Protein AF-A0A3M1GH89-F1 (afdb_monomer_lite)

Secondary structure (DSSP, 8-state):
--HHHHHHHHHHHHH--SS-GGGGHHHHHHHHHHHHHHHHHHHHHHHHH--HHHHHHHHHHHHHHHHHHHHIIIIIIHHHTS--HHHHTTTHHHHHHHHHHHHHHHHHHHHHTTSS-THHHHHHHHHHHHHHHHHHHHHHHHHHHHHHH-TT--GGGSHHHHHHHHHHHHHHHHHHHHHHHHHHTT----HHHHHHHHHHHHHHHHHHHHHHTTTTTHHHHHHHHHHHHHHHHHHHHHHHHHHHHHHHHHHHHHHHHHHHH-SSEEEEE-TT-BEEEE-THHHHHHT--S--TTSBGGGGTPPP-TTPPPEEEEEEETTEEEEEEEEEEEETTTEEEEEEEE-HHHHHHHHHHHHHHHHHHHHHHHHHHHHHHHHHHHHHHHT--

Foldseek 3Di:
DDPLVVVLVVLCQQLNQPDDLQSNLNLLVLLLVLLVLQLVVLVVVCVVPVDPLSVLSNVLSVLSNVLSVVCCCQRNCCVPPVVCNLVCQLAPPLVSLLSLQLSLQSLLLSLCVVDDDNPVSVVLNCVLNVVSVVLSVVCSVCSNVVCVVVVPDHVLVPCSLLVSLVSQLVSLVVSLVSLVVCVVVVDPRDPLLNLLSVLSNLLSVLSNVCSVVVNPPSSRNSSSSSVSNSVSSVSSSVVVVVVVVVVVVVVVVVVVCCQAVPCKKKFFAAQQQATCDIHPNVCVLQVPPDDSHRPHVCVQVDDADAPDDWDWGWHAHPRDIWIWIWDWHADPPGHIIIIIDTCRVVVVVVVVVVVVVVVVVVVVVVVVVVVVVVVVVVVVVVVPD

Structure (mmCIF, N/CA/C/O backbone):
data_AF-A0A3M1GH89-F1
#
_entry.id   AF-A0A3M1GH89-F1
#
loop_
_atom_site.group_PDB
_atom_site.id
_atom_site.type_symbol
_atom_site.label_atom_id
_atom_site.label_alt_id
_atom_site.label_comp_id
_atom_site.label_asym_id
_atom_site.label_entity_id
_atom_site.label_seq_id
_atom_site.pdbx_PDB_ins_code
_atom_site.Cartn_x
_atom_site.Cartn_y
_atom_site.Cartn_z
_atom_site.occupancy
_atom_site.B_iso_or_equiv
_atom_site.auth_seq_id
_atom_site.auth_comp_id
_atom_site.auth_asym_id
_atom_site.auth_atom_id
_atom_site.pdbx_PDB_model_num
ATOM 1 N N . MET A 1 1 ? -4.778 11.725 -41.132 1.00 66.06 1 MET A N 1
ATOM 2 C CA . MET A 1 1 ? -4.707 11.420 -39.698 1.00 66.06 1 MET A CA 1
ATOM 3 C C . MET A 1 1 ? -5.816 10.443 -39.358 1.00 66.06 1 MET A C 1
ATOM 5 O O . MET A 1 1 ? -6.985 10.812 -39.398 1.00 66.06 1 MET A O 1
ATOM 9 N N . THR A 1 2 ? -5.473 9.175 -39.159 1.00 86.44 2 THR A N 1
ATOM 10 C CA . THR A 1 2 ? -6.431 8.140 -38.745 1.00 86.44 2 THR A CA 1
ATOM 11 C C . THR A 1 2 ? -6.807 8.324 -37.270 1.00 86.44 2 THR A C 1
ATOM 13 O O . THR A 1 2 ? -6.088 8.972 -36.510 1.00 86.44 2 THR A O 1
ATOM 16 N N . THR A 1 3 ? -7.927 7.746 -36.827 1.00 83.81 3 THR A N 1
ATOM 17 C CA . THR A 1 3 ? -8.312 7.755 -35.400 1.00 83.81 3 THR A CA 1
ATOM 18 C C . THR A 1 3 ? -7.229 7.138 -34.510 1.00 83.81 3 THR A C 1
ATOM 20 O O . THR A 1 3 ? -6.988 7.628 -33.410 1.00 83.81 3 THR A O 1
ATOM 23 N N . ALA A 1 4 ? -6.528 6.111 -35.000 1.00 82.50 4 ALA A N 1
ATOM 24 C CA . ALA A 1 4 ? -5.402 5.490 -34.306 1.00 82.50 4 ALA A CA 1
ATOM 25 C C . ALA A 1 4 ? -4.192 6.433 -34.180 1.00 82.50 4 ALA A C 1
ATOM 27 O O . ALA A 1 4 ? -3.587 6.507 -33.113 1.00 82.50 4 ALA A O 1
ATOM 28 N N . GLU A 1 5 ? -3.864 7.190 -35.230 1.00 83.19 5 GLU A N 1
ATOM 29 C CA . GLU A 1 5 ? -2.800 8.205 -35.185 1.00 83.19 5 GLU A CA 1
ATOM 30 C C . GLU A 1 5 ? -3.123 9.321 -34.188 1.00 83.19 5 GLU A C 1
ATOM 32 O O . GLU A 1 5 ? -2.253 9.702 -33.413 1.00 83.19 5 GLU A O 1
ATOM 37 N N . PHE A 1 6 ? -4.381 9.774 -34.135 1.00 85.56 6 PHE A N 1
ATOM 38 C CA . PHE A 1 6 ? -4.823 10.776 -33.161 1.00 85.56 6 PHE A CA 1
ATOM 39 C C . PHE A 1 6 ? -4.697 10.306 -31.714 1.00 85.56 6 PHE A C 1
ATOM 41 O O . PHE A 1 6 ? -4.195 11.041 -30.866 1.00 85.56 6 PHE A O 1
ATOM 48 N N . VAL A 1 7 ? -5.099 9.066 -31.425 1.00 84.56 7 VAL A N 1
ATOM 49 C CA . VAL A 1 7 ? -4.929 8.488 -30.085 1.00 84.56 7 VAL A CA 1
ATOM 50 C C . VAL A 1 7 ? -3.447 8.364 -29.726 1.00 84.56 7 VAL A C 1
ATOM 52 O O . VAL A 1 7 ? -3.069 8.676 -28.599 1.00 84.56 7 VAL A O 1
ATOM 55 N N . LEU A 1 8 ? -2.597 7.949 -30.669 1.00 83.69 8 LEU A N 1
ATOM 56 C CA . LEU A 1 8 ? -1.155 7.852 -30.440 1.00 83.69 8 LEU A CA 1
ATOM 57 C C . LEU A 1 8 ? -0.509 9.213 -30.173 1.00 83.69 8 LEU A C 1
ATOM 59 O O . LEU A 1 8 ? 0.346 9.294 -29.296 1.00 83.69 8 LEU A O 1
ATOM 63 N N . ASP A 1 9 ? -0.936 10.272 -30.860 1.00 83.75 9 ASP A N 1
ATOM 64 C CA . ASP A 1 9 ? -0.433 11.626 -30.609 1.00 83.75 9 ASP A CA 1
ATOM 65 C C . ASP A 1 9 ? -0.837 12.136 -29.223 1.00 83.75 9 ASP A C 1
ATOM 67 O O . ASP A 1 9 ? -0.003 12.688 -28.508 1.00 83.75 9 ASP A O 1
ATOM 71 N N . ILE A 1 10 ? -2.075 11.877 -28.786 1.00 83.88 10 ILE A N 1
ATOM 72 C CA . ILE A 1 10 ? -2.497 12.183 -27.410 1.00 83.88 10 ILE A CA 1
ATOM 73 C C . ILE A 1 10 ? -1.637 11.414 -26.404 1.00 83.88 10 ILE A C 1
ATOM 75 O O . ILE A 1 10 ? -1.135 11.994 -25.443 1.00 83.88 10 ILE A O 1
ATOM 79 N N . LEU A 1 11 ? -1.439 10.110 -26.614 1.00 84.50 11 LEU A N 1
ATOM 80 C CA . LEU A 1 11 ? -0.600 9.306 -25.725 1.00 84.50 11 LEU A CA 1
ATOM 81 C C . LEU A 1 11 ? 0.842 9.819 -25.701 1.00 84.50 11 LEU A C 1
ATOM 83 O O . LEU A 1 11 ? 1.449 9.827 -24.632 1.00 84.50 11 LEU A O 1
ATOM 87 N N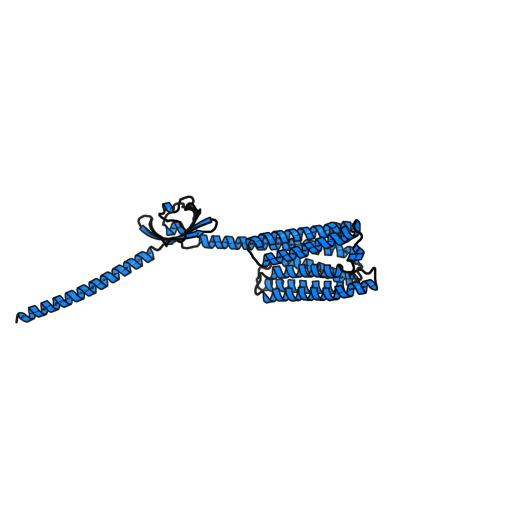 . ALA A 1 12 ? 1.373 10.279 -26.834 1.00 83.69 12 ALA A N 1
ATOM 88 C CA . ALA A 1 12 ? 2.717 10.833 -26.936 1.00 83.69 12 ALA A CA 1
ATOM 89 C C . ALA A 1 12 ? 2.865 12.184 -26.215 1.00 83.69 12 ALA A C 1
ATOM 91 O O . ALA A 1 12 ? 3.946 12.464 -25.711 1.00 83.69 12 ALA A O 1
ATOM 92 N N . GLN A 1 13 ? 1.802 12.985 -26.070 1.00 84.50 13 GLN A N 1
ATOM 93 C CA . GLN A 1 13 ? 1.857 14.228 -25.280 1.00 84.50 13 GLN A CA 1
ATOM 94 C C . GLN A 1 13 ? 2.122 13.973 -23.789 1.00 84.50 13 GLN A C 1
ATOM 96 O O . GLN A 1 13 ? 2.805 14.759 -23.137 1.00 84.50 13 GLN A O 1
ATOM 101 N N . PHE A 1 14 ? 1.596 12.874 -23.242 1.00 81.56 14 PHE A N 1
ATOM 102 C CA . PHE A 1 14 ? 1.792 12.513 -21.832 1.00 81.56 14 PHE A CA 1
ATOM 103 C C . PHE A 1 14 ? 2.960 11.552 -21.629 1.00 81.56 14 PHE A C 1
ATOM 105 O O . PHE A 1 14 ? 3.744 11.704 -20.698 1.00 81.56 14 PHE A O 1
ATOM 112 N N . GLY A 1 15 ? 3.057 10.537 -22.483 1.00 77.50 15 GLY A N 1
ATOM 113 C CA . GLY A 1 15 ? 4.049 9.476 -22.393 1.00 77.50 15 GLY A CA 1
ATOM 114 C C . GLY A 1 15 ? 5.369 9.816 -23.077 1.00 77.50 15 GLY A C 1
ATOM 115 O O . GLY A 1 15 ? 6.338 9.095 -22.877 1.00 77.50 15 GLY A O 1
ATOM 116 N N . GLY A 1 16 ? 5.446 10.878 -23.876 1.00 80.38 16 GLY A N 1
ATOM 117 C CA . GLY A 1 16 ? 6.583 11.127 -24.761 1.00 80.38 16 GLY A CA 1
ATOM 118 C C . GLY A 1 16 ? 6.694 10.083 -25.880 1.00 80.38 16 GLY A C 1
ATOM 119 O O . GLY A 1 16 ? 5.825 9.226 -26.051 1.00 80.38 16 GLY A O 1
ATOM 120 N N . GLY A 1 17 ? 7.800 10.117 -26.627 1.00 63.72 17 GLY A N 1
ATOM 121 C CA . GLY A 1 17 ? 8.122 9.092 -27.631 1.00 63.72 17 GLY A CA 1
ATOM 122 C C . GLY A 1 17 ? 7.846 9.442 -29.097 1.00 63.72 17 GLY A C 1
ATOM 123 O O . GLY A 1 17 ? 8.015 8.551 -29.917 1.00 63.72 17 GLY A O 1
ATOM 124 N N . ARG A 1 18 ? 7.473 10.694 -29.417 1.00 61.16 18 ARG A N 1
ATOM 125 C CA . ARG A 1 18 ? 7.497 11.284 -30.774 1.00 61.16 18 ARG A CA 1
ATOM 126 C C . ARG A 1 18 ? 8.159 12.679 -30.722 1.00 61.16 18 ARG A C 1
ATOM 128 O O . ARG A 1 18 ? 7.494 13.648 -30.383 1.00 61.16 18 ARG A O 1
ATOM 135 N N . ALA A 1 19 ? 9.462 12.754 -31.031 1.00 55.03 19 ALA A N 1
ATOM 136 C CA . ALA A 1 19 ? 10.323 13.960 -31.145 1.00 55.03 19 ALA A CA 1
ATOM 137 C C . ALA A 1 19 ? 10.512 14.900 -29.913 1.00 55.03 19 ALA A C 1
ATOM 139 O O . ALA A 1 19 ? 9.662 14.972 -29.038 1.00 55.03 19 ALA A O 1
ATOM 140 N N . GLU A 1 20 ? 11.662 15.609 -29.908 1.00 56.06 20 GLU A N 1
ATOM 141 C CA . GLU A 1 20 ? 12.270 16.551 -28.927 1.00 56.06 20 GLU A CA 1
ATOM 142 C C . GLU A 1 20 ? 12.239 16.191 -27.424 1.00 56.06 20 GLU A C 1
ATOM 144 O O . GLU A 1 20 ? 11.213 15.868 -26.836 1.00 56.06 20 GLU A O 1
ATOM 149 N N . ALA A 1 21 ? 13.392 16.325 -26.753 1.00 57.03 21 ALA A N 1
ATOM 150 C CA . ALA A 1 21 ? 13.567 15.999 -25.331 1.00 57.03 21 ALA A CA 1
ATOM 151 C C . ALA A 1 21 ? 12.574 16.716 -24.387 1.00 57.03 21 ALA A C 1
ATOM 153 O O . ALA A 1 21 ? 12.197 16.151 -23.359 1.00 57.03 21 ALA A O 1
ATOM 154 N N . LEU A 1 22 ? 12.085 17.908 -24.761 1.00 59.38 22 LEU A N 1
ATOM 155 C CA . LEU A 1 22 ? 11.084 18.666 -24.000 1.00 59.38 22 LEU A CA 1
ATOM 156 C C . LEU A 1 22 ? 9.735 17.924 -23.893 1.00 59.38 22 LEU A C 1
ATOM 158 O O . LEU A 1 22 ? 9.073 17.997 -22.858 1.00 59.38 22 LEU A O 1
ATOM 162 N N . ASN A 1 23 ? 9.357 17.137 -24.908 1.00 68.12 23 ASN A N 1
ATOM 163 C CA . ASN A 1 23 ? 8.110 16.359 -24.916 1.00 68.12 23 ASN A CA 1
ATOM 164 C C . ASN A 1 23 ? 8.136 15.162 -23.952 1.00 68.12 23 ASN A C 1
ATOM 166 O O . ASN A 1 23 ? 7.102 14.551 -23.695 1.00 68.12 23 ASN A O 1
ATOM 170 N N . ASN A 1 24 ? 9.297 14.829 -23.377 1.00 75.31 24 ASN A N 1
ATOM 171 C CA . ASN A 1 24 ? 9.408 13.789 -22.355 1.00 75.31 24 ASN A CA 1
ATOM 172 C C . ASN A 1 24 ? 9.212 14.332 -20.929 1.00 75.31 24 ASN A C 1
ATOM 174 O O . ASN A 1 24 ? 9.077 13.544 -19.996 1.00 75.31 24 ASN A O 1
ATOM 178 N N . ALA A 1 25 ? 9.162 15.655 -20.728 1.00 82.19 25 ALA A N 1
ATOM 179 C CA . ALA A 1 25 ? 8.965 16.241 -19.402 1.00 82.19 25 ALA A CA 1
ATOM 180 C C . ALA A 1 25 ? 7.646 15.811 -18.724 1.00 82.19 25 ALA A C 1
ATOM 182 O O . ALA A 1 25 ? 7.702 15.403 -17.558 1.00 82.19 25 ALA A O 1
ATOM 183 N N . PRO A 1 26 ? 6.476 15.824 -19.405 1.00 86.94 26 PRO A N 1
ATOM 184 C CA . PRO A 1 26 ? 5.211 15.413 -18.791 1.00 86.94 26 PRO A CA 1
ATOM 185 C C . PRO A 1 26 ? 5.244 13.981 -18.258 1.00 86.94 26 PRO A C 1
ATOM 187 O O . PRO A 1 26 ? 4.717 13.722 -17.178 1.00 86.94 26 PRO A O 1
ATOM 190 N N . ARG A 1 27 ? 5.925 13.073 -18.966 1.00 87.94 27 ARG A N 1
ATOM 191 C CA . ARG A 1 27 ? 6.061 11.662 -18.589 1.00 87.94 27 ARG A CA 1
ATOM 192 C C . ARG A 1 27 ? 6.641 11.512 -17.185 1.00 87.94 27 ARG A C 1
ATOM 194 O O . ARG A 1 27 ? 6.040 10.853 -16.338 1.00 87.94 27 ARG A O 1
ATOM 201 N N . PHE A 1 28 ? 7.793 12.136 -16.950 1.00 89.69 28 PHE A N 1
ATOM 202 C CA . PHE A 1 28 ? 8.519 12.014 -15.687 1.00 89.69 28 PHE A CA 1
ATOM 203 C C . PHE A 1 28 ? 7.855 12.818 -14.568 1.00 89.69 28 PHE A C 1
ATOM 205 O O . PHE A 1 28 ? 7.726 12.335 -13.445 1.00 89.69 28 PHE A O 1
ATOM 212 N N . LEU A 1 29 ? 7.368 14.028 -14.864 1.00 91.19 29 LEU A N 1
ATOM 213 C CA . LEU A 1 29 ? 6.710 14.869 -13.862 1.00 91.19 29 LEU A CA 1
ATOM 214 C C . LEU A 1 29 ? 5.394 14.259 -13.369 1.00 91.19 29 LEU A C 1
ATOM 216 O O . LEU A 1 29 ? 5.114 14.303 -12.172 1.00 91.19 29 LEU A O 1
ATOM 220 N N . LEU A 1 30 ? 4.600 13.663 -14.263 1.00 93.12 30 LEU A N 1
ATOM 221 C CA . LEU A 1 30 ? 3.322 13.056 -13.902 1.00 93.12 30 LEU A CA 1
ATOM 222 C C . LEU A 1 30 ? 3.517 11.766 -13.092 1.00 93.12 30 LEU A C 1
ATOM 224 O O . LEU A 1 30 ? 2.890 11.601 -12.044 1.00 93.12 30 LEU A O 1
ATOM 228 N N . ALA A 1 31 ? 4.427 10.884 -13.519 1.00 92.50 31 ALA A N 1
ATOM 229 C CA . ALA A 1 31 ? 4.799 9.705 -12.737 1.00 92.50 31 ALA A CA 1
ATOM 230 C C . ALA A 1 31 ? 5.382 10.100 -11.367 1.00 92.50 31 ALA A C 1
ATOM 232 O O . ALA A 1 31 ? 4.969 9.563 -10.336 1.00 92.50 31 ALA A O 1
ATOM 233 N N . GLY A 1 32 ? 6.276 11.094 -11.338 1.00 94.50 32 GLY A N 1
ATOM 234 C CA . GLY A 1 32 ? 6.875 11.624 -10.116 1.00 94.50 32 GLY A CA 1
ATOM 235 C C . GLY A 1 32 ? 5.830 12.202 -9.163 1.00 94.50 32 GLY A C 1
ATOM 236 O O . GLY A 1 32 ? 5.847 11.900 -7.972 1.00 94.50 32 GLY A O 1
ATOM 237 N N . PHE A 1 33 ? 4.856 12.955 -9.679 1.00 95.94 33 PHE A N 1
ATOM 238 C CA . PHE A 1 33 ? 3.730 13.452 -8.890 1.00 95.94 33 PHE A CA 1
ATOM 239 C C . PHE A 1 33 ? 2.952 12.307 -8.229 1.00 95.94 33 PHE A C 1
ATOM 241 O O . PHE A 1 33 ? 2.707 12.348 -7.023 1.00 95.94 33 PHE A O 1
ATOM 248 N N . PHE A 1 34 ? 2.609 11.252 -8.972 1.00 95.94 34 PHE A N 1
ATOM 249 C CA . PHE A 1 34 ? 1.880 10.117 -8.401 1.00 95.94 34 PHE A CA 1
ATOM 250 C C . PHE A 1 34 ? 2.693 9.350 -7.354 1.00 95.94 34 PHE A C 1
ATOM 252 O O . PHE A 1 34 ? 2.138 8.965 -6.321 1.00 95.94 34 PHE A O 1
ATOM 259 N N . TRP A 1 35 ? 4.002 9.188 -7.560 1.00 95.81 35 TRP A N 1
ATOM 260 C CA . TRP A 1 35 ? 4.893 8.633 -6.542 1.00 95.81 35 TRP A CA 1
ATOM 261 C C . TRP A 1 35 ? 4.961 9.515 -5.290 1.00 95.81 35 TRP A C 1
ATOM 263 O O . TRP A 1 35 ? 4.860 9.005 -4.174 1.00 95.81 35 TRP A O 1
ATOM 273 N N . ALA A 1 36 ? 5.054 10.837 -5.446 1.00 97.00 36 ALA A N 1
ATOM 274 C CA . ALA A 1 36 ? 5.053 11.778 -4.328 1.00 97.00 36 ALA A CA 1
ATOM 275 C C . ALA A 1 36 ? 3.736 11.732 -3.538 1.00 97.00 36 ALA A C 1
ATOM 277 O O . ALA A 1 36 ? 3.755 11.753 -2.305 1.00 97.00 36 ALA A O 1
ATOM 278 N N . VAL A 1 37 ? 2.595 11.602 -4.223 1.00 96.62 37 VAL A N 1
ATOM 279 C CA . VAL A 1 37 ? 1.283 11.412 -3.589 1.00 96.62 37 VAL A CA 1
ATOM 280 C C . VAL A 1 37 ? 1.242 10.091 -2.820 1.00 96.62 37 VAL A C 1
ATOM 282 O O . VAL A 1 37 ? 0.882 10.090 -1.641 1.00 96.62 37 VAL A O 1
ATOM 285 N N . LEU A 1 38 ? 1.653 8.976 -3.438 1.00 95.12 38 LEU A N 1
ATOM 286 C CA . LEU A 1 38 ? 1.684 7.667 -2.778 1.00 95.12 38 LEU A CA 1
ATOM 287 C C . LEU A 1 38 ? 2.562 7.691 -1.521 1.00 95.12 38 LEU A C 1
ATOM 289 O O . LEU A 1 38 ? 2.122 7.261 -0.453 1.00 95.12 38 LEU A O 1
ATOM 293 N N . GLY A 1 39 ? 3.771 8.246 -1.636 1.00 96.06 39 GLY A N 1
ATOM 294 C CA . GLY A 1 39 ? 4.721 8.377 -0.537 1.00 96.06 39 GLY A CA 1
ATOM 295 C C . GLY A 1 39 ? 4.173 9.247 0.591 1.00 96.06 39 GLY A C 1
ATOM 296 O O . GLY A 1 39 ? 4.240 8.859 1.754 1.00 96.06 39 GLY A O 1
ATOM 297 N N . SER A 1 40 ? 3.560 10.383 0.258 1.00 96.06 40 SER A N 1
ATOM 298 C CA . SER A 1 40 ? 2.989 11.313 1.240 1.00 96.06 40 SER A CA 1
ATOM 299 C C . SER A 1 40 ? 1.834 10.681 2.025 1.00 96.06 40 SER A C 1
ATOM 301 O O . SER A 1 40 ? 1.790 10.782 3.253 1.00 96.06 40 SER A O 1
ATOM 303 N N . ILE A 1 41 ? 0.930 9.968 1.340 1.00 94.12 41 ILE A N 1
ATOM 304 C CA . ILE A 1 41 ? -0.171 9.224 1.972 1.00 94.12 41 ILE A CA 1
ATOM 305 C C . ILE A 1 41 ? 0.390 8.100 2.856 1.00 94.12 41 ILE A C 1
ATOM 307 O O . ILE A 1 41 ? -0.044 7.936 3.998 1.00 94.12 41 ILE A O 1
ATOM 311 N N . ALA A 1 42 ? 1.373 7.344 2.362 1.00 94.12 42 ALA A N 1
ATOM 312 C CA . ALA A 1 42 ? 1.990 6.252 3.110 1.00 94.12 42 ALA A CA 1
ATOM 313 C C . ALA A 1 42 ? 2.714 6.740 4.372 1.00 94.12 42 ALA A C 1
ATOM 315 O O . ALA A 1 42 ? 2.537 6.165 5.445 1.00 94.12 42 ALA A O 1
ATOM 316 N N . TY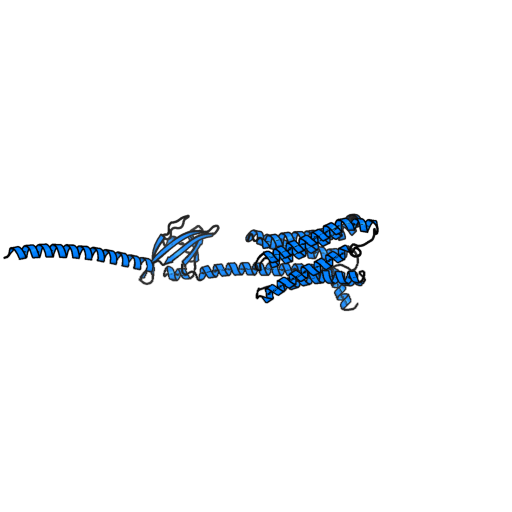R A 1 43 ? 3.458 7.842 4.280 1.00 95.31 43 TYR A N 1
ATOM 317 C CA . TYR A 1 43 ? 4.114 8.471 5.423 1.00 95.31 43 TYR A CA 1
ATOM 318 C C . TYR A 1 43 ? 3.106 8.967 6.465 1.00 95.31 43 TYR A C 1
ATOM 320 O O . TYR A 1 43 ? 3.271 8.716 7.661 1.00 95.31 43 TYR A O 1
ATOM 328 N N . TYR A 1 44 ? 2.034 9.630 6.017 1.00 93.56 44 TYR A N 1
ATOM 329 C CA . TYR A 1 44 ? 0.967 10.108 6.894 1.00 93.56 44 TYR A CA 1
ATOM 330 C C . TYR A 1 44 ? 0.345 8.970 7.713 1.00 93.56 44 TYR A C 1
ATOM 332 O O . TYR A 1 44 ? 0.183 9.099 8.929 1.00 93.56 44 TYR A O 1
ATOM 340 N N . TYR A 1 45 ? 0.029 7.843 7.069 1.00 90.25 45 TYR A N 1
ATOM 341 C CA . TYR A 1 45 ? -0.535 6.687 7.764 1.00 90.25 45 TYR A CA 1
ATOM 342 C C . TYR A 1 45 ? 0.483 5.957 8.630 1.00 90.25 45 TYR A C 1
ATOM 344 O O . TYR A 1 45 ? 0.153 5.594 9.759 1.00 90.25 45 TYR A O 1
ATOM 352 N N . TRP A 1 46 ? 1.728 5.823 8.170 1.00 92.62 46 TRP A N 1
ATOM 353 C CA . TRP A 1 46 ? 2.801 5.254 8.978 1.00 92.62 46 TRP A CA 1
ATOM 354 C C . TRP A 1 46 ? 2.994 6.028 10.288 1.00 92.62 46 TRP A C 1
ATOM 356 O O . TRP A 1 46 ? 3.068 5.409 11.346 1.00 92.62 46 TRP A O 1
ATOM 366 N N . LYS A 1 47 ? 2.980 7.368 10.251 1.00 91.94 47 LYS A N 1
ATOM 367 C CA . LYS A 1 47 ? 3.103 8.206 11.455 1.00 91.94 47 LYS A CA 1
ATOM 368 C C . LYS A 1 47 ? 1.957 7.994 12.456 1.00 91.94 47 LYS A C 1
ATOM 370 O O . LYS A 1 47 ? 2.155 8.202 13.647 1.00 91.94 47 LYS A O 1
ATOM 375 N N . ARG A 1 48 ? 0.769 7.591 11.988 1.00 85.69 48 ARG A N 1
ATOM 376 C CA . ARG A 1 48 ? -0.414 7.358 12.835 1.00 85.69 48 ARG A CA 1
ATOM 377 C C . ARG A 1 48 ? -0.535 5.928 13.350 1.00 85.69 48 ARG A C 1
ATOM 379 O O . ARG A 1 48 ? -0.957 5.739 14.480 1.00 85.69 48 ARG A O 1
ATOM 386 N N . GLN A 1 49 ? -0.218 4.935 12.521 1.00 84.94 49 GLN A N 1
ATOM 387 C CA . GLN A 1 49 ? -0.467 3.521 12.828 1.00 84.94 49 GLN A CA 1
ATOM 388 C C . GLN A 1 49 ? 0.812 2.730 13.135 1.00 84.94 49 GLN A C 1
ATOM 390 O O . GLN A 1 49 ? 0.740 1.621 13.655 1.00 84.94 49 GLN A O 1
ATOM 395 N N . GLY A 1 50 ? 1.991 3.243 12.768 1.00 82.62 50 GLY A N 1
ATOM 396 C CA . GLY A 1 50 ? 3.275 2.566 12.969 1.00 82.62 50 GLY A CA 1
ATOM 397 C C . GLY A 1 50 ? 3.449 1.269 12.165 1.00 82.62 50 GLY A C 1
ATOM 398 O O . GLY A 1 50 ? 4.373 0.496 12.425 1.00 82.62 50 GLY A O 1
ATOM 399 N N . LEU A 1 51 ? 2.584 0.993 11.182 1.00 83.31 51 LEU A N 1
ATOM 400 C CA . LEU A 1 51 ? 2.602 -0.273 10.451 1.00 83.31 51 LEU A CA 1
ATOM 401 C C . LEU A 1 51 ? 3.804 -0.365 9.503 1.00 83.31 51 LEU A C 1
ATOM 403 O O . LEU A 1 51 ? 4.034 0.490 8.648 1.00 83.31 51 LEU A O 1
ATOM 407 N N . LYS A 1 52 ? 4.529 -1.489 9.572 1.00 84.88 52 LYS A N 1
ATOM 408 C CA . LYS A 1 52 ? 5.700 -1.750 8.711 1.00 84.88 52 LYS A CA 1
ATOM 409 C C . LYS A 1 52 ? 5.372 -1.771 7.211 1.00 84.88 52 LYS A C 1
ATOM 411 O O . LYS A 1 52 ? 6.274 -1.589 6.402 1.00 84.88 52 LYS A O 1
ATOM 416 N N . ARG A 1 53 ? 4.123 -2.056 6.823 1.00 85.50 53 ARG A N 1
ATOM 417 C CA . ARG A 1 53 ? 3.678 -2.015 5.418 1.00 85.50 53 ARG A CA 1
ATOM 418 C C . ARG A 1 53 ? 3.779 -0.596 4.861 1.00 85.50 53 ARG A C 1
ATOM 420 O O . ARG A 1 53 ? 4.331 -0.413 3.785 1.00 85.50 53 ARG A O 1
ATOM 427 N N . ASP A 1 54 ? 3.281 0.382 5.608 1.00 90.75 54 ASP A N 1
ATOM 428 C CA . ASP A 1 54 ? 3.192 1.774 5.164 1.00 90.75 54 ASP A CA 1
ATOM 429 C C . ASP A 1 54 ? 4.586 2.387 5.018 1.00 90.75 54 ASP A C 1
ATOM 431 O O . ASP A 1 54 ? 4.868 3.062 4.033 1.00 90.75 54 ASP A O 1
ATOM 435 N N . LEU A 1 55 ? 5.506 2.023 5.918 1.00 91.25 55 LEU A N 1
ATOM 436 C CA . LEU A 1 55 ? 6.916 2.389 5.799 1.00 91.25 55 LEU A CA 1
ATOM 437 C C . LEU A 1 55 ? 7.569 1.826 4.526 1.00 91.25 55 LEU A C 1
ATOM 439 O O . LEU A 1 55 ? 8.355 2.517 3.887 1.00 91.25 55 LEU A O 1
ATOM 443 N N . ILE A 1 56 ? 7.249 0.586 4.135 1.00 90.12 56 ILE A N 1
ATOM 444 C CA . ILE A 1 56 ? 7.756 0.015 2.877 1.00 90.12 56 ILE A CA 1
ATOM 445 C C . ILE A 1 56 ? 7.190 0.786 1.689 1.00 90.12 56 ILE A C 1
ATOM 447 O O . ILE A 1 56 ? 7.962 1.196 0.832 1.00 90.12 56 ILE A O 1
ATOM 451 N N . VAL A 1 57 ? 5.872 1.015 1.643 1.00 92.50 57 VAL A N 1
ATOM 452 C CA . VAL A 1 57 ? 5.241 1.771 0.546 1.00 92.50 57 VAL A CA 1
ATOM 453 C C . VAL A 1 57 ? 5.844 3.173 0.436 1.00 92.50 57 VAL A C 1
ATOM 455 O O . VAL A 1 57 ? 6.101 3.633 -0.674 1.00 92.50 57 VAL A O 1
ATOM 458 N N . PHE A 1 58 ? 6.150 3.823 1.562 1.00 94.88 58 PHE A N 1
ATOM 459 C CA . PHE A 1 58 ? 6.853 5.104 1.587 1.00 94.88 58 PHE A CA 1
ATOM 460 C C . PHE A 1 58 ? 8.238 5.027 0.927 1.00 94.88 58 PHE A C 1
ATOM 462 O O . PHE A 1 58 ? 8.499 5.779 -0.009 1.00 94.88 58 PHE A O 1
ATOM 469 N N . TRP A 1 59 ? 9.101 4.097 1.351 1.00 92.56 59 TRP A N 1
ATOM 470 C CA . TRP A 1 59 ? 10.442 3.948 0.766 1.00 92.56 59 TRP A CA 1
ATOM 471 C C . TRP A 1 59 ? 10.402 3.572 -0.715 1.00 92.56 59 TRP A C 1
ATOM 473 O O . TRP A 1 59 ? 11.157 4.124 -1.509 1.00 92.56 59 TRP A O 1
ATOM 483 N N . VAL A 1 60 ? 9.490 2.680 -1.103 1.00 92.19 60 VAL A N 1
ATOM 484 C CA . VAL A 1 60 ? 9.246 2.323 -2.507 1.00 92.19 60 VAL A CA 1
ATOM 485 C C . VAL A 1 60 ? 8.866 3.551 -3.321 1.00 92.19 60 VAL A C 1
ATOM 487 O O . VAL A 1 60 ? 9.403 3.759 -4.405 1.00 92.19 60 VAL A O 1
ATOM 490 N N . SER A 1 61 ? 7.982 4.385 -2.776 1.00 94.81 61 SER A N 1
ATOM 491 C CA . SER A 1 61 ? 7.547 5.607 -3.446 1.00 94.81 61 SER A CA 1
ATOM 492 C C . SER A 1 61 ? 8.665 6.628 -3.573 1.00 94.81 61 SER A C 1
ATOM 494 O O . SER A 1 61 ? 8.746 7.317 -4.583 1.00 94.81 61 SER A O 1
ATOM 496 N N . LEU A 1 62 ? 9.557 6.697 -2.583 1.00 93.56 62 LEU A N 1
ATOM 497 C CA . LEU A 1 62 ? 10.736 7.548 -2.649 1.00 93.56 62 LEU A CA 1
ATOM 498 C C . LEU A 1 62 ? 11.728 7.067 -3.718 1.00 93.56 62 LEU A C 1
ATOM 500 O O . LEU A 1 62 ? 12.279 7.898 -4.432 1.00 93.56 62 LEU A O 1
ATOM 504 N N . PHE A 1 63 ? 11.925 5.751 -3.865 1.00 90.88 63 PHE A N 1
ATOM 505 C CA . PHE A 1 63 ? 12.748 5.188 -4.943 1.00 90.88 63 PHE A CA 1
ATOM 506 C C . PHE A 1 63 ? 12.133 5.408 -6.329 1.00 90.88 63 PHE A C 1
ATOM 508 O O . PHE A 1 63 ? 12.847 5.754 -7.266 1.00 90.88 63 PHE A O 1
ATOM 515 N N . GLY A 1 64 ? 10.814 5.250 -6.461 1.00 91.06 64 GLY A N 1
ATOM 516 C CA . GLY A 1 64 ? 10.104 5.581 -7.696 1.00 91.06 64 GLY A CA 1
ATOM 517 C C . GLY A 1 64 ? 10.251 7.064 -8.043 1.00 91.06 64 GLY A C 1
ATOM 518 O O . GLY A 1 64 ? 10.688 7.407 -9.137 1.00 91.06 64 GLY A O 1
ATOM 519 N N . LEU A 1 65 ? 9.998 7.953 -7.077 1.00 94.75 65 LEU A N 1
ATOM 520 C CA . LEU A 1 65 ? 10.161 9.397 -7.246 1.00 94.75 65 LEU A CA 1
ATOM 521 C C . LEU A 1 65 ? 11.598 9.781 -7.615 1.00 94.75 65 LEU A C 1
ATOM 523 O O . LEU A 1 65 ? 11.793 10.614 -8.497 1.00 94.75 65 LEU A O 1
ATOM 527 N N . SER A 1 66 ? 12.606 9.197 -6.960 1.00 90.44 66 SER A N 1
ATOM 528 C CA . SER A 1 66 ? 14.001 9.516 -7.264 1.00 90.44 66 SER A CA 1
ATOM 529 C C . SER A 1 66 ? 14.366 9.113 -8.690 1.00 90.44 66 SER A C 1
ATOM 531 O O . SER A 1 66 ? 15.029 9.892 -9.369 1.00 90.44 66 SER A O 1
ATOM 533 N N . ARG A 1 67 ? 13.874 7.968 -9.185 1.00 89.62 67 ARG A N 1
ATOM 534 C CA . ARG A 1 67 ? 14.031 7.580 -10.593 1.00 89.62 67 ARG A CA 1
ATOM 535 C C . ARG A 1 67 ? 13.422 8.619 -11.523 1.00 89.62 67 ARG A C 1
ATOM 537 O O . ARG A 1 67 ? 14.120 9.071 -12.423 1.00 89.62 67 ARG A O 1
ATOM 544 N N . GLU A 1 68 ? 12.174 9.028 -11.296 1.00 92.38 68 GLU A N 1
ATOM 545 C CA . GLU A 1 68 ? 11.504 10.015 -12.158 1.00 92.38 68 GLU A CA 1
ATOM 546 C C . GLU A 1 68 ? 12.224 11.368 -12.160 1.00 92.38 68 GLU A C 1
ATOM 548 O O . GLU A 1 68 ? 12.420 11.970 -13.214 1.00 92.38 68 GLU A O 1
ATOM 553 N N . LEU A 1 69 ? 12.694 11.825 -10.995 1.00 90.75 69 LEU A N 1
ATOM 554 C CA . LEU A 1 69 ? 13.478 13.054 -10.895 1.00 90.75 69 LEU A CA 1
ATOM 555 C C . LEU A 1 69 ? 14.803 12.927 -11.644 1.00 90.75 69 LEU A C 1
ATOM 557 O O . LEU A 1 69 ? 15.139 13.810 -12.427 1.00 90.75 69 LEU A O 1
ATOM 561 N N . ILE A 1 70 ? 15.541 11.831 -11.456 1.00 86.00 70 ILE A N 1
ATOM 562 C CA . ILE A 1 70 ? 16.808 11.620 -12.163 1.00 86.00 70 ILE A CA 1
ATOM 563 C C . ILE A 1 70 ? 16.572 11.562 -13.678 1.00 86.00 70 ILE A C 1
ATOM 565 O O . ILE A 1 70 ? 17.348 12.167 -14.409 1.00 86.00 70 ILE A O 1
ATOM 569 N N . MET A 1 71 ? 15.507 10.902 -14.152 1.00 84.88 71 MET A N 1
ATOM 570 C CA . MET A 1 71 ? 15.143 10.854 -15.578 1.00 84.88 71 MET A CA 1
ATOM 571 C C . MET A 1 71 ? 14.836 12.245 -16.132 1.00 84.88 71 MET A C 1
ATOM 573 O O . MET A 1 71 ? 15.312 12.613 -17.203 1.00 84.88 71 MET A O 1
ATOM 577 N N . PHE A 1 72 ? 14.067 13.037 -15.385 1.00 86.94 72 PHE A N 1
ATOM 578 C CA . PHE A 1 72 ? 13.749 14.410 -15.749 1.00 86.94 72 PHE A CA 1
ATOM 579 C C . PHE A 1 72 ? 15.014 15.275 -15.828 1.00 86.94 72 PHE A C 1
ATOM 581 O O . PHE A 1 72 ? 15.244 15.964 -16.823 1.00 86.94 72 PHE A O 1
ATOM 588 N N . PHE A 1 73 ? 15.879 15.198 -14.814 1.00 82.75 73 PHE A N 1
ATOM 589 C CA . PHE A 1 73 ? 17.132 15.947 -14.795 1.00 82.75 73 PHE A CA 1
ATOM 590 C C . PHE A 1 73 ? 18.107 15.489 -15.880 1.00 82.75 73 PHE A C 1
ATOM 592 O O . PHE A 1 73 ? 18.756 16.338 -16.477 1.00 82.75 73 PHE A O 1
ATOM 599 N N . SER A 1 74 ? 18.224 14.191 -16.164 1.00 76.50 74 SER A N 1
ATOM 600 C CA . SER A 1 74 ? 19.190 13.686 -17.145 1.00 76.50 74 SER A CA 1
ATOM 601 C C . SER A 1 74 ? 18.727 13.898 -18.586 1.00 76.50 74 SER A C 1
ATOM 603 O O . SER A 1 74 ? 19.510 14.377 -19.401 1.00 76.50 74 SER A O 1
ATOM 605 N N . GLN A 1 75 ? 17.463 13.601 -18.901 1.00 76.25 75 GLN A N 1
ATOM 606 C CA . GLN A 1 75 ? 16.970 13.618 -20.281 1.00 76.25 75 GLN A CA 1
ATOM 607 C C . GLN A 1 75 ? 16.416 14.972 -20.716 1.00 76.25 75 GLN A C 1
ATOM 609 O O . GLN A 1 75 ? 16.552 15.332 -21.881 1.00 76.25 75 GLN A O 1
ATOM 614 N N . VAL A 1 76 ? 15.801 15.738 -19.811 1.00 76.00 76 VAL A N 1
ATOM 615 C CA . VAL A 1 76 ? 15.235 17.050 -20.162 1.00 76.00 76 VAL A CA 1
ATOM 616 C C . VAL A 1 76 ? 16.281 18.135 -19.924 1.00 76.00 76 VAL A C 1
ATOM 618 O O . VAL A 1 76 ? 16.729 18.792 -20.861 1.00 76.00 76 VAL A O 1
ATOM 621 N N . ILE A 1 77 ? 16.741 18.282 -18.679 1.00 72.19 77 ILE A N 1
ATOM 622 C CA . ILE A 1 77 ? 17.701 19.335 -18.312 1.00 72.19 77 ILE A CA 1
ATOM 623 C C . ILE A 1 77 ? 19.109 18.997 -18.829 1.00 72.19 77 ILE A C 1
ATOM 625 O O . ILE A 1 77 ? 19.791 19.846 -19.399 1.00 72.19 77 ILE A O 1
ATOM 629 N N . GLY A 1 78 ? 19.543 17.748 -18.674 1.00 66.25 78 GLY A N 1
ATOM 630 C CA . GLY A 1 78 ? 20.861 17.273 -19.083 1.00 66.25 78 GLY A CA 1
ATOM 631 C C . GLY A 1 78 ? 21.061 17.268 -20.597 1.00 66.25 78 GLY A C 1
ATOM 632 O O . GLY A 1 78 ? 22.157 17.589 -21.050 1.00 66.25 78 GLY A O 1
ATOM 633 N N . GLY A 1 79 ? 20.012 16.971 -21.367 1.00 67.19 79 GLY A N 1
ATOM 634 C CA . GLY A 1 79 ? 20.039 17.005 -22.831 1.00 67.19 79 GLY A CA 1
ATOM 635 C C . GLY A 1 79 ? 19.972 18.424 -23.409 1.00 67.19 79 GLY A C 1
ATOM 636 O O . GLY A 1 79 ? 20.741 18.756 -24.310 1.00 67.19 79 GLY A O 1
ATOM 637 N N . GLN A 1 80 ? 19.092 19.284 -22.877 1.00 66.69 80 GLN A N 1
ATOM 638 C CA . GLN A 1 80 ? 18.807 20.595 -23.484 1.00 66.69 80 GLN A CA 1
ATOM 639 C C . GLN A 1 80 ? 19.543 21.784 -22.860 1.00 66.69 80 GLN A C 1
ATOM 641 O O . GLN A 1 80 ? 19.763 22.774 -23.549 1.00 66.69 80 GLN A O 1
ATOM 646 N N . VAL A 1 81 ? 19.895 21.718 -21.573 1.00 65.00 81 VAL A N 1
ATOM 647 C CA . VAL A 1 81 ? 20.465 22.860 -20.832 1.00 65.00 81 VAL A CA 1
ATOM 648 C C . VAL A 1 81 ? 21.941 22.641 -20.520 1.00 65.00 81 VAL A C 1
ATOM 650 O O . VAL A 1 81 ? 22.745 23.556 -20.668 1.00 65.00 81 VAL A O 1
ATOM 653 N N . LEU A 1 82 ? 22.303 21.438 -20.066 1.00 69.38 82 LEU A N 1
ATOM 654 C CA . LEU A 1 82 ? 23.651 21.151 -19.562 1.00 69.38 82 LEU A CA 1
ATOM 655 C C . LEU A 1 82 ? 24.538 20.387 -20.558 1.00 69.38 82 LEU A C 1
ATOM 657 O O . LEU A 1 82 ? 25.748 20.342 -20.362 1.00 69.38 82 LEU A O 1
ATOM 661 N N . HIS A 1 83 ? 23.959 19.775 -21.597 1.00 71.56 83 HIS A N 1
ATOM 662 C CA . HIS A 1 83 ? 24.645 18.923 -22.583 1.00 71.56 83 HIS A CA 1
ATOM 663 C C . HIS A 1 83 ? 25.547 17.826 -21.969 1.00 71.56 83 HIS A C 1
ATOM 665 O O . HIS A 1 83 ? 26.569 17.445 -22.539 1.00 71.56 83 HIS A O 1
ATOM 671 N N . ILE A 1 84 ? 25.161 17.290 -20.805 1.00 75.19 84 ILE A N 1
ATOM 672 C CA . ILE A 1 84 ? 25.897 16.239 -20.069 1.00 75.19 84 ILE A CA 1
ATOM 673 C C . ILE A 1 84 ? 25.379 14.822 -20.351 1.00 75.19 84 ILE A C 1
ATOM 675 O O . ILE A 1 84 ? 25.886 13.857 -19.781 1.00 75.19 84 ILE A O 1
ATOM 679 N N . GLU A 1 85 ? 24.374 14.669 -21.216 1.00 72.19 85 GLU A N 1
ATOM 680 C CA . GLU A 1 85 ? 23.740 13.376 -21.514 1.00 72.19 85 GLU A CA 1
ATOM 681 C C . GLU A 1 85 ? 24.765 12.308 -21.931 1.00 72.19 85 GLU A C 1
ATOM 683 O O . GLU A 1 85 ? 24.770 11.205 -21.383 1.00 72.19 85 GLU A O 1
ATOM 688 N N . ALA A 1 86 ? 25.713 12.668 -22.802 1.00 74.06 86 ALA A N 1
ATOM 689 C CA . ALA A 1 86 ? 26.780 11.775 -23.257 1.00 74.06 86 ALA A CA 1
ATOM 690 C C . ALA A 1 86 ? 27.708 11.297 -22.120 1.00 74.06 86 ALA A C 1
ATOM 692 O O . ALA A 1 86 ? 28.222 10.184 -22.172 1.00 74.06 86 ALA A O 1
ATOM 693 N N . GLN A 1 87 ? 27.902 12.106 -21.073 1.00 80.50 87 GLN A N 1
ATOM 694 C CA . GLN A 1 87 ? 28.738 11.748 -19.918 1.00 80.50 87 GLN A CA 1
ATOM 695 C C . GLN A 1 87 ? 28.011 10.807 -18.950 1.00 80.50 87 GLN A C 1
ATOM 697 O O . GLN A 1 87 ? 28.642 9.994 -18.277 1.00 80.50 87 GLN A O 1
ATOM 702 N N . LEU A 1 88 ? 26.681 10.908 -18.876 1.00 81.00 88 LEU A N 1
ATOM 703 C CA . LEU A 1 88 ? 25.846 10.086 -17.997 1.00 81.00 88 LEU A CA 1
ATOM 704 C C . LEU A 1 88 ? 25.469 8.743 -18.634 1.00 81.00 88 LEU A C 1
ATOM 706 O O . LEU A 1 88 ? 25.282 7.751 -17.925 1.00 81.00 88 LEU A O 1
ATOM 710 N N . HIS A 1 89 ? 25.384 8.696 -19.963 1.00 82.94 89 HIS A N 1
ATOM 711 C CA . HIS A 1 89 ? 24.964 7.527 -20.732 1.00 82.94 89 HIS A CA 1
ATOM 712 C C . HIS A 1 89 ? 25.743 6.221 -20.438 1.00 82.94 89 HIS A C 1
ATOM 714 O O . HIS A 1 89 ? 25.115 5.161 -20.415 1.00 82.94 89 HIS A O 1
ATOM 720 N N . PRO A 1 90 ? 27.055 6.225 -20.126 1.00 86.00 90 PRO A N 1
ATOM 721 C CA . PRO A 1 90 ? 27.777 5.000 -19.770 1.00 86.00 90 PRO A CA 1
ATOM 722 C C . PRO A 1 90 ? 27.391 4.377 -18.425 1.00 86.00 90 PRO A C 1
ATOM 724 O O . PRO A 1 90 ? 27.661 3.203 -18.198 1.00 86.00 90 PRO A O 1
ATOM 727 N N . PHE A 1 91 ? 26.765 5.129 -17.522 1.00 85.06 91 PHE A N 1
ATOM 728 C CA . PHE A 1 91 ? 26.468 4.656 -16.163 1.00 85.06 91 PHE A CA 1
ATOM 729 C C . PHE A 1 91 ? 24.973 4.522 -15.911 1.00 85.06 91 PHE A C 1
ATOM 731 O O . PHE A 1 91 ? 24.517 3.636 -15.188 1.00 85.06 91 PHE A O 1
ATOM 738 N N . TYR A 1 92 ? 24.204 5.423 -16.506 1.00 84.88 92 TYR A N 1
ATOM 739 C CA . TYR A 1 92 ? 22.822 5.637 -16.139 1.00 84.88 92 TYR A CA 1
ATOM 740 C C . TYR A 1 92 ? 21.845 4.531 -16.584 1.00 84.88 92 TYR A C 1
ATOM 742 O O . TYR A 1 92 ? 21.044 4.119 -15.745 1.00 84.88 92 TYR A O 1
ATOM 750 N N . PRO A 1 93 ? 21.884 3.991 -17.822 1.00 90.62 93 PRO A N 1
ATOM 751 C CA . PRO A 1 93 ? 20.861 3.053 -18.283 1.00 90.62 93 PRO A CA 1
ATOM 752 C C . PRO A 1 93 ? 20.759 1.768 -17.442 1.00 90.62 93 PRO A C 1
ATOM 754 O O . PRO A 1 93 ? 19.653 1.458 -16.999 1.00 90.62 93 PRO A O 1
ATOM 757 N N . PRO A 1 94 ? 21.852 1.047 -17.105 1.00 93.38 94 PRO A N 1
ATOM 758 C CA . PRO A 1 94 ? 21.758 -0.108 -16.205 1.00 93.38 94 PRO A CA 1
ATOM 759 C C . PRO A 1 94 ? 21.162 0.241 -14.834 1.00 93.38 94 PRO A C 1
ATOM 761 O O . PRO A 1 94 ? 20.360 -0.514 -14.281 1.00 93.38 94 PRO A O 1
ATOM 764 N N . PHE A 1 95 ? 21.550 1.393 -14.282 1.00 91.75 95 PHE A N 1
ATOM 765 C CA . PHE A 1 95 ? 21.091 1.863 -12.977 1.00 91.75 95 PHE A CA 1
ATOM 766 C C . PHE A 1 95 ? 19.601 2.224 -12.982 1.00 91.75 95 PHE A C 1
ATOM 768 O O . PHE A 1 95 ? 18.875 1.886 -12.047 1.00 91.75 95 PHE A O 1
ATOM 775 N N . GLU A 1 96 ? 19.127 2.850 -14.057 1.00 90.19 96 GLU A N 1
ATOM 776 C CA . GLU A 1 96 ? 17.716 3.161 -14.264 1.00 90.19 96 GLU A CA 1
ATOM 777 C C . GLU A 1 96 ? 16.856 1.891 -14.232 1.00 90.19 96 GLU A C 1
ATOM 779 O O . GLU A 1 96 ? 15.894 1.822 -13.467 1.00 90.19 96 GLU A O 1
ATOM 784 N N . HIS A 1 97 ? 17.247 0.858 -14.987 1.00 94.00 97 HIS A N 1
ATOM 785 C CA . HIS A 1 97 ? 16.523 -0.417 -15.040 1.00 94.00 97 HIS A CA 1
ATOM 786 C C . HIS A 1 97 ? 16.511 -1.121 -13.680 1.00 94.00 97 HIS A C 1
ATOM 788 O O . HIS A 1 97 ? 15.506 -1.719 -13.292 1.00 94.00 97 HIS A O 1
ATOM 794 N N . MET A 1 98 ? 17.614 -1.023 -12.930 1.00 95.12 98 MET A N 1
ATOM 795 C CA . MET A 1 98 ? 17.695 -1.557 -11.575 1.00 95.12 98 MET A CA 1
ATOM 796 C C . MET A 1 98 ? 16.668 -0.901 -10.648 1.00 95.12 98 MET A C 1
ATOM 798 O O . MET A 1 98 ? 15.955 -1.615 -9.938 1.00 95.12 98 MET A O 1
ATOM 802 N N . ILE A 1 99 ? 16.594 0.436 -10.628 1.00 92.62 99 ILE A N 1
ATOM 803 C CA . ILE A 1 99 ? 15.657 1.153 -9.753 1.00 92.62 99 ILE A CA 1
ATOM 804 C C . ILE A 1 99 ? 14.215 0.905 -10.193 1.00 92.62 99 ILE A C 1
ATOM 806 O O . ILE A 1 99 ? 13.377 0.605 -9.342 1.00 92.62 99 ILE A O 1
ATOM 810 N N . ASP A 1 100 ? 13.935 0.981 -11.495 1.00 91.56 100 ASP A N 1
ATOM 811 C CA . ASP A 1 100 ? 12.601 0.775 -12.065 1.00 91.56 100 ASP A CA 1
ATOM 812 C C . ASP A 1 100 ? 12.029 -0.590 -11.648 1.00 91.56 100 ASP A C 1
ATOM 814 O O . ASP A 1 100 ? 11.019 -0.662 -10.941 1.00 91.56 100 ASP A O 1
ATOM 818 N N . LEU A 1 101 ? 12.754 -1.676 -11.930 1.00 95.06 101 LEU A N 1
ATOM 819 C CA . LEU A 1 101 ? 12.338 -3.028 -11.552 1.00 95.06 101 LEU A CA 1
ATOM 820 C C . LEU A 1 101 ? 12.282 -3.230 -10.038 1.00 95.06 101 LEU A C 1
ATOM 822 O O . LEU A 1 101 ? 11.346 -3.849 -9.533 1.00 95.06 101 LEU A O 1
ATOM 826 N N . SER A 1 102 ? 13.258 -2.709 -9.290 1.00 94.38 102 SER A N 1
ATOM 827 C CA . SER A 1 102 ? 13.260 -2.848 -7.830 1.00 94.38 102 SER A CA 1
ATOM 828 C C . SER A 1 102 ? 12.051 -2.152 -7.207 1.00 94.38 102 SER A C 1
ATOM 830 O O . SER A 1 102 ? 11.402 -2.729 -6.335 1.00 94.38 102 SER A O 1
ATOM 832 N N . SER A 1 103 ? 11.697 -0.954 -7.680 1.00 92.00 103 SER A N 1
ATOM 833 C CA . SER A 1 103 ? 10.514 -0.225 -7.219 1.00 92.00 103 SER A CA 1
ATOM 834 C C . SER A 1 103 ? 9.220 -0.979 -7.560 1.00 92.00 103 SER A C 1
ATOM 836 O O . SER A 1 103 ? 8.395 -1.207 -6.671 1.00 92.00 103 SER A O 1
ATOM 838 N N . GLY A 1 104 ? 9.095 -1.482 -8.795 1.00 92.94 104 GLY A N 1
ATOM 839 C CA . GLY A 1 104 ? 7.967 -2.290 -9.266 1.00 92.94 104 GLY A CA 1
ATOM 840 C C . GLY A 1 104 ? 7.795 -3.618 -8.511 1.00 92.94 104 GLY A C 1
ATOM 841 O O . GLY A 1 104 ? 6.683 -4.041 -8.180 1.00 92.94 104 GLY A O 1
ATOM 842 N N . PHE A 1 105 ? 8.891 -4.284 -8.158 1.00 95.88 105 PHE A N 1
ATOM 843 C CA . PHE A 1 105 ? 8.827 -5.516 -7.376 1.00 95.88 105 PHE A CA 1
ATOM 844 C C . PHE A 1 105 ? 8.546 -5.260 -5.900 1.00 95.88 105 PHE A C 1
ATOM 846 O O . PHE A 1 105 ? 7.752 -5.980 -5.291 1.00 95.88 105 PHE A O 1
ATOM 853 N N . LEU A 1 106 ? 9.142 -4.222 -5.315 1.00 93.81 106 LEU A N 1
ATOM 854 C CA . LEU A 1 106 ? 8.895 -3.881 -3.921 1.00 93.81 106 LEU A CA 1
ATOM 855 C C . LEU A 1 106 ? 7.471 -3.352 -3.700 1.00 93.81 106 LEU A C 1
ATOM 857 O O . LEU A 1 106 ? 6.898 -3.643 -2.648 1.00 93.81 106 LEU A O 1
ATOM 861 N N . ILE A 1 107 ? 6.860 -2.661 -4.675 1.00 92.19 107 ILE A N 1
ATOM 862 C CA . ILE A 1 107 ? 5.435 -2.302 -4.593 1.00 92.19 107 ILE A CA 1
ATOM 863 C C . ILE A 1 107 ? 4.560 -3.559 -4.603 1.00 92.19 107 ILE A C 1
ATOM 865 O O . ILE A 1 107 ? 3.701 -3.708 -3.733 1.00 92.19 107 ILE A O 1
ATOM 869 N N . ALA A 1 108 ? 4.833 -4.524 -5.491 1.00 93.00 108 ALA A N 1
ATOM 870 C CA . ALA A 1 108 ? 4.122 -5.802 -5.508 1.00 93.00 108 ALA A CA 1
ATOM 871 C C . ALA A 1 108 ? 4.250 -6.528 -4.156 1.00 93.00 108 ALA A C 1
ATOM 873 O O . ALA A 1 108 ? 3.246 -6.927 -3.565 1.00 93.00 108 ALA A O 1
ATOM 874 N N . TYR A 1 109 ? 5.468 -6.614 -3.613 1.00 93.06 109 TYR A N 1
ATOM 875 C CA . TYR A 1 109 ? 5.742 -7.179 -2.291 1.00 93.06 109 TYR A CA 1
ATOM 876 C C . TYR A 1 109 ? 4.972 -6.470 -1.165 1.00 93.06 109 TYR A C 1
ATOM 878 O O . TYR A 1 109 ? 4.362 -7.137 -0.322 1.00 93.06 109 TYR A O 1
ATOM 886 N N . ALA A 1 110 ? 4.945 -5.133 -1.158 1.00 89.50 110 ALA A N 1
ATOM 887 C CA . ALA A 1 110 ? 4.229 -4.354 -0.152 1.00 89.50 110 ALA A CA 1
ATOM 888 C C . ALA A 1 110 ? 2.735 -4.711 -0.109 1.00 89.50 110 ALA A C 1
ATOM 890 O O . ALA A 1 110 ? 2.150 -4.805 0.975 1.00 89.50 110 ALA A O 1
ATOM 891 N N . PHE A 1 111 ? 2.141 -4.988 -1.274 1.00 88.44 111 PHE A N 1
ATOM 892 C CA . PHE A 1 111 ? 0.747 -5.409 -1.399 1.00 88.44 111 PHE A CA 1
ATOM 893 C C . PHE A 1 111 ? 0.510 -6.904 -1.179 1.00 88.44 111 PHE A C 1
ATOM 895 O O . PHE A 1 111 ? -0.616 -7.286 -0.873 1.00 88.44 111 PHE A O 1
ATOM 902 N N . MET A 1 112 ? 1.529 -7.759 -1.281 1.00 90.00 112 MET A N 1
ATOM 903 C CA . MET A 1 112 ? 1.414 -9.177 -0.914 1.00 90.00 112 MET A CA 1
ATOM 904 C C . MET A 1 112 ? 1.408 -9.379 0.601 1.00 90.00 112 MET A C 1
ATOM 906 O O . MET A 1 112 ? 0.770 -10.302 1.103 1.00 90.00 112 MET A O 1
ATOM 910 N N . ARG A 1 113 ? 2.121 -8.516 1.331 1.00 86.81 113 ARG A N 1
ATOM 911 C CA . ARG A 1 113 ? 2.376 -8.647 2.770 1.00 86.81 113 ARG A CA 1
ATOM 912 C C . ARG A 1 113 ? 1.131 -8.796 3.662 1.00 86.81 113 ARG A C 1
ATOM 914 O O . ARG A 1 113 ? 1.227 -9.541 4.633 1.00 86.81 113 ARG A O 1
ATOM 921 N N . PRO A 1 114 ? -0.007 -8.121 3.397 1.00 83.12 114 PRO A N 1
ATOM 922 C CA . PRO A 1 114 ? -1.212 -8.285 4.210 1.00 83.12 114 PRO A CA 1
ATOM 923 C C . PRO A 1 114 ? -1.810 -9.698 4.171 1.00 83.12 114 PRO A C 1
ATOM 925 O O . PRO A 1 114 ? -2.596 -10.034 5.051 1.00 83.12 114 PRO A O 1
ATOM 928 N N . TYR A 1 115 ? -1.459 -10.515 3.173 1.00 81.06 115 TYR A N 1
ATOM 929 C CA . TYR A 1 115 ? -2.056 -11.828 2.954 1.00 81.06 115 TYR A CA 1
ATOM 930 C C . TYR A 1 115 ? -1.131 -12.949 3.457 1.00 81.06 115 TYR A C 1
ATOM 932 O O . TYR A 1 115 ? -0.113 -13.269 2.838 1.00 81.06 115 TYR A O 1
ATOM 940 N N . GLY A 1 116 ? -1.519 -13.589 4.564 1.00 69.31 116 GLY A N 1
ATOM 941 C CA . GLY A 1 116 ? -0.936 -14.846 5.043 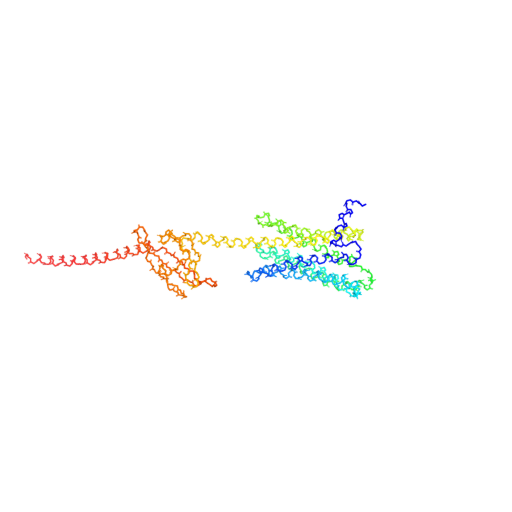1.00 69.31 116 GLY A CA 1
ATOM 942 C C . GLY A 1 116 ? 0.496 -14.769 5.599 1.00 69.31 116 GLY A C 1
ATOM 943 O O . GLY A 1 116 ? 0.933 -13.766 6.157 1.00 69.31 116 GLY A O 1
ATOM 944 N N . ASN A 1 117 ? 1.222 -15.890 5.505 1.00 80.56 117 ASN A N 1
ATOM 945 C CA . ASN A 1 117 ? 2.577 -16.032 6.046 1.00 80.56 117 ASN A CA 1
ATOM 946 C C . ASN A 1 117 ? 3.610 -15.283 5.182 1.00 80.56 117 ASN A C 1
ATOM 948 O O . ASN A 1 117 ? 3.692 -15.490 3.969 1.00 80.56 117 ASN A O 1
ATOM 952 N N . LEU A 1 118 ? 4.468 -14.495 5.835 1.00 83.62 118 LEU A N 1
ATOM 953 C CA . LEU A 1 118 ? 5.510 -13.665 5.222 1.00 83.62 118 LEU A CA 1
ATOM 954 C C . LEU A 1 118 ? 6.565 -14.447 4.421 1.00 83.62 118 LEU A C 1
ATOM 956 O O . LEU A 1 118 ? 7.310 -13.838 3.659 1.00 83.62 118 LEU A O 1
ATOM 960 N N . ARG A 1 119 ? 6.630 -15.781 4.529 1.00 89.00 119 ARG A N 1
ATOM 961 C CA . ARG A 1 119 ? 7.626 -16.596 3.811 1.00 89.00 119 ARG A CA 1
ATOM 962 C C . ARG A 1 119 ? 7.583 -16.412 2.288 1.00 89.00 119 ARG A C 1
ATOM 964 O O . ARG A 1 119 ? 8.633 -16.204 1.690 1.00 89.00 119 ARG A O 1
ATOM 971 N N . LYS A 1 120 ? 6.404 -16.493 1.655 1.00 90.00 120 LYS A N 1
ATOM 972 C CA . LYS A 1 120 ? 6.288 -16.365 0.186 1.00 90.00 120 LYS A CA 1
ATOM 973 C C . LYS A 1 120 ? 6.530 -14.925 -0.298 1.00 90.00 120 LYS A C 1
ATOM 975 O O . LYS A 1 120 ? 7.343 -14.772 -1.205 1.00 90.00 120 LYS A O 1
ATOM 980 N N . PRO A 1 121 ? 5.927 -13.881 0.310 1.00 91.38 121 PRO A N 1
ATOM 981 C CA . PRO A 1 121 ? 6.221 -12.494 -0.054 1.00 91.38 121 PRO A CA 1
ATOM 982 C C . PRO A 1 121 ? 7.694 -12.112 0.143 1.00 91.38 121 PRO A C 1
ATOM 984 O O . PRO A 1 121 ? 8.274 -11.464 -0.723 1.00 91.38 121 PRO A O 1
ATOM 987 N N . ASN A 1 122 ? 8.326 -12.541 1.242 1.00 92.81 122 ASN A N 1
ATOM 988 C CA . ASN A 1 122 ? 9.741 -12.248 1.483 1.00 92.81 122 ASN A CA 1
ATOM 989 C C . ASN A 1 122 ? 10.639 -12.953 0.463 1.00 92.81 122 ASN A C 1
ATOM 991 O O . ASN A 1 122 ? 11.570 -12.339 -0.045 1.00 92.81 122 ASN A O 1
ATOM 995 N N . LEU A 1 123 ? 10.354 -14.223 0.146 1.00 94.00 123 LEU A N 1
ATOM 996 C CA . LEU A 1 123 ? 11.096 -14.955 -0.880 1.00 94.00 123 LEU A CA 1
ATOM 997 C C . LEU A 1 123 ? 10.961 -14.276 -2.245 1.00 94.00 123 LEU A C 1
ATOM 999 O O . LEU A 1 123 ? 11.965 -14.113 -2.927 1.00 94.00 123 LEU A O 1
ATOM 1003 N N . TYR A 1 124 ? 9.747 -13.847 -2.609 1.00 95.69 124 TYR A N 1
ATOM 1004 C CA . TYR A 1 124 ? 9.514 -13.062 -3.817 1.00 95.69 124 TYR A CA 1
ATOM 1005 C C . TYR A 1 124 ? 10.414 -11.823 -3.827 1.00 95.69 124 TYR A C 1
ATOM 1007 O O . TYR A 1 124 ? 11.242 -11.711 -4.717 1.00 95.69 124 TYR A O 1
ATOM 1015 N N . ALA A 1 125 ? 10.349 -10.968 -2.801 1.00 94.94 125 ALA A N 1
ATOM 1016 C CA . ALA A 1 125 ? 11.135 -9.734 -2.753 1.00 94.94 125 ALA A CA 1
ATOM 1017 C C . ALA A 1 125 ? 12.653 -9.975 -2.815 1.00 94.94 125 ALA A C 1
ATOM 1019 O O . ALA A 1 125 ? 13.351 -9.289 -3.558 1.00 94.94 125 ALA A O 1
ATOM 1020 N N . VAL A 1 126 ? 13.165 -10.953 -2.059 1.00 95.88 126 VAL A N 1
ATOM 1021 C CA . VAL A 1 126 ? 14.599 -11.286 -2.037 1.00 95.88 126 VAL A CA 1
ATOM 1022 C C . VAL A 1 126 ? 15.060 -11.804 -3.396 1.00 95.88 126 VAL A C 1
ATOM 1024 O O . VAL A 1 126 ? 16.094 -11.359 -3.886 1.00 95.88 126 VAL A O 1
ATOM 1027 N N . LEU A 1 127 ? 14.299 -12.706 -4.024 1.00 97.00 127 LEU A N 1
ATOM 1028 C CA . LEU A 1 127 ? 14.634 -13.225 -5.350 1.00 97.00 127 LEU A CA 1
ATOM 1029 C C . LEU A 1 127 ? 14.546 -12.129 -6.410 1.00 97.00 127 LEU A C 1
ATOM 1031 O O . LEU A 1 127 ? 15.492 -11.943 -7.169 1.00 97.00 127 LEU A O 1
ATOM 1035 N N . THR A 1 128 ? 13.439 -11.383 -6.451 1.00 97.44 128 THR A N 1
ATOM 1036 C CA . THR A 1 128 ? 13.210 -10.367 -7.479 1.00 97.44 128 THR A CA 1
ATOM 1037 C C . THR A 1 128 ? 14.228 -9.241 -7.407 1.00 97.44 128 THR A C 1
ATOM 1039 O O . THR A 1 128 ? 14.857 -8.933 -8.414 1.00 97.44 128 THR A O 1
ATOM 1042 N N . VAL A 1 129 ? 14.453 -8.672 -6.219 1.00 96.31 129 VAL A N 1
ATOM 1043 C CA . VAL A 1 129 ? 15.429 -7.588 -6.030 1.00 96.31 129 VAL A CA 1
ATOM 1044 C C . VAL A 1 129 ? 16.861 -8.111 -6.136 1.00 96.31 129 VAL A C 1
ATOM 1046 O O . VAL A 1 129 ? 17.684 -7.478 -6.788 1.00 96.31 129 VAL A O 1
ATOM 1049 N N . GLY A 1 130 ? 17.168 -9.277 -5.559 1.00 97.38 130 GLY A N 1
ATOM 1050 C CA . GLY A 1 130 ? 18.513 -9.858 -5.599 1.00 97.38 130 GLY A CA 1
ATOM 1051 C C . GLY A 1 130 ? 18.991 -10.151 -7.022 1.00 97.38 130 GLY A C 1
ATOM 1052 O O . GLY A 1 130 ? 20.108 -9.787 -7.382 1.00 97.38 130 GLY A O 1
ATOM 1053 N N . VAL A 1 131 ? 18.133 -10.737 -7.861 1.00 98.00 131 VAL A N 1
ATOM 1054 C CA . VAL A 1 131 ? 18.454 -10.967 -9.277 1.00 98.00 131 VAL A CA 1
ATOM 1055 C C . VAL A 1 131 ? 18.514 -9.650 -10.051 1.00 98.00 131 VAL A C 1
ATOM 1057 O O . VAL A 1 131 ? 19.417 -9.492 -10.862 1.00 98.00 131 VAL A O 1
ATOM 1060 N N . THR A 1 132 ? 17.643 -8.669 -9.777 1.00 97.88 132 THR A N 1
ATOM 1061 C CA . THR A 1 132 ? 17.744 -7.335 -10.403 1.00 97.88 132 THR A CA 1
ATOM 1062 C C . THR A 1 132 ? 19.087 -6.670 -10.102 1.00 97.88 132 THR A C 1
ATOM 1064 O O . THR A 1 132 ? 19.729 -6.148 -11.011 1.00 97.88 132 THR A O 1
ATOM 1067 N N . VAL A 1 133 ? 19.546 -6.727 -8.848 1.00 97.44 133 VAL A N 1
ATOM 1068 C CA . VAL A 1 133 ? 20.861 -6.209 -8.444 1.00 97.44 133 VAL A CA 1
ATOM 1069 C C . VAL A 1 133 ? 21.983 -6.990 -9.125 1.00 97.44 133 VAL A C 1
ATOM 1071 O O . VAL A 1 133 ? 22.943 -6.384 -9.587 1.00 97.44 133 VAL A O 1
ATOM 1074 N N . LEU A 1 134 ? 21.867 -8.313 -9.254 1.00 97.81 134 LEU A N 1
ATOM 1075 C CA . LEU A 1 134 ? 22.858 -9.120 -9.967 1.00 97.81 134 LEU A CA 1
ATOM 1076 C C . LEU A 1 134 ? 22.947 -8.741 -11.455 1.00 97.81 134 LEU A C 1
ATOM 1078 O O . LEU A 1 134 ? 24.048 -8.531 -11.961 1.00 97.81 134 LEU A O 1
ATOM 1082 N N . ILE A 1 135 ? 21.805 -8.609 -12.141 1.00 97.88 135 ILE A N 1
ATOM 1083 C CA . ILE A 1 135 ? 21.749 -8.160 -13.541 1.00 97.88 135 ILE A CA 1
ATOM 1084 C C . ILE A 1 135 ? 22.377 -6.769 -13.658 1.00 97.88 135 ILE A C 1
ATOM 1086 O O . ILE A 1 135 ? 23.190 -6.540 -14.552 1.00 97.88 135 ILE A O 1
ATOM 1090 N N . TYR A 1 136 ? 22.066 -5.860 -12.733 1.00 97.31 136 TYR A N 1
ATOM 1091 C CA . TYR A 1 136 ? 22.682 -4.539 -12.673 1.00 97.31 136 TYR A CA 1
ATOM 1092 C C . TYR A 1 136 ? 24.200 -4.599 -12.524 1.00 97.31 136 TYR A C 1
ATOM 1094 O O . TYR A 1 136 ? 24.895 -3.973 -13.310 1.00 97.31 136 TYR A O 1
ATOM 1102 N N . LEU A 1 137 ? 24.737 -5.369 -11.577 1.00 97.19 137 LEU A N 1
ATOM 1103 C CA . LEU A 1 137 ? 26.185 -5.452 -11.367 1.00 97.19 137 LEU A CA 1
ATOM 1104 C C . LEU A 1 137 ? 26.913 -5.962 -12.616 1.00 97.19 137 LEU A C 1
ATOM 1106 O O . LEU A 1 137 ? 27.963 -5.437 -12.978 1.00 97.19 137 LEU A O 1
ATOM 1110 N N . VAL A 1 138 ? 26.340 -6.951 -13.305 1.00 97.12 138 VAL A N 1
ATOM 1111 C CA . VAL A 1 138 ? 26.900 -7.475 -14.557 1.00 97.12 138 VAL A CA 1
ATOM 1112 C C . VAL A 1 138 ? 26.818 -6.427 -15.670 1.00 97.12 138 VAL A C 1
ATOM 1114 O O . VAL A 1 138 ? 27.813 -6.139 -16.333 1.00 97.12 138 VAL A O 1
ATOM 1117 N N . THR A 1 139 ? 25.647 -5.825 -15.870 1.00 96.62 139 THR A N 1
ATOM 1118 C CA . THR A 1 139 ? 25.423 -4.861 -16.957 1.00 96.62 139 THR A CA 1
ATOM 1119 C C . THR A 1 139 ? 26.159 -3.541 -16.735 1.00 96.62 139 THR A C 1
ATOM 1121 O O . THR A 1 139 ? 26.702 -3.006 -17.691 1.00 96.62 139 THR A O 1
ATOM 1124 N N . ALA A 1 140 ? 26.289 -3.054 -15.500 1.00 95.06 140 ALA A N 1
ATOM 1125 C CA . ALA A 1 140 ? 27.042 -1.846 -15.157 1.00 95.06 140 ALA A CA 1
ATOM 1126 C C . ALA A 1 140 ? 28.545 -1.972 -15.454 1.00 95.06 140 ALA A C 1
ATOM 1128 O O . ALA A 1 140 ? 29.193 -0.984 -15.786 1.00 95.06 140 ALA A O 1
ATOM 1129 N N . LEU A 1 141 ? 29.105 -3.184 -15.370 1.00 95.00 141 LEU A N 1
ATOM 1130 C CA . LEU A 1 141 ? 30.505 -3.446 -15.715 1.00 95.00 141 LEU A CA 1
ATOM 1131 C C . LEU A 1 141 ? 30.721 -3.622 -17.223 1.00 95.00 141 LEU A C 1
ATOM 1133 O O . LEU A 1 141 ? 31.773 -3.249 -17.745 1.00 95.00 141 LEU A O 1
ATOM 1137 N N . LEU A 1 142 ? 29.754 -4.224 -17.919 1.00 96.06 142 LEU A N 1
ATOM 1138 C CA . LEU A 1 142 ? 29.882 -4.581 -19.334 1.00 96.06 142 LEU A CA 1
ATOM 1139 C C . LEU A 1 142 ? 29.416 -3.475 -20.283 1.00 96.06 142 LEU A C 1
ATOM 1141 O O . LEU A 1 142 ? 29.955 -3.357 -21.380 1.00 96.06 142 LEU A O 1
ATOM 1145 N N . TRP A 1 143 ? 28.465 -2.642 -19.866 1.00 95.44 143 TRP A N 1
ATOM 1146 C CA . TRP A 1 143 ? 27.910 -1.576 -20.694 1.00 95.44 143 TRP A CA 1
ATOM 1147 C C . TRP A 1 143 ? 28.945 -0.511 -21.105 1.00 95.44 143 TRP A C 1
ATOM 1149 O O . TRP A 1 143 ? 29.062 -0.256 -22.303 1.00 95.44 143 TRP A O 1
ATOM 1159 N N . PRO A 1 144 ? 29.785 0.037 -20.200 1.00 93.81 144 PRO A N 1
ATOM 1160 C CA . PRO A 1 144 ? 30.849 0.960 -20.602 1.00 93.81 144 PRO A CA 1
ATOM 1161 C C . PRO A 1 144 ? 31.856 0.339 -21.577 1.00 93.81 144 PRO A C 1
ATOM 1163 O O . PRO A 1 144 ? 32.382 1.028 -22.444 1.00 93.81 144 PRO A O 1
ATOM 1166 N N . ARG A 1 145 ? 32.123 -0.970 -21.450 1.00 93.75 145 ARG A N 1
ATOM 1167 C CA . ARG A 1 145 ? 33.030 -1.695 -22.356 1.00 93.75 145 ARG A CA 1
ATOM 1168 C C . ARG A 1 145 ? 32.422 -1.837 -23.746 1.00 93.75 145 ARG A C 1
ATOM 1170 O O . ARG A 1 145 ? 33.106 -1.600 -24.728 1.00 93.75 145 ARG A O 1
ATOM 1177 N N . PHE A 1 146 ? 31.133 -2.159 -23.813 1.00 94.19 146 PHE A N 1
ATOM 1178 C CA . PHE A 1 146 ? 30.395 -2.223 -25.070 1.00 94.19 146 PHE A CA 1
ATOM 1179 C C . PHE A 1 146 ? 30.337 -0.855 -25.768 1.00 94.19 146 PHE A C 1
ATOM 1181 O O . PHE A 1 146 ? 30.551 -0.769 -26.972 1.00 94.19 146 PHE A O 1
ATOM 1188 N N . LEU A 1 147 ? 30.128 0.227 -25.011 1.00 92.81 147 LEU A N 1
ATOM 1189 C CA . LEU A 1 147 ? 30.168 1.592 -25.547 1.00 92.81 147 LEU A CA 1
ATOM 1190 C C . LEU A 1 147 ? 31.548 2.000 -26.077 1.00 92.81 147 LEU A C 1
ATOM 1192 O O . LEU A 1 147 ? 31.621 2.801 -27.001 1.00 92.81 147 LEU A O 1
ATOM 1196 N N . ALA A 1 148 ? 32.641 1.464 -25.528 1.00 92.31 148 ALA A N 1
ATOM 1197 C CA . ALA A 1 148 ? 33.978 1.748 -26.049 1.00 92.31 148 ALA A CA 1
ATOM 1198 C C . ALA A 1 148 ? 34.173 1.209 -27.480 1.00 92.31 148 ALA A C 1
ATOM 1200 O O . ALA A 1 148 ? 34.905 1.807 -28.265 1.00 92.31 148 ALA A O 1
ATOM 1201 N N . GLU A 1 149 ? 33.502 0.105 -27.823 1.00 93.56 149 GLU A N 1
ATOM 1202 C CA . GLU A 1 149 ? 33.499 -0.487 -29.169 1.00 93.56 149 GLU A CA 1
ATOM 1203 C C . GLU A 1 149 ? 32.401 0.116 -30.064 1.00 93.56 149 GLU A C 1
ATOM 1205 O O . GLU A 1 149 ? 32.556 0.191 -31.285 1.00 93.56 149 GLU A O 1
ATOM 1210 N N . HIS A 1 150 ? 31.309 0.595 -29.460 1.00 92.12 150 HIS A N 1
ATOM 1211 C CA . HIS A 1 150 ? 30.162 1.188 -30.146 1.00 92.12 150 HIS A CA 1
ATOM 1212 C C . HIS A 1 150 ? 29.719 2.511 -29.484 1.00 92.12 150 HIS A C 1
ATOM 1214 O O . HIS A 1 150 ? 28.731 2.520 -28.745 1.00 92.12 150 HIS A O 1
ATOM 1220 N N . PRO A 1 151 ? 30.403 3.642 -29.756 1.00 86.94 151 PRO A N 1
ATOM 1221 C CA . PRO A 1 151 ? 30.193 4.908 -29.038 1.00 86.94 151 PRO A CA 1
ATOM 1222 C C . PRO A 1 151 ? 28.766 5.465 -29.106 1.00 86.94 151 PRO A C 1
ATOM 1224 O O . PRO A 1 151 ? 28.278 6.033 -28.131 1.00 86.94 151 PRO A O 1
ATOM 1227 N N . ASP A 1 152 ? 28.085 5.252 -30.233 1.00 86.56 152 ASP A N 1
ATOM 1228 C CA . ASP A 1 152 ? 26.729 5.754 -30.484 1.00 86.56 152 ASP A CA 1
ATOM 1229 C C . ASP A 1 152 ? 25.633 4.715 -30.188 1.00 86.56 152 ASP A C 1
ATOM 1231 O O . ASP A 1 152 ? 24.451 4.943 -30.476 1.00 86.56 152 ASP A O 1
ATOM 1235 N N . ALA A 1 153 ? 25.999 3.546 -29.647 1.00 88.06 153 ALA A N 1
ATOM 1236 C CA . ALA A 1 153 ? 25.026 2.500 -29.374 1.00 88.06 153 ALA A CA 1
ATOM 1237 C C . ALA A 1 153 ? 24.063 2.920 -28.266 1.00 88.06 153 ALA A C 1
ATOM 1239 O O . ALA A 1 153 ? 24.470 3.438 -27.232 1.00 88.06 153 ALA A O 1
ATOM 1240 N N . LYS A 1 154 ? 22.773 2.633 -28.442 1.00 87.75 154 LYS A N 1
ATOM 1241 C CA . LYS A 1 154 ? 21.759 2.825 -27.391 1.00 87.75 154 LYS A CA 1
ATOM 1242 C C . LYS A 1 154 ? 21.692 1.588 -26.509 1.00 87.75 154 LYS A C 1
ATOM 1244 O O . LYS A 1 154 ? 21.928 0.480 -26.980 1.00 87.75 154 LYS A O 1
ATOM 1249 N N . PHE A 1 155 ? 21.281 1.750 -25.252 1.00 89.38 155 PHE A N 1
ATOM 1250 C CA . PHE A 1 155 ? 21.181 0.613 -24.329 1.00 89.38 155 PHE A CA 1
ATOM 1251 C C . PHE A 1 155 ? 20.275 -0.521 -24.846 1.00 89.38 155 PHE A C 1
ATOM 1253 O O . PHE A 1 155 ? 20.585 -1.683 -24.622 1.00 89.38 155 PHE A O 1
ATOM 1260 N N . GLY A 1 156 ? 19.229 -0.210 -25.624 1.00 87.38 156 GLY A N 1
ATOM 1261 C CA . GLY A 1 156 ? 18.371 -1.222 -26.258 1.00 87.38 156 GLY A CA 1
ATOM 1262 C C . GLY A 1 156 ? 19.072 -2.120 -27.285 1.00 87.38 156 GLY A C 1
ATOM 1263 O O . GLY A 1 156 ? 18.612 -3.223 -27.560 1.00 87.38 156 GLY A O 1
ATOM 1264 N N . GLN A 1 157 ? 20.224 -1.704 -27.813 1.00 89.75 157 GLN A N 1
ATOM 1265 C CA . GLN A 1 157 ? 21.053 -2.530 -28.698 1.00 89.75 157 GLN A CA 1
ATOM 1266 C C . GLN A 1 157 ? 21.983 -3.467 -27.913 1.00 89.75 157 GLN A C 1
ATOM 1268 O O . GLN A 1 157 ? 22.547 -4.402 -28.478 1.00 89.75 157 GLN A O 1
ATOM 1273 N N . PHE A 1 158 ? 22.138 -3.239 -26.608 1.00 94.12 158 PHE A N 1
ATOM 1274 C CA . PHE A 1 158 ? 22.889 -4.103 -25.715 1.00 94.12 158 PHE A CA 1
ATOM 1275 C C . PHE A 1 158 ? 21.970 -5.180 -25.134 1.00 94.12 158 PHE A C 1
ATOM 1277 O O . PHE A 1 158 ? 20.880 -4.902 -24.634 1.00 94.12 158 PHE A O 1
ATOM 1284 N N . TRP A 1 159 ? 22.431 -6.433 -25.139 1.00 94.06 159 TRP A N 1
ATOM 1285 C CA . TRP A 1 159 ? 21.657 -7.587 -24.656 1.00 94.06 159 TRP A CA 1
ATOM 1286 C C . TRP A 1 159 ? 21.154 -7.429 -23.208 1.00 94.06 159 TRP A C 1
ATOM 1288 O O . TRP A 1 159 ? 20.174 -8.067 -22.818 1.00 94.06 159 TRP A O 1
ATOM 1298 N N . GLY A 1 160 ? 21.808 -6.575 -22.411 1.00 94.62 160 GLY A N 1
ATOM 1299 C CA . GLY A 1 160 ? 21.404 -6.255 -21.046 1.00 94.62 160 GLY A CA 1
ATOM 1300 C C . GLY A 1 160 ? 19.992 -5.674 -20.939 1.00 94.62 160 GLY A C 1
ATOM 1301 O O . GLY A 1 160 ? 19.290 -6.037 -19.996 1.00 94.62 160 GLY A O 1
ATOM 1302 N N . ASP A 1 161 ? 19.538 -4.852 -21.897 1.00 94.62 161 ASP A N 1
ATOM 1303 C CA . ASP A 1 161 ? 18.159 -4.330 -21.887 1.00 94.62 161 ASP A CA 1
ATOM 1304 C C . ASP A 1 161 ? 17.164 -5.490 -22.004 1.00 94.62 161 ASP A C 1
ATOM 1306 O O . ASP A 1 161 ? 16.314 -5.674 -21.134 1.00 94.62 161 ASP A O 1
ATOM 1310 N N . MET A 1 162 ? 17.355 -6.379 -22.987 1.00 96.25 162 MET A N 1
ATOM 1311 C CA . MET A 1 162 ? 16.525 -7.579 -23.152 1.00 96.25 162 MET A CA 1
ATOM 1312 C C . MET A 1 162 ? 16.452 -8.413 -21.864 1.00 96.25 162 MET A C 1
ATOM 1314 O O . MET A 1 162 ? 15.365 -8.839 -21.464 1.00 96.25 162 MET A O 1
ATOM 1318 N N . LEU A 1 163 ? 17.584 -8.614 -21.178 1.00 97.19 163 LEU A N 1
ATOM 1319 C CA . LEU A 1 163 ? 17.615 -9.380 -19.933 1.00 97.19 163 LEU A CA 1
ATOM 1320 C C . LEU A 1 163 ? 16.781 -8.720 -18.823 1.00 97.19 163 LEU A C 1
ATOM 1322 O O . LEU A 1 163 ? 15.999 -9.409 -18.163 1.00 97.19 163 LEU A O 1
ATOM 1326 N N . PHE A 1 164 ? 16.889 -7.401 -18.639 1.00 97.62 164 PHE A N 1
ATOM 1327 C CA . PHE A 1 164 ? 16.046 -6.671 -17.689 1.00 97.62 164 PHE A CA 1
ATOM 1328 C C . PHE A 1 164 ? 14.557 -6.779 -18.045 1.00 97.62 164 PHE A C 1
ATOM 1330 O O . PHE A 1 164 ? 13.730 -6.999 -17.157 1.00 97.62 164 PHE A O 1
ATOM 1337 N N . ARG A 1 165 ? 14.194 -6.682 -19.331 1.00 96.50 165 ARG A N 1
ATOM 1338 C CA . ARG A 1 165 ? 12.788 -6.757 -19.765 1.00 96.50 165 ARG A CA 1
ATOM 1339 C C . ARG A 1 165 ? 12.174 -8.135 -19.556 1.00 96.50 165 ARG A C 1
ATOM 1341 O O . ARG A 1 165 ? 11.058 -8.232 -19.041 1.00 96.50 165 ARG A O 1
ATOM 1348 N N . ILE A 1 166 ? 12.912 -9.195 -19.882 1.00 97.88 166 ILE A N 1
ATOM 1349 C CA . ILE A 1 166 ? 12.496 -10.577 -19.610 1.00 97.88 166 ILE A CA 1
ATOM 1350 C C . ILE A 1 166 ? 12.357 -10.793 -18.101 1.00 97.88 166 ILE A C 1
ATOM 1352 O O . ILE A 1 166 ? 11.359 -11.360 -17.652 1.00 97.88 166 ILE A O 1
ATOM 1356 N N . TRP A 1 167 ? 13.309 -10.297 -17.305 1.00 98.19 167 TRP A N 1
ATOM 1357 C CA . TRP A 1 167 ? 13.239 -10.410 -15.851 1.00 98.19 167 TRP A CA 1
ATOM 1358 C C . TRP A 1 167 ? 12.017 -9.699 -15.262 1.00 98.19 167 TRP A C 1
ATOM 1360 O O . TRP A 1 167 ? 11.306 -10.280 -14.440 1.00 98.19 167 TRP A O 1
ATOM 1370 N N . GLY A 1 168 ? 11.714 -8.491 -15.744 1.00 97.69 168 GLY A N 1
ATOM 1371 C CA . GLY A 1 168 ? 10.482 -7.773 -15.421 1.00 97.69 168 GLY A CA 1
ATOM 1372 C C . GLY A 1 168 ? 9.234 -8.598 -15.719 1.00 97.69 168 GLY A C 1
ATOM 1373 O O . GLY A 1 168 ? 8.400 -8.795 -14.834 1.00 97.69 168 GLY A O 1
ATOM 1374 N N . CYS A 1 169 ? 9.140 -9.167 -16.925 1.00 98.00 169 CYS A N 1
ATOM 1375 C CA . CYS A 1 169 ? 8.017 -10.024 -17.308 1.00 98.00 169 CYS A CA 1
ATOM 1376 C C . CYS A 1 169 ? 7.854 -11.218 -16.356 1.00 98.00 169 CYS A C 1
ATOM 1378 O O . CYS A 1 169 ? 6.748 -11.476 -15.873 1.00 98.00 169 CYS A O 1
ATOM 1380 N N . CYS A 1 170 ? 8.945 -11.920 -16.039 1.00 98.06 170 CYS A N 1
ATOM 1381 C CA . CYS A 1 170 ? 8.937 -13.052 -15.113 1.00 98.06 170 CYS A CA 1
ATOM 1382 C C . CYS A 1 170 ? 8.483 -12.639 -13.706 1.00 98.06 170 CYS A C 1
ATOM 1384 O O . CYS A 1 170 ? 7.584 -13.263 -13.139 1.00 98.06 170 CYS A O 1
ATOM 1386 N N . GLY A 1 171 ? 9.062 -11.571 -13.151 1.00 97.81 171 GLY A N 1
ATOM 1387 C CA . GLY A 1 171 ? 8.739 -11.086 -11.810 1.00 97.81 171 GLY A CA 1
ATOM 1388 C C . GLY A 1 171 ? 7.279 -10.645 -11.678 1.00 97.81 171 GLY A C 1
ATOM 1389 O O . GLY A 1 171 ? 6.573 -11.109 -10.781 1.00 97.81 171 GLY A O 1
ATOM 1390 N N . PHE A 1 172 ? 6.774 -9.829 -12.608 1.00 98.06 172 PHE A N 1
ATOM 1391 C CA . PHE A 1 172 ? 5.373 -9.395 -12.571 1.00 98.06 172 PHE A CA 1
ATOM 1392 C C . PHE A 1 172 ? 4.396 -10.548 -12.817 1.00 98.06 172 PHE A C 1
ATOM 1394 O O . PHE A 1 172 ? 3.358 -10.611 -12.159 1.00 98.06 172 PHE A O 1
ATOM 1401 N N . THR A 1 173 ? 4.740 -11.510 -13.676 1.00 98.12 173 THR A N 1
ATOM 1402 C CA . THR A 1 173 ? 3.923 -12.718 -13.877 1.00 98.12 173 THR A CA 1
ATOM 1403 C C . THR A 1 173 ? 3.830 -13.545 -12.596 1.00 98.12 173 THR A C 1
ATOM 1405 O O . THR A 1 173 ? 2.734 -13.952 -12.209 1.00 98.12 173 THR A O 1
ATOM 1408 N N . LEU A 1 174 ? 4.946 -13.744 -11.885 1.00 96.69 174 LEU A N 1
ATOM 1409 C CA . LEU A 1 174 ? 4.957 -14.423 -10.585 1.00 96.69 174 LEU A CA 1
ATOM 1410 C C . LEU A 1 174 ? 4.089 -13.689 -9.555 1.00 96.69 174 LEU A C 1
ATOM 1412 O O . LEU A 1 174 ? 3.337 -14.329 -8.816 1.00 96.69 174 LEU A O 1
ATOM 1416 N N . ALA A 1 175 ? 4.146 -12.354 -9.530 1.00 96.06 175 ALA A N 1
ATOM 1417 C CA . ALA A 1 175 ? 3.309 -11.555 -8.644 1.00 96.06 175 ALA A CA 1
ATOM 1418 C C . ALA A 1 175 ? 1.816 -11.701 -8.959 1.00 96.06 175 ALA A C 1
ATOM 1420 O O . ALA A 1 175 ? 1.012 -11.950 -8.058 1.00 96.06 175 ALA A O 1
ATOM 1421 N N . ILE A 1 176 ? 1.444 -11.597 -10.235 1.00 96.81 176 ILE A N 1
ATOM 1422 C CA . ILE A 1 176 ? 0.064 -11.765 -10.701 1.00 96.81 176 ILE A CA 1
ATOM 1423 C C . ILE A 1 176 ? -0.441 -13.172 -10.367 1.00 96.81 176 ILE A C 1
ATOM 1425 O O . ILE A 1 176 ? -1.518 -13.310 -9.788 1.00 96.81 176 ILE A O 1
ATOM 1429 N N . ALA A 1 177 ? 0.351 -14.210 -10.648 1.00 95.62 177 ALA A N 1
ATOM 1430 C CA . ALA A 1 177 ? 0.007 -15.594 -10.333 1.00 95.62 177 ALA A CA 1
ATOM 1431 C C . ALA A 1 177 ? -0.231 -15.798 -8.828 1.00 95.62 177 ALA A C 1
ATOM 1433 O O . ALA A 1 177 ? -1.188 -16.470 -8.438 1.00 95.62 177 ALA A O 1
ATOM 1434 N N . TYR A 1 178 ? 0.582 -15.171 -7.971 1.00 94.12 178 TYR A N 1
ATOM 1435 C CA . TYR A 1 178 ? 0.382 -15.198 -6.523 1.00 94.12 178 TYR A CA 1
ATOM 1436 C C . TYR A 1 178 ? -0.953 -14.562 -6.107 1.00 94.12 178 TYR A C 1
ATOM 1438 O O . TYR A 1 178 ? -1.704 -15.157 -5.333 1.00 94.12 178 TYR A O 1
ATOM 1446 N N . PHE A 1 179 ? -1.288 -13.386 -6.640 1.00 93.75 179 PHE A N 1
ATOM 1447 C CA . PHE A 1 179 ? -2.552 -12.713 -6.330 1.00 93.75 179 PHE A CA 1
ATOM 1448 C C . PHE A 1 179 ? -3.779 -13.458 -6.872 1.00 93.75 179 PHE A C 1
ATOM 1450 O O . PHE A 1 179 ? -4.796 -13.532 -6.182 1.00 93.75 179 PHE A O 1
ATOM 1457 N N . ILE A 1 180 ? -3.687 -14.065 -8.059 1.00 94.31 180 ILE A N 1
ATOM 1458 C CA . ILE A 1 180 ? -4.738 -14.943 -8.600 1.00 94.31 180 ILE A CA 1
ATOM 1459 C C . ILE A 1 180 ? -4.924 -16.163 -7.693 1.00 94.31 180 ILE A C 1
ATOM 1461 O O . ILE A 1 180 ? -6.051 -16.507 -7.342 1.00 94.31 180 ILE A O 1
ATOM 1465 N N . HIS A 1 181 ? -3.829 -16.785 -7.248 1.00 93.31 181 HIS A N 1
ATOM 1466 C CA . HIS A 1 181 ? -3.872 -17.911 -6.315 1.00 93.31 181 HIS A CA 1
ATOM 1467 C C . HIS A 1 181 ? -4.544 -17.547 -4.984 1.00 93.31 181 HIS A C 1
ATOM 1469 O O . HIS A 1 181 ? -5.339 -18.330 -4.466 1.00 93.31 181 HIS A O 1
ATOM 1475 N N . LEU A 1 182 ? -4.265 -16.361 -4.434 1.00 91.62 182 LEU A N 1
ATOM 1476 C CA . LEU A 1 182 ? -4.941 -15.858 -3.233 1.00 91.62 182 LEU A CA 1
ATOM 1477 C C . LEU A 1 182 ? -6.444 -15.661 -3.464 1.00 91.62 182 LEU A C 1
ATOM 1479 O O . LEU A 1 182 ? -7.254 -16.118 -2.659 1.00 91.62 182 LEU A O 1
ATOM 1483 N N . ARG A 1 183 ? -6.827 -15.054 -4.591 1.00 91.94 183 ARG A N 1
ATOM 1484 C CA . ARG A 1 183 ? -8.236 -14.850 -4.948 1.00 91.94 183 ARG A CA 1
ATOM 1485 C C . ARG A 1 183 ? -8.988 -16.175 -5.098 1.00 91.94 183 ARG A C 1
ATOM 1487 O O . ARG A 1 183 ? -10.101 -16.303 -4.600 1.00 91.94 183 ARG A O 1
ATOM 1494 N N . ASN A 1 184 ? -8.358 -17.185 -5.699 1.00 92.50 184 ASN A N 1
ATOM 1495 C CA . ASN A 1 184 ? -8.928 -18.531 -5.827 1.00 92.50 184 ASN A CA 1
ATOM 1496 C C . ASN A 1 184 ? -9.120 -19.236 -4.471 1.00 92.50 184 ASN A C 1
ATOM 1498 O O . ASN A 1 184 ? -9.911 -20.169 -4.376 1.00 92.50 184 ASN A O 1
ATOM 1502 N N . ARG A 1 185 ? -8.422 -18.794 -3.416 1.00 90.75 185 ARG A N 1
ATOM 1503 C CA . ARG A 1 185 ? -8.609 -19.264 -2.033 1.00 90.75 185 ARG A CA 1
ATOM 1504 C C . ARG A 1 185 ? -9.660 -18.477 -1.243 1.00 90.75 185 ARG A C 1
ATOM 1506 O O . ARG A 1 185 ? -9.865 -18.780 -0.073 1.00 90.75 185 ARG A O 1
ATOM 1513 N N . GLY A 1 186 ? -10.318 -17.497 -1.861 1.00 88.44 186 GLY A N 1
ATOM 1514 C CA . GLY A 1 186 ? -11.350 -16.679 -1.221 1.00 88.44 186 GLY A CA 1
ATOM 1515 C C . GLY A 1 186 ? -10.827 -15.441 -0.488 1.00 88.44 186 GLY A C 1
ATOM 1516 O O . GLY A 1 186 ? -11.601 -14.789 0.207 1.00 88.44 186 GLY A O 1
ATOM 1517 N N . GLU A 1 187 ? -9.546 -15.090 -0.641 1.00 87.62 187 GLU A N 1
ATOM 1518 C CA . GLU A 1 187 ? -9.015 -13.829 -0.111 1.00 87.62 187 GLU A CA 1
ATOM 1519 C C . GLU A 1 187 ? -9.566 -12.636 -0.912 1.00 87.62 187 GLU A C 1
ATOM 1521 O O . GLU A 1 187 ? -9.635 -12.688 -2.145 1.00 87.62 187 GLU A O 1
ATOM 1526 N N . ASP A 1 188 ? -9.912 -11.535 -0.230 1.00 84.25 188 ASP A N 1
ATOM 1527 C CA . ASP A 1 188 ? -10.398 -10.293 -0.863 1.00 84.25 188 ASP A CA 1
ATOM 1528 C C . ASP A 1 188 ? -9.242 -9.514 -1.514 1.00 84.25 188 ASP A C 1
ATOM 1530 O O . ASP A 1 188 ? -8.810 -8.457 -1.047 1.00 84.25 188 ASP A O 1
ATOM 1534 N N . VAL A 1 189 ? -8.698 -10.071 -2.598 1.00 85.50 189 VAL A N 1
ATOM 1535 C CA . VAL A 1 189 ? -7.691 -9.414 -3.431 1.00 85.50 189 VAL A CA 1
ATOM 1536 C C . VAL A 1 189 ? -8.379 -8.458 -4.398 1.00 85.50 189 VAL A C 1
ATOM 1538 O O . VAL A 1 189 ? -9.150 -8.858 -5.271 1.00 85.50 189 VAL A O 1
ATOM 1541 N N . SER A 1 190 ? -8.044 -7.176 -4.293 1.00 84.62 190 SER A N 1
ATOM 1542 C CA . SER A 1 190 ? -8.578 -6.153 -5.188 1.00 84.62 190 SER A CA 1
ATOM 1543 C C . SER A 1 190 ? -8.109 -6.331 -6.629 1.00 84.62 190 SER A C 1
ATOM 1545 O O . SER A 1 190 ? -6.911 -6.415 -6.906 1.00 84.62 190 SER A O 1
ATOM 1547 N N . LEU A 1 191 ? -9.062 -6.253 -7.560 1.00 88.75 191 LEU A N 1
ATOM 1548 C CA . LEU A 1 191 ? -8.797 -6.233 -8.999 1.00 88.75 191 LEU A CA 1
ATOM 1549 C C . LEU A 1 191 ? -7.846 -5.092 -9.400 1.00 88.75 191 LEU A C 1
ATOM 1551 O O . LEU A 1 191 ? -7.065 -5.259 -10.327 1.00 88.75 191 LEU A O 1
ATOM 1555 N N . ALA A 1 192 ? -7.854 -3.967 -8.677 1.00 88.75 192 ALA A N 1
ATOM 1556 C CA . ALA A 1 192 ? -6.975 -2.834 -8.966 1.00 88.75 192 ALA A CA 1
ATOM 1557 C C . ALA A 1 192 ? -5.483 -3.206 -8.866 1.00 88.75 192 ALA A C 1
ATOM 1559 O O . ALA A 1 192 ? -4.703 -2.801 -9.718 1.00 88.75 192 ALA A O 1
ATOM 1560 N N . VAL A 1 193 ? -5.084 -4.032 -7.889 1.00 90.62 193 VAL A N 1
ATOM 1561 C CA . VAL A 1 193 ? -3.685 -4.491 -7.771 1.00 90.62 193 VAL A CA 1
ATOM 1562 C C . VAL A 1 193 ? -3.288 -5.306 -8.994 1.00 90.62 193 VAL A C 1
ATOM 1564 O O . VAL A 1 193 ? -2.219 -5.095 -9.555 1.00 90.62 193 VAL A O 1
ATOM 1567 N N . LEU A 1 194 ? -4.170 -6.208 -9.434 1.00 93.38 194 LEU A N 1
ATOM 1568 C CA . LEU A 1 194 ? -3.946 -7.005 -10.636 1.00 93.38 194 LEU A CA 1
ATOM 1569 C C . LEU A 1 194 ? -3.829 -6.113 -11.875 1.00 93.38 194 LEU A C 1
ATOM 1571 O O . LEU A 1 194 ? -2.913 -6.314 -12.660 1.00 93.38 194 LEU A O 1
ATOM 1575 N N . VAL A 1 195 ? -4.691 -5.103 -12.020 1.00 95.38 195 VAL A N 1
ATOM 1576 C CA . VAL A 1 195 ? -4.626 -4.140 -13.133 1.00 95.38 195 VAL A CA 1
ATOM 1577 C C . VAL A 1 195 ? -3.296 -3.382 -13.135 1.00 95.38 195 VAL A C 1
ATOM 1579 O O . VAL A 1 195 ? -2.637 -3.337 -14.168 1.00 95.38 195 VAL A O 1
ATOM 1582 N N . GLY A 1 196 ? -2.858 -2.854 -11.987 1.00 94.81 196 GLY A N 1
ATOM 1583 C CA . GLY A 1 196 ? -1.575 -2.149 -11.880 1.00 94.81 196 GLY A CA 1
ATOM 1584 C C . GLY A 1 196 ? -0.375 -3.041 -12.221 1.00 94.81 196 GLY A C 1
ATOM 1585 O O . GLY A 1 196 ? 0.520 -2.627 -12.952 1.00 94.81 196 GLY A O 1
ATOM 1586 N N . LEU A 1 197 ? -0.377 -4.298 -11.761 1.00 95.81 197 LEU A N 1
ATOM 1587 C CA . LEU A 1 197 ? 0.671 -5.267 -12.108 1.00 95.81 197 LEU A CA 1
ATOM 1588 C C . LEU A 1 197 ? 0.635 -5.668 -13.585 1.00 95.81 197 LEU A C 1
ATOM 1590 O O . LEU A 1 197 ? 1.689 -5.846 -14.190 1.00 95.81 197 LEU A O 1
ATOM 1594 N N . VAL A 1 198 ? -0.555 -5.795 -14.176 1.00 97.38 198 VAL A N 1
ATOM 1595 C CA . VAL A 1 198 ? -0.714 -6.055 -15.612 1.00 97.38 198 VAL A CA 1
ATOM 1596 C C . VAL A 1 198 ? -0.181 -4.883 -16.430 1.00 97.38 198 VAL A C 1
ATOM 1598 O O . VAL A 1 198 ? 0.454 -5.117 -17.449 1.00 97.38 198 VAL A O 1
ATOM 1601 N N . PHE A 1 199 ? -0.363 -3.638 -15.988 1.00 97.12 199 PHE A N 1
ATOM 1602 C CA . PHE A 1 199 ? 0.210 -2.480 -16.678 1.00 97.12 199 PHE A CA 1
ATOM 1603 C C . PHE A 1 199 ? 1.741 -2.521 -16.684 1.00 97.12 199 PHE A C 1
ATOM 1605 O O . PHE A 1 199 ? 2.341 -2.367 -17.746 1.00 97.12 199 PHE A O 1
ATOM 1612 N N . PHE A 1 200 ? 2.376 -2.821 -15.545 1.00 96.00 200 PHE A N 1
ATOM 1613 C CA . PHE A 1 200 ? 3.830 -3.014 -15.504 1.00 96.00 200 PHE A CA 1
ATOM 1614 C C . PHE A 1 200 ? 4.300 -4.208 -16.343 1.00 96.00 200 PHE A C 1
ATOM 1616 O O . PHE A 1 200 ? 5.312 -4.108 -17.036 1.00 96.00 200 PHE A O 1
ATOM 1623 N N . LEU A 1 201 ? 3.557 -5.319 -16.335 1.00 97.75 201 LEU A N 1
ATOM 1624 C CA . LEU A 1 201 ? 3.847 -6.470 -17.189 1.00 97.75 201 LEU A CA 1
ATOM 1625 C C . LEU A 1 201 ? 3.778 -6.099 -18.676 1.00 97.75 201 LEU A C 1
ATOM 1627 O O . LEU A 1 201 ? 4.689 -6.436 -19.428 1.00 97.75 201 LEU A O 1
ATOM 1631 N N . LEU A 1 202 ? 2.719 -5.405 -19.101 1.00 97.38 202 LEU A N 1
ATOM 1632 C CA . LEU A 1 202 ? 2.525 -4.998 -20.492 1.00 97.38 202 LEU A CA 1
ATOM 1633 C C . LEU A 1 202 ? 3.590 -3.998 -20.950 1.00 97.38 202 LEU A C 1
ATOM 1635 O O . LEU A 1 202 ? 4.058 -4.113 -22.079 1.00 97.38 202 LEU A O 1
ATOM 1639 N N . ASP A 1 203 ? 4.025 -3.076 -20.086 1.00 94.81 203 ASP A N 1
ATOM 1640 C CA . ASP A 1 203 ? 5.156 -2.189 -20.386 1.00 94.81 203 ASP A CA 1
ATOM 1641 C C . ASP A 1 203 ? 6.417 -2.993 -20.755 1.00 94.81 203 ASP A C 1
ATOM 1643 O O . ASP A 1 203 ? 7.030 -2.762 -21.801 1.00 94.81 203 ASP A O 1
ATOM 1647 N N . HIS A 1 204 ? 6.761 -4.004 -19.955 1.00 95.62 204 HIS A N 1
ATOM 1648 C CA . HIS A 1 204 ? 7.939 -4.838 -20.201 1.00 95.62 204 HIS A CA 1
ATOM 1649 C C . HIS A 1 204 ? 7.760 -5.744 -21.422 1.00 95.62 204 HIS A C 1
ATOM 1651 O O . HIS A 1 204 ? 8.660 -5.838 -22.256 1.00 95.62 204 HIS A O 1
ATOM 1657 N N . TYR A 1 205 ? 6.589 -6.367 -21.562 1.00 96.19 205 TYR A N 1
ATOM 1658 C CA . TYR A 1 205 ? 6.269 -7.266 -22.668 1.00 96.19 205 TYR A CA 1
ATOM 1659 C C . TYR A 1 205 ? 6.347 -6.558 -24.025 1.00 96.19 205 TYR A C 1
ATOM 1661 O O . TYR A 1 205 ? 6.972 -7.064 -24.958 1.00 96.19 205 TYR A O 1
ATOM 1669 N N . LEU A 1 206 ? 5.773 -5.355 -24.126 1.00 94.88 206 LEU A N 1
ATOM 1670 C CA . LEU A 1 206 ? 5.841 -4.553 -25.346 1.00 94.88 206 LEU A CA 1
ATOM 1671 C C . LEU A 1 206 ? 7.282 -4.147 -25.679 1.00 94.88 206 LEU A C 1
ATOM 1673 O O . LEU A 1 206 ? 7.628 -4.076 -26.856 1.00 94.88 206 LEU A O 1
ATOM 1677 N N . MET A 1 207 ? 8.143 -3.919 -24.677 1.00 92.81 207 MET A N 1
ATOM 1678 C CA . MET A 1 207 ? 9.559 -3.645 -24.939 1.00 92.81 207 MET A CA 1
ATOM 1679 C C . MET A 1 207 ? 10.298 -4.870 -25.463 1.00 92.81 207 MET A C 1
ATOM 1681 O O . MET A 1 207 ? 11.042 -4.743 -26.427 1.00 92.81 207 MET A O 1
ATOM 1685 N N . VAL A 1 208 ? 10.075 -6.052 -24.875 1.00 94.69 208 VAL A N 1
ATOM 1686 C CA . VAL A 1 208 ? 10.652 -7.308 -25.388 1.00 94.69 208 VAL A CA 1
ATOM 1687 C C . VAL A 1 208 ? 10.284 -7.482 -26.859 1.00 94.69 208 VAL A C 1
ATOM 1689 O O . VAL A 1 208 ? 11.155 -7.724 -27.691 1.00 94.69 208 VAL A O 1
ATOM 1692 N N . PHE A 1 209 ? 9.006 -7.296 -27.192 1.00 93.31 209 PHE A N 1
ATOM 1693 C CA . PHE A 1 209 ? 8.529 -7.407 -28.565 1.00 93.31 209 PHE A CA 1
ATOM 1694 C C . PHE A 1 209 ? 9.183 -6.375 -29.499 1.00 93.31 209 PHE A C 1
ATOM 1696 O O . PHE A 1 209 ? 9.627 -6.729 -30.588 1.00 93.31 209 PHE A O 1
ATOM 1703 N N . ASN A 1 210 ? 9.312 -5.121 -29.055 1.00 92.38 210 ASN A N 1
ATOM 1704 C CA . ASN A 1 210 ? 9.983 -4.068 -29.818 1.00 92.38 210 ASN A CA 1
ATOM 1705 C C . ASN A 1 210 ? 11.477 -4.368 -30.049 1.00 92.38 210 ASN A C 1
ATOM 1707 O O . ASN A 1 210 ? 11.983 -4.166 -31.150 1.00 92.38 210 ASN A O 1
ATOM 1711 N N . LEU A 1 211 ? 12.180 -4.883 -29.036 1.00 91.88 211 LEU A N 1
ATOM 1712 C CA . LEU A 1 211 ? 13.597 -5.248 -29.129 1.00 91.88 211 LEU A CA 1
ATOM 1713 C C . LEU A 1 211 ? 13.829 -6.418 -30.096 1.00 91.88 211 LEU A C 1
ATOM 1715 O O . LEU A 1 211 ? 14.774 -6.382 -30.880 1.00 91.88 211 LEU A O 1
ATOM 1719 N N . LEU A 1 212 ? 12.943 -7.422 -30.106 1.00 92.69 212 LEU A N 1
ATOM 1720 C CA . LEU A 1 212 ? 13.009 -8.545 -31.056 1.00 92.69 212 LEU A CA 1
ATOM 1721 C C . LEU A 1 212 ? 12.874 -8.103 -32.521 1.00 92.69 212 LEU A C 1
ATOM 1723 O O . LEU A 1 212 ? 13.338 -8.799 -33.419 1.00 92.69 212 LEU A O 1
ATOM 1727 N N . GLN A 1 213 ? 12.255 -6.948 -32.759 1.00 90.56 213 GLN A N 1
ATOM 1728 C CA . GLN A 1 213 ? 12.082 -6.353 -34.084 1.00 90.56 213 GLN A CA 1
ATOM 1729 C C . GLN A 1 213 ? 13.140 -5.288 -34.407 1.00 90.56 213 GLN A C 1
ATOM 1731 O O . GLN A 1 213 ? 12.972 -4.533 -35.362 1.00 90.56 213 GLN A O 1
ATOM 1736 N N . GLY A 1 214 ? 14.209 -5.179 -33.610 1.00 86.12 214 GLY A N 1
ATOM 1737 C CA . GLY A 1 214 ? 15.249 -4.168 -33.815 1.00 86.12 214 GLY A CA 1
ATOM 1738 C C . GLY A 1 214 ? 14.748 -2.731 -33.629 1.00 86.12 214 GLY A C 1
ATOM 1739 O O . GLY A 1 214 ? 15.206 -1.829 -34.320 1.00 86.12 214 GLY A O 1
ATOM 1740 N N . GLU A 1 215 ? 13.783 -2.519 -32.728 1.00 85.06 215 GLU A N 1
ATOM 1741 C CA . GLU A 1 215 ? 13.126 -1.230 -32.458 1.00 85.06 215 GLU A CA 1
ATOM 1742 C C . GLU A 1 215 ? 12.340 -0.619 -33.641 1.00 85.06 215 GLU A C 1
ATOM 1744 O O . GLU A 1 215 ? 12.051 0.581 -33.635 1.00 85.06 215 GLU A O 1
ATOM 1749 N N . ALA A 1 216 ? 11.923 -1.424 -34.628 1.00 84.12 216 ALA A N 1
ATOM 1750 C CA . ALA A 1 216 ? 11.225 -0.953 -35.835 1.00 84.12 216 ALA A CA 1
ATOM 1751 C C . ALA A 1 216 ? 9.948 -0.125 -35.571 1.00 84.12 216 ALA A C 1
ATOM 1753 O O . ALA A 1 216 ? 9.546 0.690 -36.402 1.00 84.12 216 ALA A O 1
ATOM 1754 N N . HIS A 1 217 ? 9.299 -0.317 -34.420 1.00 85.19 217 HIS A N 1
ATOM 1755 C CA . HIS A 1 217 ? 8.038 0.340 -34.063 1.00 85.19 217 HIS A CA 1
ATOM 1756 C C . HIS A 1 217 ? 8.135 1.162 -32.773 1.00 85.19 217 HIS A C 1
ATOM 1758 O O . HIS A 1 217 ? 7.140 1.356 -32.067 1.00 85.19 217 HIS A O 1
ATOM 1764 N N . LYS A 1 218 ? 9.326 1.687 -32.466 1.00 82.69 218 LYS A N 1
ATOM 1765 C CA . LYS A 1 218 ? 9.576 2.504 -31.271 1.00 82.69 218 LYS A CA 1
ATOM 1766 C C . LYS A 1 218 ? 8.584 3.660 -31.098 1.00 82.69 218 LYS A C 1
ATOM 1768 O O . LYS A 1 218 ? 8.043 3.824 -30.010 1.00 82.69 218 LYS A O 1
ATOM 1773 N N . GLU A 1 219 ? 8.292 4.390 -32.172 1.00 83.81 219 GLU A N 1
ATOM 1774 C CA . GLU A 1 219 ? 7.379 5.552 -32.192 1.00 83.81 219 GLU A CA 1
ATOM 1775 C C . GLU A 1 219 ? 5.907 5.193 -31.901 1.00 83.81 219 GLU A C 1
ATOM 1777 O O . GLU A 1 219 ? 5.070 6.071 -31.681 1.00 83.81 219 GLU A O 1
ATOM 1782 N N . VAL A 1 220 ? 5.566 3.900 -31.933 1.00 87.00 220 VAL A N 1
ATOM 1783 C CA . VAL A 1 220 ? 4.236 3.378 -31.588 1.00 87.00 220 VAL A CA 1
ATOM 1784 C C . VAL A 1 220 ? 4.252 2.787 -30.182 1.00 87.00 220 VAL A C 1
ATOM 1786 O O . VAL A 1 220 ? 3.383 3.095 -29.368 1.00 87.00 220 VAL A O 1
ATOM 1789 N N . PHE A 1 221 ? 5.247 1.955 -29.866 1.00 88.81 221 PHE A N 1
ATOM 1790 C CA . PHE A 1 221 ? 5.292 1.259 -28.583 1.00 88.81 221 PHE A CA 1
ATOM 1791 C C . PHE A 1 221 ? 5.698 2.157 -27.417 1.00 88.81 221 PHE A C 1
ATOM 1793 O O . PHE A 1 221 ? 5.170 1.971 -26.323 1.00 88.81 221 PHE A O 1
ATOM 1800 N N . ALA A 1 222 ? 6.595 3.127 -27.615 1.00 87.38 222 ALA A N 1
ATOM 1801 C CA . ALA A 1 222 ? 7.078 3.974 -26.526 1.00 87.38 222 ALA A CA 1
ATOM 1802 C C . ALA A 1 222 ? 5.948 4.790 -25.859 1.00 87.38 222 ALA A C 1
ATOM 1804 O O . ALA A 1 222 ? 5.787 4.647 -24.644 1.00 87.38 222 ALA A O 1
ATOM 1805 N N . PRO A 1 223 ? 5.090 5.536 -26.590 1.00 89.62 223 PRO A N 1
ATOM 1806 C CA . PRO A 1 223 ? 3.975 6.259 -25.971 1.00 89.62 223 PRO A CA 1
ATOM 1807 C C . PRO A 1 223 ? 3.029 5.353 -25.172 1.00 89.62 223 PRO A C 1
ATOM 1809 O O . PRO A 1 223 ? 2.633 5.691 -24.055 1.00 89.62 223 PRO A O 1
ATOM 1812 N N . ILE A 1 224 ? 2.688 4.177 -25.712 1.00 92.50 224 ILE A N 1
ATOM 1813 C CA . ILE A 1 224 ? 1.782 3.215 -25.064 1.00 92.50 224 ILE A CA 1
ATOM 1814 C C . ILE A 1 224 ? 2.395 2.708 -23.758 1.00 92.50 224 ILE A C 1
ATOM 1816 O O . ILE A 1 224 ? 1.766 2.764 -22.702 1.00 92.50 224 ILE A O 1
ATOM 1820 N N . ARG A 1 225 ? 3.642 2.245 -23.826 1.00 92.50 225 ARG A N 1
ATOM 1821 C CA . ARG A 1 225 ? 4.395 1.718 -22.687 1.00 92.50 225 ARG A CA 1
ATOM 1822 C C . ARG A 1 225 ? 4.545 2.728 -21.561 1.00 92.50 225 ARG A C 1
ATOM 1824 O O . ARG A 1 225 ? 4.262 2.420 -20.406 1.00 92.50 225 ARG A O 1
ATOM 1831 N N . HIS A 1 226 ? 4.938 3.952 -21.898 1.00 91.25 226 HIS A N 1
ATOM 1832 C CA . HIS A 1 226 ? 5.115 5.002 -20.905 1.00 91.25 226 HIS A CA 1
ATOM 1833 C C . HIS A 1 226 ? 3.791 5.352 -20.220 1.00 91.25 226 HIS A C 1
ATOM 1835 O O . HIS A 1 226 ? 3.768 5.526 -19.005 1.00 91.25 226 HIS A O 1
ATOM 1841 N N . ASN A 1 227 ? 2.673 5.367 -20.954 1.00 93.56 227 ASN A N 1
ATOM 1842 C CA . ASN A 1 227 ? 1.355 5.542 -20.348 1.00 93.56 227 ASN A CA 1
ATOM 1843 C C . ASN A 1 227 ? 0.982 4.373 -19.428 1.00 93.56 227 ASN A C 1
ATOM 1845 O O . ASN A 1 227 ? 0.516 4.617 -18.319 1.00 93.56 227 ASN A O 1
ATOM 1849 N N . LEU A 1 228 ? 1.219 3.119 -19.830 1.00 95.12 228 LEU A N 1
ATOM 1850 C CA . LEU A 1 228 ? 0.988 1.962 -18.953 1.00 95.12 228 LEU A CA 1
ATOM 1851 C C . LEU A 1 228 ? 1.734 2.121 -17.620 1.00 95.12 228 LEU A C 1
ATOM 1853 O O . LEU A 1 228 ? 1.136 1.942 -16.559 1.00 95.12 228 LEU A O 1
ATOM 1857 N N . HIS A 1 229 ? 3.000 2.538 -17.667 1.00 92.25 229 HIS A N 1
ATOM 1858 C CA . HIS A 1 229 ? 3.793 2.809 -16.471 1.00 92.25 229 HIS A CA 1
ATOM 1859 C C . HIS A 1 229 ? 3.213 3.957 -15.624 1.00 92.25 229 HIS A C 1
ATOM 1861 O O . HIS A 1 229 ? 2.971 3.774 -14.430 1.00 92.25 229 HIS A O 1
ATOM 1867 N N . ILE A 1 230 ? 2.936 5.119 -16.231 1.00 92.94 230 ILE A N 1
ATOM 1868 C CA . ILE A 1 230 ? 2.381 6.294 -15.535 1.00 92.94 230 ILE A CA 1
ATOM 1869 C C . ILE A 1 230 ? 1.068 5.935 -14.835 1.00 92.94 230 ILE A C 1
ATOM 1871 O O . ILE A 1 230 ? 0.892 6.244 -13.659 1.00 92.94 230 ILE A O 1
ATOM 1875 N N . TRP A 1 231 ? 0.150 5.267 -15.539 1.00 94.56 231 TRP A N 1
ATOM 1876 C CA . TRP A 1 231 ? -1.187 4.954 -15.033 1.00 94.56 231 TRP A CA 1
ATOM 1877 C C . TRP A 1 231 ? -1.208 3.801 -14.026 1.00 94.56 231 TRP A C 1
ATOM 1879 O O . TRP A 1 231 ? -2.159 3.702 -13.247 1.00 94.56 231 TRP A O 1
ATOM 1889 N N . ALA A 1 232 ? -0.164 2.971 -13.963 1.00 94.12 232 ALA A N 1
ATOM 1890 C CA . ALA A 1 232 ? -0.047 1.948 -12.928 1.00 94.12 232 ALA A CA 1
ATOM 1891 C C . ALA A 1 232 ? 0.030 2.573 -11.522 1.00 94.12 232 ALA A C 1
ATOM 1893 O O . ALA A 1 232 ? -0.595 2.072 -10.585 1.00 94.12 232 ALA A O 1
ATOM 1894 N N . ILE A 1 233 ? 0.734 3.700 -11.364 1.00 93.31 233 ILE A N 1
ATOM 1895 C CA . ILE A 1 233 ? 0.977 4.326 -10.054 1.00 93.31 233 ILE A CA 1
ATOM 1896 C C . ILE A 1 233 ? -0.328 4.857 -9.416 1.00 93.31 233 ILE A C 1
ATOM 1898 O O . ILE A 1 233 ? -0.611 4.478 -8.277 1.00 93.31 233 ILE A O 1
ATOM 1902 N N . PRO A 1 234 ? -1.193 5.638 -10.104 1.00 93.94 234 PRO A N 1
ATOM 1903 C CA . PRO A 1 234 ? -2.515 6.026 -9.602 1.00 93.94 234 PRO A CA 1
ATOM 1904 C C . PRO A 1 234 ? -3.398 4.852 -9.193 1.00 93.94 234 PRO A C 1
ATOM 1906 O O . PRO A 1 234 ? -4.141 4.953 -8.217 1.00 93.94 234 PRO A O 1
ATOM 1909 N N . VAL A 1 235 ? -3.326 3.730 -9.916 1.00 93.94 235 VAL A N 1
ATOM 1910 C CA . VAL A 1 235 ? -4.077 2.519 -9.565 1.00 93.94 235 VAL A CA 1
ATOM 1911 C C . VAL A 1 235 ? -3.622 1.995 -8.199 1.00 93.94 235 VAL A C 1
ATOM 1913 O O . VAL A 1 235 ? -4.462 1.668 -7.353 1.00 93.94 235 VAL A O 1
ATOM 1916 N N . PHE A 1 236 ? -2.311 1.997 -7.933 1.00 91.56 236 PHE A N 1
ATOM 1917 C CA . PHE A 1 236 ? -1.770 1.670 -6.613 1.00 91.56 236 PHE A CA 1
ATOM 1918 C C . PHE A 1 236 ? -2.110 2.719 -5.549 1.00 91.56 236 PHE A C 1
ATOM 1920 O O . PHE A 1 236 ? -2.441 2.329 -4.431 1.00 91.56 236 PHE A O 1
ATOM 1927 N N . VAL A 1 237 ? -2.111 4.017 -5.876 1.00 92.56 237 VAL A N 1
ATOM 1928 C CA . VAL A 1 237 ? -2.556 5.097 -4.970 1.00 92.56 237 VAL A CA 1
ATOM 1929 C C . VAL A 1 237 ? -4.003 4.888 -4.543 1.00 92.56 237 VAL A C 1
ATOM 1931 O O . VAL A 1 237 ? -4.292 4.822 -3.347 1.00 92.56 237 VAL A O 1
ATOM 1934 N N . TYR A 1 238 ? -4.912 4.737 -5.507 1.00 90.12 238 TYR A N 1
ATOM 1935 C CA . TYR A 1 238 ? -6.331 4.513 -5.250 1.00 90.12 238 TYR A CA 1
ATOM 1936 C C . TYR A 1 238 ? -6.542 3.269 -4.387 1.00 90.12 238 TYR A C 1
ATOM 1938 O O . TYR A 1 238 ? -7.297 3.301 -3.411 1.00 90.12 238 TYR A O 1
ATOM 1946 N N . PHE A 1 239 ? -5.860 2.171 -4.721 1.00 86.94 239 PHE A N 1
ATOM 1947 C CA . PHE A 1 239 ? -5.999 0.941 -3.961 1.00 86.94 239 PHE A CA 1
ATOM 1948 C C . PHE A 1 239 ? -5.443 1.069 -2.542 1.00 86.94 239 PHE A C 1
ATOM 1950 O O . PHE A 1 239 ? -6.133 0.691 -1.594 1.00 86.94 239 PHE A O 1
ATOM 1957 N N . TYR A 1 240 ? -4.243 1.627 -2.383 1.00 89.00 240 TYR A N 1
ATOM 1958 C CA . TYR A 1 240 ? -3.628 1.852 -1.079 1.00 89.00 240 TYR A CA 1
ATOM 1959 C C . TYR A 1 240 ? -4.526 2.713 -0.188 1.00 89.00 240 TYR A C 1
ATOM 1961 O O . TYR A 1 240 ? -4.821 2.339 0.949 1.00 89.00 240 TYR A O 1
ATOM 1969 N N . TRP A 1 241 ? -5.046 3.813 -0.738 1.00 86.81 241 TRP A N 1
ATOM 1970 C CA . TRP A 1 241 ? -6.003 4.678 -0.059 1.00 86.81 241 TRP A CA 1
ATOM 1971 C C . TRP A 1 241 ? -7.258 3.910 0.365 1.00 86.81 241 TRP A C 1
ATOM 1973 O O . TRP A 1 241 ? -7.614 3.896 1.543 1.00 86.81 241 TRP A O 1
ATOM 1983 N N . ARG A 1 242 ? -7.907 3.202 -0.568 1.00 85.06 242 ARG A N 1
ATOM 1984 C CA . ARG A 1 242 ? -9.131 2.435 -0.296 1.00 85.06 242 ARG A CA 1
ATOM 1985 C C . ARG A 1 242 ? -8.908 1.342 0.749 1.00 85.06 242 ARG A C 1
ATOM 1987 O O . ARG A 1 242 ? -9.769 1.134 1.603 1.00 85.06 242 ARG A O 1
ATOM 1994 N N . GLN A 1 243 ? -7.777 0.642 0.692 1.00 83.62 243 GLN A N 1
ATOM 1995 C CA . GLN A 1 243 ? -7.437 -0.407 1.650 1.00 83.62 243 GLN A CA 1
ATOM 1996 C C . GLN A 1 243 ? -7.250 0.179 3.051 1.00 83.62 243 GLN A C 1
ATOM 1998 O O . GLN A 1 243 ? -7.803 -0.352 4.012 1.00 83.62 243 GLN A O 1
ATOM 2003 N N . THR A 1 244 ? -6.527 1.290 3.176 1.00 84.38 244 THR A N 1
ATOM 2004 C CA . THR A 1 244 ? -6.303 1.938 4.472 1.00 84.38 244 THR A CA 1
ATOM 2005 C C . THR A 1 244 ? -7.590 2.528 5.049 1.00 84.38 244 THR A C 1
ATOM 2007 O O . THR A 1 244 ? -7.855 2.358 6.237 1.00 84.38 244 THR A O 1
ATOM 2010 N N . GLN A 1 245 ? -8.456 3.112 4.216 1.00 85.06 245 GLN A N 1
ATOM 2011 C CA . GLN A 1 245 ? -9.786 3.560 4.643 1.00 85.06 245 GLN A CA 1
ATOM 2012 C C . GLN A 1 245 ? -10.650 2.398 5.147 1.00 85.06 245 GLN A C 1
ATOM 2014 O O . GLN A 1 245 ? -11.272 2.503 6.200 1.00 85.06 245 GLN A O 1
ATOM 2019 N N . ARG A 1 246 ? -10.650 1.252 4.452 1.00 83.25 246 ARG A N 1
ATOM 2020 C CA . ARG A 1 246 ? -11.359 0.046 4.917 1.00 83.25 246 ARG A CA 1
ATOM 2021 C C . ARG A 1 246 ? -10.844 -0.445 6.268 1.00 83.25 246 ARG A C 1
ATOM 2023 O O . ARG A 1 246 ? -11.655 -0.807 7.114 1.00 83.25 246 ARG A O 1
ATOM 2030 N N . LEU A 1 247 ? -9.526 -0.456 6.473 1.00 81.31 247 LEU A N 1
ATOM 2031 C CA . LEU A 1 247 ? -8.926 -0.862 7.747 1.00 81.31 247 LEU A CA 1
ATOM 2032 C C . LEU A 1 247 ? -9.350 0.075 8.882 1.00 81.31 247 LEU A C 1
ATOM 2034 O O . LEU A 1 247 ? -9.821 -0.402 9.909 1.00 81.31 247 LEU A O 1
ATOM 2038 N N . LEU A 1 248 ? -9.291 1.389 8.654 1.00 82.88 248 LEU A N 1
ATOM 2039 C CA . LEU A 1 248 ? -9.746 2.395 9.616 1.00 82.88 248 LEU A CA 1
ATOM 2040 C C . LEU A 1 248 ? -11.238 2.273 9.935 1.00 82.88 248 LEU A C 1
ATOM 2042 O O . LEU A 1 248 ? -11.636 2.364 11.094 1.00 82.88 248 LEU A O 1
ATOM 2046 N N . HIS A 1 249 ? -12.077 2.047 8.923 1.00 85.44 249 HIS A N 1
ATOM 2047 C CA . HIS A 1 249 ? -13.504 1.815 9.134 1.00 85.44 249 HIS A CA 1
ATOM 2048 C C . HIS A 1 249 ? -13.764 0.535 9.923 1.00 85.44 249 HIS A C 1
ATOM 2050 O O . HIS A 1 249 ? -14.620 0.539 10.801 1.00 85.44 249 HIS A O 1
ATOM 2056 N N . LYS A 1 250 ? -13.023 -0.544 9.649 1.00 84.38 250 LYS A N 1
ATOM 2057 C CA . LYS A 1 250 ? -13.153 -1.811 10.375 1.00 84.38 250 LYS A CA 1
ATOM 2058 C C . LYS A 1 250 ? -12.734 -1.668 11.838 1.00 84.38 250 LYS A C 1
ATOM 2060 O O . LYS A 1 250 ? -13.421 -2.193 12.704 1.00 84.38 250 LYS A O 1
ATOM 2065 N N . GLU A 1 251 ? -11.650 -0.949 12.112 1.00 81.62 251 GLU A N 1
ATOM 2066 C CA . GLU A 1 251 ? -11.183 -0.668 13.473 1.00 81.62 251 GLU A CA 1
ATOM 2067 C C . GLU A 1 251 ? -12.197 0.180 14.254 1.00 81.62 251 GLU A C 1
ATOM 2069 O O . GLU A 1 251 ? -12.594 -0.192 15.358 1.00 81.62 251 GLU A O 1
ATOM 2074 N N . LYS A 1 252 ? -12.706 1.262 13.645 1.00 85.25 252 LYS A N 1
ATOM 2075 C CA . LYS A 1 252 ? -13.767 2.088 14.242 1.00 85.25 252 LYS A CA 1
ATOM 2076 C C . LYS A 1 252 ? -15.049 1.298 14.486 1.00 85.25 252 LYS A C 1
ATOM 2078 O O . LYS A 1 252 ? -15.607 1.382 15.573 1.00 85.25 252 LYS A O 1
ATOM 2083 N N . ALA A 1 253 ? -15.493 0.513 13.507 1.00 87.12 253 ALA A N 1
ATOM 2084 C CA . ALA A 1 253 ? -16.689 -0.311 13.638 1.00 87.12 253 ALA A CA 1
ATOM 2085 C C . ALA A 1 253 ? -16.523 -1.373 14.730 1.00 87.12 253 ALA A C 1
ATOM 2087 O O . ALA A 1 253 ? -17.448 -1.597 15.499 1.00 87.12 253 ALA A O 1
ATOM 2088 N N . LEU A 1 254 ? -15.347 -2.001 14.839 1.00 85.31 254 LEU A N 1
ATOM 2089 C CA . LEU A 1 254 ? -15.060 -2.951 15.911 1.00 85.31 254 LEU A CA 1
ATOM 2090 C C . LEU A 1 254 ? -15.131 -2.274 17.283 1.00 85.31 254 LEU A C 1
ATOM 2092 O O . LEU A 1 254 ? -15.784 -2.800 18.180 1.00 85.31 254 LEU A O 1
ATOM 2096 N N . SER A 1 255 ? -14.502 -1.106 17.434 1.00 84.75 255 SER A N 1
ATOM 2097 C CA . SER A 1 255 ? -14.567 -0.315 18.667 1.00 84.75 255 SER A CA 1
ATOM 2098 C C . SER A 1 255 ? -16.010 0.062 19.021 1.00 84.75 255 SER A C 1
ATOM 2100 O O . SER A 1 255 ? -16.436 -0.135 20.156 1.00 84.75 255 SER A O 1
ATOM 2102 N N . GLU A 1 256 ? -16.797 0.511 18.041 1.00 86.88 256 GLU A N 1
ATOM 2103 C CA . GLU A 1 256 ? -18.203 0.870 18.230 1.00 86.88 256 GLU A CA 1
ATOM 2104 C C . GLU A 1 256 ? -19.074 -0.341 18.592 1.00 86.88 256 GLU A C 1
ATOM 2106 O O . GLU A 1 256 ? -19.931 -0.239 19.469 1.00 86.88 256 GLU A O 1
ATOM 2111 N N . VAL A 1 257 ? -18.844 -1.497 17.962 1.00 87.94 257 VAL A N 1
ATOM 2112 C CA . VAL A 1 257 ? -19.531 -2.750 18.297 1.00 87.94 257 VAL A CA 1
ATOM 2113 C C . VAL A 1 257 ? -19.202 -3.154 19.727 1.00 87.94 257 VAL A C 1
ATOM 2115 O O . VAL A 1 257 ? -20.128 -3.326 20.509 1.00 87.94 257 VAL A O 1
ATOM 2118 N N . VAL A 1 258 ? -17.920 -3.221 20.105 1.00 86.38 258 VAL A N 1
ATOM 2119 C CA . VAL A 1 258 ? -17.501 -3.543 21.481 1.00 86.38 258 VAL A CA 1
ATOM 2120 C C . VAL A 1 258 ? -18.142 -2.580 22.482 1.00 86.38 258 VAL A C 1
ATOM 2122 O O . VAL A 1 258 ? -18.697 -3.022 23.486 1.00 86.38 258 VAL A O 1
ATOM 2125 N N . PHE A 1 259 ? -18.142 -1.280 22.182 1.00 87.56 259 PHE A N 1
ATOM 2126 C CA . PHE A 1 259 ? -18.761 -0.265 23.029 1.00 87.56 259 PHE A CA 1
ATOM 2127 C C . PHE A 1 259 ? -20.278 -0.459 23.168 1.00 87.56 259 PHE A C 1
ATOM 2129 O O . PHE A 1 259 ? -20.811 -0.357 24.270 1.00 87.56 259 PHE A O 1
ATOM 2136 N N 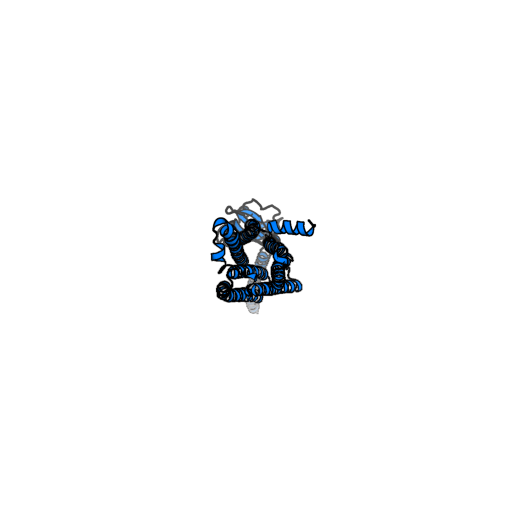. LYS A 1 260 ? -20.990 -0.771 22.077 1.00 86.19 260 LYS A N 1
ATOM 2137 C CA . LYS A 1 260 ? -22.456 -0.912 22.073 1.00 86.19 260 LYS A CA 1
ATOM 2138 C C . LYS A 1 260 ? -22.960 -2.248 22.618 1.00 86.19 260 LYS A C 1
ATOM 2140 O O . LYS A 1 260 ? -24.033 -2.277 23.216 1.00 86.19 260 LYS A O 1
ATOM 2145 N N . THR A 1 261 ? -22.233 -3.341 22.391 1.00 86.62 261 THR A N 1
ATOM 2146 C CA . THR A 1 261 ? -22.657 -4.701 22.770 1.00 86.62 261 THR A CA 1
ATOM 2147 C C . THR A 1 261 ? -22.111 -5.156 24.119 1.00 86.62 261 THR A C 1
ATOM 2149 O O . THR A 1 261 ? -22.487 -6.231 24.582 1.00 86.62 261 THR A O 1
ATOM 2152 N N . SER A 1 262 ? -21.224 -4.379 24.750 1.00 87.38 262 SER A N 1
ATOM 2153 C CA . SER A 1 262 ? -20.691 -4.688 26.078 1.00 87.38 262 SER A CA 1
ATOM 2154 C C . SER A 1 262 ? -21.822 -4.849 27.108 1.00 87.38 262 SER A C 1
ATOM 2156 O O . SER A 1 262 ? -22.660 -3.953 27.231 1.00 87.38 262 SER A O 1
ATOM 2158 N N . PRO A 1 263 ? -21.863 -5.951 27.883 1.00 84.62 263 PRO A N 1
ATOM 2159 C CA . PRO A 1 263 ? -22.865 -6.138 28.931 1.00 84.62 263 PRO A CA 1
ATOM 2160 C C . PRO A 1 263 ? -22.628 -5.217 30.137 1.00 84.62 263 PRO A C 1
ATOM 2162 O O . PRO A 1 263 ? -23.582 -4.860 30.823 1.00 84.62 263 PRO A O 1
ATOM 2165 N N . VAL A 1 264 ? -21.378 -4.802 30.370 1.00 91.38 264 VAL A N 1
ATOM 2166 C CA . VAL A 1 264 ? -21.031 -3.774 31.361 1.00 91.38 264 VAL A CA 1
ATOM 2167 C C . VAL A 1 264 ? -21.257 -2.383 30.780 1.00 91.38 264 VAL A C 1
ATOM 2169 O O . VAL A 1 264 ? -21.143 -2.185 29.565 1.00 91.38 264 VAL A O 1
ATOM 2172 N N . GLY A 1 265 ? -21.580 -1.424 31.642 1.00 91.06 265 GLY A N 1
ATOM 2173 C CA . GLY A 1 265 ? -21.743 -0.025 31.276 1.00 91.06 265 GLY A CA 1
ATOM 2174 C C . GLY A 1 265 ? -20.379 0.629 31.092 1.00 91.06 26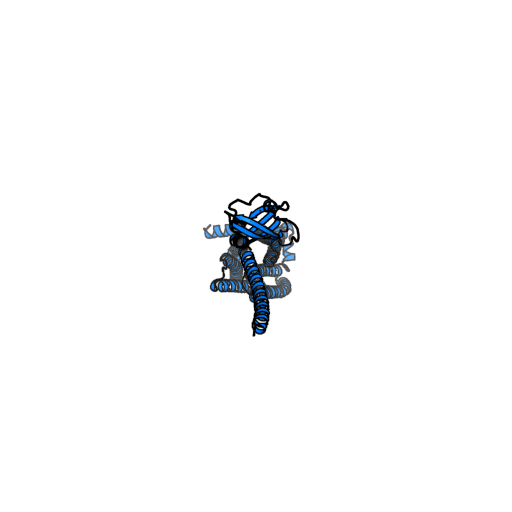5 GLY A C 1
ATOM 2175 O O . GLY A 1 265 ? -19.594 0.669 32.028 1.00 91.06 265 GLY A O 1
ATOM 2176 N N . LEU A 1 266 ? -20.080 1.133 29.902 1.00 92.31 266 LEU A N 1
ATOM 2177 C CA . LEU A 1 266 ? -18.852 1.864 29.610 1.00 92.31 266 LEU A CA 1
ATOM 2178 C C . LEU A 1 266 ? -19.186 3.347 29.528 1.00 92.31 266 LEU A C 1
ATOM 2180 O O . LEU A 1 266 ? -20.080 3.736 28.781 1.00 92.31 266 LEU A O 1
ATOM 2184 N N . VAL A 1 267 ? -18.469 4.177 30.273 1.00 91.81 267 VAL A N 1
ATOM 2185 C CA . VAL A 1 267 ? -18.670 5.625 30.295 1.00 91.81 267 VAL A CA 1
ATOM 2186 C C . VAL A 1 267 ? -17.331 6.309 30.076 1.00 91.81 267 VAL A C 1
ATOM 2188 O O . VAL A 1 267 ? -16.360 6.015 30.766 1.00 91.81 267 VAL A O 1
ATOM 2191 N N . LEU A 1 268 ? -17.281 7.217 29.105 1.00 91.31 268 LEU A N 1
ATOM 2192 C CA . LEU A 1 268 ? -16.119 8.057 28.840 1.00 91.31 268 LEU A CA 1
ATOM 2193 C C . LEU A 1 268 ? -16.422 9.471 29.327 1.00 91.31 268 LEU A C 1
ATOM 2195 O O . LEU A 1 268 ? -17.457 10.039 28.964 1.00 91.31 268 LEU A O 1
ATOM 2199 N N . THR A 1 269 ? -15.518 10.047 30.111 1.00 91.62 269 THR A N 1
ATOM 2200 C CA . THR A 1 269 ? -15.624 11.425 30.596 1.00 91.62 269 THR A CA 1
ATOM 2201 C C . THR A 1 269 ? -14.431 12.258 30.158 1.00 91.62 269 THR A C 1
ATOM 2203 O O . THR A 1 269 ? -13.367 11.708 29.874 1.00 91.62 269 THR A O 1
ATOM 2206 N N . ASP A 1 270 ? -14.590 13.580 30.161 1.00 92.62 270 ASP A N 1
ATOM 2207 C CA . ASP A 1 270 ? -13.447 14.493 30.145 1.00 92.62 270 ASP A CA 1
ATOM 2208 C C . ASP A 1 270 ? -12.693 14.479 31.492 1.00 92.62 270 ASP A C 1
ATOM 2210 O O . ASP A 1 270 ? -13.064 13.764 32.433 1.00 92.62 270 ASP A O 1
ATOM 2214 N N . TYR A 1 271 ? -11.618 15.268 31.584 1.00 88.81 271 TYR A N 1
ATOM 2215 C CA . TYR A 1 271 ? -10.823 15.422 32.808 1.00 88.81 271 TYR A CA 1
ATOM 2216 C C . TYR A 1 271 ? -11.588 16.093 33.963 1.00 88.81 271 TYR A C 1
ATOM 2218 O O . TYR A 1 271 ? -11.197 15.937 35.116 1.00 88.81 271 TYR A O 1
ATOM 2226 N N . GLU A 1 272 ? -12.686 16.803 33.688 1.00 88.19 272 GLU A N 1
ATOM 2227 C CA . GLU A 1 272 ? -13.560 17.388 34.715 1.00 88.19 272 GLU A CA 1
ATOM 2228 C C . GLU A 1 272 ? -14.657 16.417 35.187 1.00 88.19 272 GLU A C 1
ATOM 2230 O O . GLU A 1 272 ? -15.462 16.749 36.066 1.00 88.19 272 GLU A O 1
ATOM 2235 N N . GLY A 1 273 ? -14.705 15.216 34.605 1.00 87.38 273 GLY A N 1
ATOM 2236 C CA . GLY A 1 273 ? -15.682 14.184 34.921 1.00 87.38 273 GLY A CA 1
ATOM 2237 C C . GLY A 1 273 ? -17.025 14.337 34.223 1.00 87.38 273 GLY A C 1
ATOM 2238 O O . GLY A 1 273 ? -17.989 13.671 34.611 1.00 87.38 273 GLY A O 1
ATOM 2239 N N . LYS A 1 274 ? -17.122 15.192 33.204 1.00 92.31 274 LYS A N 1
ATOM 2240 C CA . LYS A 1 274 ? -18.327 15.338 32.391 1.00 92.31 274 LYS A CA 1
ATOM 2241 C C . LYS A 1 274 ? -18.420 14.190 31.395 1.00 92.31 274 LYS A C 1
ATOM 2243 O O . LYS A 1 274 ? -17.487 13.934 30.638 1.00 92.31 274 LYS A O 1
ATOM 2248 N N . VAL A 1 275 ? -19.559 13.506 31.367 1.00 91.50 275 VAL A N 1
ATOM 2249 C CA . VAL A 1 275 ? -19.797 12.369 30.473 1.00 91.50 275 VAL A CA 1
ATOM 2250 C C . VAL A 1 275 ? -19.819 12.837 29.018 1.00 91.50 275 VAL A C 1
ATOM 2252 O O . VAL A 1 275 ? -20.715 13.573 28.599 1.00 91.50 275 VAL A O 1
ATOM 2255 N N . LEU A 1 276 ? -18.851 12.366 28.235 1.00 90.44 276 LEU A N 1
ATOM 2256 C CA . LEU A 1 276 ? -18.763 12.592 26.794 1.00 90.44 276 LEU A CA 1
ATOM 2257 C C . LEU A 1 276 ? -19.658 11.609 26.040 1.00 90.44 276 LEU A C 1
ATOM 2259 O O . LEU A 1 276 ? -20.402 11.995 25.138 1.00 90.44 276 LEU A O 1
ATOM 2263 N N . THR A 1 277 ? -19.594 10.333 26.422 1.00 90.06 277 THR A N 1
ATOM 2264 C CA . THR A 1 277 ? -20.398 9.259 25.836 1.00 90.06 277 THR A CA 1
ATOM 2265 C C . THR A 1 277 ? -20.553 8.098 26.815 1.00 90.06 277 THR A C 1
ATOM 2267 O O . THR A 1 277 ? -19.704 7.892 27.684 1.00 90.06 277 THR A O 1
ATOM 2270 N N . ALA A 1 278 ? -21.630 7.330 26.671 1.00 90.38 278 ALA A N 1
ATOM 2271 C CA . ALA A 1 278 ? -21.891 6.137 27.466 1.00 90.38 278 ALA A CA 1
ATOM 2272 C C . ALA A 1 278 ? -22.475 5.017 26.594 1.00 90.38 278 ALA A C 1
ATOM 2274 O O . ALA A 1 278 ? -23.194 5.279 25.626 1.00 90.38 278 ALA A O 1
ATOM 2275 N N . SER A 1 279 ? -22.146 3.767 26.913 1.00 92.06 279 SER A N 1
ATOM 2276 C CA . SER A 1 279 ? -22.668 2.610 26.194 1.00 92.06 279 SER A CA 1
ATOM 2277 C C . SER A 1 279 ? -24.170 2.448 26.460 1.00 92.06 279 SER A C 1
ATOM 2279 O O . SER A 1 279 ? -24.635 2.747 27.560 1.00 92.06 279 SER A O 1
ATOM 2281 N N . PRO A 1 280 ? -24.952 1.891 25.517 1.00 89.00 280 PRO A N 1
ATOM 2282 C CA . PRO A 1 280 ? -26.384 1.644 25.723 1.00 89.00 280 PRO A CA 1
ATOM 2283 C C . PRO A 1 280 ? -26.685 0.721 26.917 1.00 89.00 280 PRO A C 1
ATOM 2285 O O . PRO A 1 280 ? -27.775 0.752 27.484 1.00 89.00 280 PRO A O 1
ATOM 2288 N N . SER A 1 281 ? -25.724 -0.120 27.313 1.00 89.56 281 SER A N 1
ATOM 2289 C CA . SER A 1 281 ? -25.836 -0.990 28.486 1.00 89.56 281 SER A CA 1
ATOM 2290 C C . SER A 1 281 ? -25.920 -0.220 29.807 1.00 89.56 281 SER A C 1
ATOM 2292 O O . SER A 1 281 ? -26.470 -0.764 30.764 1.00 89.56 281 SER A O 1
ATOM 2294 N N . ILE A 1 282 ? -25.460 1.037 29.872 1.00 88.88 282 ILE A N 1
ATOM 2295 C CA . ILE A 1 282 ? -25.429 1.812 31.120 1.00 88.88 282 ILE A CA 1
ATOM 2296 C C . ILE A 1 282 ? -26.824 2.019 31.719 1.00 88.88 282 ILE A C 1
ATOM 2298 O O . ILE A 1 282 ? -26.994 1.909 32.931 1.00 88.88 282 ILE A O 1
ATOM 2302 N N . GLU A 1 283 ? -27.843 2.221 30.877 1.00 86.31 283 GLU A N 1
ATOM 2303 C CA . GLU A 1 283 ? -29.232 2.379 31.318 1.00 86.31 283 GLU A CA 1
ATOM 2304 C C . GLU A 1 283 ? -29.737 1.112 32.009 1.00 86.31 283 GLU A C 1
ATOM 2306 O O . GLU A 1 283 ? -30.443 1.171 33.016 1.00 86.31 283 GLU A O 1
ATOM 2311 N N . LYS A 1 284 ? -29.344 -0.055 31.482 1.00 84.69 284 LYS A N 1
ATOM 2312 C CA . LYS A 1 284 ? -29.710 -1.357 32.044 1.00 84.69 284 LYS A CA 1
ATOM 2313 C C . LYS A 1 284 ? -28.941 -1.659 33.322 1.00 84.69 284 LYS A C 1
ATOM 2315 O O . LYS A 1 284 ? -29.540 -2.240 34.221 1.00 84.69 284 LYS A O 1
ATOM 2320 N N . VAL A 1 285 ? -27.660 -1.296 33.395 1.00 87.81 285 VAL A N 1
ATOM 2321 C CA . VAL A 1 285 ? -26.797 -1.524 34.567 1.00 87.81 285 VAL A CA 1
ATOM 2322 C C . VAL A 1 285 ? -27.228 -0.643 35.736 1.00 87.81 285 VAL A C 1
ATOM 2324 O O . VAL A 1 285 ? -27.483 -1.148 36.824 1.00 87.81 285 VAL A O 1
ATOM 2327 N N . LEU A 1 286 ? -27.379 0.663 35.507 1.00 84.12 286 LEU A N 1
ATOM 2328 C CA . LEU A 1 286 ? -27.793 1.600 36.553 1.00 84.12 286 LEU A CA 1
ATOM 2329 C C . LEU A 1 286 ? -29.295 1.526 36.840 1.00 84.12 286 LEU A C 1
ATOM 2331 O O . LEU A 1 286 ? -29.739 1.918 37.916 1.00 84.12 286 LEU A O 1
ATOM 2335 N N . GLY A 1 287 ? -30.087 1.033 35.884 1.00 77.38 287 GLY A N 1
ATOM 2336 C CA . GLY A 1 287 ? -31.540 1.099 35.959 1.00 77.38 287 GLY A CA 1
ATOM 2337 C C . GLY A 1 287 ? -32.022 2.549 35.917 1.00 77.38 287 GLY A C 1
ATOM 2338 O O . GLY A 1 287 ? -32.878 2.944 36.696 1.00 77.38 287 GLY A O 1
ATOM 2339 N N . ILE A 1 288 ? -31.458 3.382 35.048 1.00 77.62 288 ILE A N 1
ATOM 2340 C CA . ILE A 1 288 ? -31.886 4.775 34.885 1.00 77.62 288 ILE A CA 1
ATOM 2341 C C . ILE A 1 288 ? -32.106 4.995 33.389 1.00 77.62 288 ILE A C 1
ATOM 2343 O O . ILE A 1 288 ? -31.237 4.679 32.588 1.00 77.62 288 ILE A O 1
ATOM 2347 N N . LYS A 1 289 ? -33.281 5.510 33.009 1.00 68.62 289 LYS A N 1
ATOM 2348 C CA . LYS A 1 289 ? -33.620 5.868 31.614 1.00 68.62 289 LYS A CA 1
ATOM 2349 C C . LYS A 1 289 ? -33.141 7.269 31.212 1.00 68.62 289 LYS A C 1
ATOM 2351 O O . LYS A 1 289 ? -33.536 7.787 30.175 1.00 68.62 289 LYS A O 1
ATOM 2356 N N . ASP A 1 290 ? -32.392 7.914 32.091 1.00 70.81 290 ASP A N 1
ATOM 2357 C CA . ASP A 1 290 ? -31.995 9.304 31.952 1.00 70.81 290 ASP A CA 1
ATOM 2358 C C . ASP A 1 290 ? -30.692 9.395 31.162 1.00 70.81 290 ASP A C 1
ATOM 2360 O O . ASP A 1 290 ? -29.776 8.587 31.344 1.00 70.81 290 ASP A O 1
ATOM 2364 N N . THR A 1 291 ? -30.607 10.393 30.290 1.00 75.62 291 THR A N 1
ATOM 2365 C CA . THR A 1 291 ? -29.436 10.601 29.449 1.00 75.62 291 THR A CA 1
ATOM 2366 C C . THR A 1 291 ? -28.287 11.083 30.327 1.00 75.62 291 THR A C 1
ATOM 2368 O O . THR A 1 291 ? -28.311 12.190 30.863 1.00 75.62 291 THR A O 1
ATOM 2371 N N . LEU A 1 292 ? -27.254 10.252 30.468 1.00 80.94 292 LEU A N 1
ATOM 2372 C CA . LEU A 1 292 ? -26.054 10.599 31.237 1.00 80.94 292 LEU A CA 1
ATOM 2373 C C . LEU A 1 292 ? -25.150 11.600 30.514 1.00 80.94 292 LEU A C 1
ATOM 2375 O O . LEU A 1 292 ? -24.300 12.221 31.143 1.00 80.94 292 LEU A O 1
ATOM 2379 N N . GLN A 1 293 ? -25.315 11.752 29.200 1.00 84.38 293 GLN A N 1
ATOM 2380 C CA . GLN A 1 293 ? -24.458 12.594 28.377 1.00 84.38 293 GLN A CA 1
ATOM 2381 C C . GLN A 1 293 ? -24.503 14.058 28.837 1.00 84.38 293 GLN A C 1
ATOM 2383 O O . GLN A 1 293 ? -25.569 14.655 28.966 1.00 84.38 293 GLN A O 1
ATOM 2388 N N . GLY A 1 294 ? -23.328 14.634 29.089 1.00 83.44 294 GLY A N 1
ATOM 2389 C CA . GLY A 1 294 ? -23.167 16.006 29.564 1.00 83.44 294 GLY A CA 1
ATOM 2390 C C . GLY A 1 294 ? -23.294 16.208 31.078 1.00 83.44 294 GLY A C 1
ATOM 2391 O O . GLY A 1 294 ? -22.968 17.304 31.535 1.00 83.44 294 GLY A O 1
ATOM 2392 N N . LYS A 1 295 ? -23.703 15.194 31.852 1.00 88.50 295 LYS A N 1
ATOM 2393 C CA . LYS A 1 295 ? -23.745 15.250 33.326 1.00 88.50 295 LYS A CA 1
ATOM 2394 C C . LYS A 1 295 ? -22.383 14.932 33.931 1.00 88.50 295 LYS A C 1
ATOM 2396 O O . LYS A 1 295 ? -21.548 14.313 33.266 1.00 88.50 295 LYS A O 1
ATOM 2401 N N . LYS A 1 296 ? -22.140 15.336 35.180 1.00 89.25 296 LYS A N 1
ATOM 2402 C CA . LYS A 1 296 ? -20.912 14.941 35.881 1.00 89.25 296 LYS A CA 1
ATOM 2403 C C . LYS A 1 296 ? -21.078 13.561 36.497 1.00 89.25 296 LYS A C 1
ATOM 2405 O O . LYS A 1 296 ? -22.058 13.295 37.184 1.00 89.25 296 LYS A O 1
ATOM 2410 N N . LEU A 1 297 ? -20.092 12.686 36.308 1.00 87.94 297 LEU A N 1
ATOM 2411 C CA . LEU A 1 297 ? -20.139 11.332 36.868 1.00 87.94 297 LEU A CA 1
ATOM 2412 C C . LEU A 1 297 ? -20.134 11.331 38.407 1.00 87.94 297 LEU A C 1
ATOM 2414 O O . LEU A 1 297 ? -20.672 10.418 39.031 1.00 87.94 297 LEU A O 1
ATOM 2418 N N . SER A 1 298 ? -19.606 12.389 39.025 1.00 86.56 298 SER A N 1
ATOM 2419 C CA . SER A 1 298 ? -19.671 12.600 40.472 1.00 86.56 298 SER A CA 1
ATOM 2420 C C . SER A 1 298 ? -21.100 12.754 41.007 1.00 86.56 298 SER A C 1
ATOM 2422 O O . SER A 1 298 ? -21.335 12.432 42.169 1.00 86.56 298 SER A O 1
ATOM 2424 N N . GLU A 1 299 ? -22.074 13.158 40.181 1.00 85.50 299 GLU A N 1
ATOM 2425 C CA . GLU A 1 299 ? -23.499 13.189 40.557 1.00 85.50 299 GLU A CA 1
ATOM 2426 C C . GLU A 1 299 ? -24.050 11.781 40.826 1.00 85.50 299 GLU A C 1
ATOM 2428 O O . GLU A 1 299 ? -24.995 11.613 41.593 1.00 85.50 299 GLU A O 1
ATOM 2433 N N . LEU A 1 300 ? -23.427 10.751 40.243 1.00 83.62 300 LEU A N 1
ATOM 2434 C CA . LEU A 1 300 ? -23.724 9.344 40.520 1.00 83.62 300 LEU A CA 1
ATOM 2435 C C . LEU A 1 300 ? -22.931 8.800 41.720 1.00 83.62 300 LEU A C 1
ATOM 2437 O O . LEU A 1 300 ? -22.927 7.588 41.951 1.00 83.62 300 LEU A O 1
ATOM 2441 N N . GLY A 1 301 ? -22.234 9.663 42.462 1.00 83.69 301 GLY A N 1
ATOM 2442 C CA . GLY A 1 301 ? -21.393 9.285 43.596 1.00 83.69 301 GLY A CA 1
ATOM 2443 C C . GLY A 1 301 ? -20.107 8.561 43.195 1.00 83.69 301 GLY A C 1
ATOM 2444 O O . GLY A 1 301 ? -19.543 7.844 44.016 1.00 83.69 301 GLY A O 1
ATOM 2445 N N . VAL A 1 302 ? -19.666 8.685 41.939 1.00 86.19 302 VAL A N 1
ATOM 2446 C CA . VAL A 1 302 ? -18.431 8.053 41.458 1.00 86.19 302 VAL A CA 1
ATOM 2447 C C . VAL A 1 302 ? -17.273 9.028 41.625 1.00 86.19 302 VAL A C 1
ATOM 2449 O O . VAL A 1 302 ? -17.263 10.103 41.023 1.00 86.19 302 VAL A O 1
ATOM 2452 N N . VAL A 1 303 ? -16.282 8.649 42.430 1.00 85.31 303 VAL A N 1
ATOM 2453 C CA . VAL A 1 303 ? -15.043 9.417 42.565 1.00 85.31 303 VAL A CA 1
ATOM 2454 C C . VAL A 1 303 ? -14.134 9.107 41.381 1.00 85.31 303 VAL A C 1
ATOM 2456 O O . VAL A 1 303 ? -13.860 7.943 41.085 1.00 85.31 303 VAL A O 1
ATOM 2459 N N . LEU A 1 304 ? -13.670 10.157 40.707 1.00 84.38 304 LEU A N 1
ATOM 2460 C CA . LEU A 1 304 ? -12.719 10.068 39.604 1.00 84.38 304 LEU A CA 1
ATOM 2461 C C . LEU A 1 304 ? -11.301 10.329 40.105 1.00 84.38 304 LEU A C 1
ATOM 2463 O O . LEU A 1 304 ? -11.090 11.121 41.022 1.00 84.38 304 LEU A O 1
ATOM 2467 N N . GLY A 1 305 ? -10.326 9.677 39.484 1.00 74.62 305 GLY A N 1
ATOM 2468 C CA . GLY A 1 305 ? -8.924 9.842 39.830 1.00 74.62 305 GLY A CA 1
ATOM 2469 C C . GLY A 1 305 ? -8.055 8.775 39.186 1.00 74.62 305 GLY A C 1
ATOM 2470 O O . GLY A 1 305 ? -8.547 7.812 38.595 1.00 74.62 305 GLY A O 1
ATOM 2471 N N . LYS A 1 306 ? -6.743 8.955 39.310 1.00 71.44 306 LYS A N 1
ATOM 2472 C CA . LYS A 1 306 ? -5.760 7.958 38.901 1.00 71.44 306 LYS A CA 1
ATOM 2473 C C . LYS A 1 306 ? -5.678 6.860 39.967 1.00 71.44 306 LYS A C 1
ATOM 2475 O O . LYS A 1 306 ? -5.620 7.178 41.151 1.00 71.44 306 LYS A O 1
ATOM 2480 N N . ASP A 1 307 ? -5.699 5.597 39.542 1.00 68.69 307 ASP A N 1
ATOM 2481 C CA . ASP A 1 307 ? -5.571 4.414 40.412 1.00 68.69 307 ASP A CA 1
ATOM 2482 C C . ASP A 1 307 ? -6.617 4.323 41.542 1.00 68.69 307 ASP A C 1
ATOM 2484 O O . ASP A 1 307 ? -6.331 3.899 42.665 1.00 68.69 307 ASP A O 1
ATOM 2488 N N . VAL A 1 308 ? -7.861 4.715 41.252 1.00 80.56 308 VAL A N 1
ATOM 2489 C CA . VAL A 1 308 ? -8.960 4.628 42.221 1.00 80.56 308 VAL A CA 1
ATOM 2490 C C . VAL A 1 308 ? -9.383 3.170 42.398 1.00 80.56 308 VAL A C 1
ATOM 2492 O O . VAL A 1 308 ? -9.673 2.467 41.429 1.00 80.56 308 VAL A O 1
ATOM 2495 N N . GLN A 1 309 ? -9.439 2.717 43.653 1.00 86.19 309 GLN A N 1
ATOM 2496 C CA . GLN A 1 309 ? -9.947 1.386 43.984 1.00 86.19 309 GLN A CA 1
ATOM 2497 C C . GLN A 1 309 ? -11.391 1.217 43.491 1.00 86.19 309 GLN A C 1
ATOM 2499 O O . GLN A 1 309 ? -12.142 2.195 43.480 1.00 86.19 309 GLN A O 1
ATOM 2504 N N . PRO A 1 310 ? -11.811 -0.003 43.110 1.00 86.50 310 PRO A N 1
ATOM 2505 C CA . PRO A 1 310 ? -13.178 -0.236 42.672 1.00 86.50 310 PRO A CA 1
ATOM 2506 C C . PRO A 1 310 ? -14.185 0.222 43.732 1.00 86.50 310 PRO A C 1
ATOM 2508 O O . PRO A 1 310 ? -14.110 -0.190 44.890 1.00 86.50 310 PRO A O 1
ATOM 2511 N N . GLN A 1 311 ? -15.123 1.074 43.329 1.00 88.62 311 GLN A N 1
ATOM 2512 C CA . GLN A 1 311 ? -16.136 1.655 44.214 1.00 88.62 311 GLN A CA 1
ATOM 2513 C C . GLN A 1 311 ? -17.453 0.905 44.040 1.00 88.62 311 GLN A C 1
ATOM 2515 O O . GLN A 1 311 ? -17.865 0.644 42.914 1.00 88.62 311 GLN A O 1
ATOM 2520 N N . GLU A 1 312 ? -18.130 0.552 45.130 1.00 90.12 312 GLU A N 1
ATOM 2521 C CA . GLU A 1 312 ? -19.442 -0.099 45.077 1.00 90.12 312 GLU A CA 1
ATOM 2522 C C . GLU A 1 312 ? -20.526 0.883 45.509 1.00 90.12 312 GLU A C 1
ATOM 2524 O O . GLU A 1 312 ? -20.603 1.264 46.676 1.00 90.12 312 GLU A O 1
ATOM 2529 N N . ASN A 1 313 ? -21.387 1.254 44.566 1.00 87.69 313 ASN A N 1
ATOM 2530 C CA . ASN A 1 313 ? -22.464 2.207 44.783 1.00 87.69 313 ASN A CA 1
ATOM 2531 C C . ASN A 1 313 ? -23.821 1.511 44.666 1.00 87.69 313 ASN A C 1
ATOM 2533 O O . ASN A 1 313 ? -23.983 0.515 43.955 1.00 87.69 313 ASN A O 1
ATOM 2537 N N . GLN A 1 314 ? -24.809 2.052 45.375 1.00 85.69 314 GLN A N 1
ATOM 2538 C CA . GLN A 1 314 ? -26.180 1.554 45.350 1.00 85.69 314 GLN A CA 1
ATOM 2539 C C . GLN A 1 314 ? -27.072 2.534 44.597 1.00 85.69 314 GLN A C 1
ATOM 2541 O O . GLN A 1 314 ? -27.113 3.720 44.921 1.00 85.69 314 GLN A O 1
ATOM 2546 N N . TYR A 1 315 ? -27.811 2.025 43.616 1.00 84.38 315 TYR A N 1
ATOM 2547 C CA . TYR A 1 315 ? -28.736 2.808 42.803 1.00 84.38 315 TYR A CA 1
ATOM 2548 C C . TYR A 1 315 ? -30.155 2.267 42.956 1.00 84.38 315 TYR A C 1
ATOM 2550 O O . TYR A 1 315 ? -30.376 1.057 43.015 1.00 84.38 315 TYR A O 1
ATOM 2558 N N . LYS A 1 316 ? -31.136 3.170 43.029 1.00 76.25 316 LYS A N 1
ATOM 2559 C CA . LYS A 1 316 ? -32.552 2.811 43.157 1.00 76.25 316 LYS A CA 1
ATOM 2560 C C . LYS A 1 316 ? -33.220 2.874 41.785 1.00 76.25 316 LYS A C 1
ATOM 2562 O O . LYS A 1 316 ? -33.281 3.941 41.184 1.00 76.25 316 LYS A O 1
ATOM 2567 N N . HIS A 1 317 ? -33.778 1.758 41.320 1.00 71.38 317 HIS A N 1
ATOM 2568 C CA . HIS A 1 317 ? -34.533 1.687 40.066 1.00 71.38 317 HIS A CA 1
ATOM 2569 C C . HIS A 1 317 ? -35.938 1.151 40.312 1.00 71.38 317 HIS A C 1
ATOM 2571 O O . HIS A 1 317 ? -36.085 -0.011 40.684 1.00 71.38 317 HIS A O 1
ATOM 2577 N N . LYS A 1 318 ? -36.966 1.975 40.050 1.00 63.44 318 LYS A N 1
ATOM 2578 C CA . LYS A 1 318 ? -38.391 1.587 40.121 1.00 63.44 318 LYS A CA 1
ATOM 2579 C C . LYS A 1 318 ? -38.707 0.683 41.330 1.00 63.44 318 LYS A C 1
ATOM 2581 O O . LYS A 1 318 ? -39.317 -0.363 41.169 1.00 63.44 318 LYS A O 1
ATOM 2586 N N . GLU A 1 319 ? -38.232 1.093 42.510 1.00 62.16 319 GLU A N 1
ATOM 2587 C CA . GLU A 1 319 ? -38.374 0.418 43.820 1.00 62.16 319 GLU A CA 1
ATOM 2588 C C . GLU A 1 319 ? -37.401 -0.730 44.156 1.00 62.16 319 GLU A C 1
ATOM 2590 O O . GLU A 1 319 ? -37.302 -1.086 45.327 1.00 62.16 319 GLU A O 1
ATOM 2595 N N . ALA A 1 320 ? -36.590 -1.226 43.218 1.00 73.56 320 ALA A N 1
ATOM 2596 C CA . ALA A 1 320 ? -35.540 -2.214 43.492 1.00 73.56 320 ALA A CA 1
ATOM 2597 C C . ALA A 1 320 ? -34.157 -1.564 43.706 1.00 73.56 320 ALA A C 1
ATOM 2599 O O . ALA A 1 320 ? -33.778 -0.627 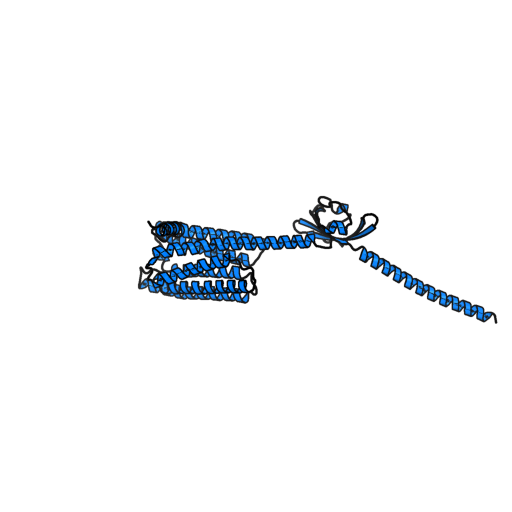42.995 1.00 73.56 320 ALA A O 1
ATOM 2600 N N . LEU A 1 321 ? -33.393 -2.080 44.674 1.00 81.62 321 LEU A N 1
ATOM 2601 C CA . LEU A 1 321 ? -31.990 -1.717 44.911 1.00 81.62 321 LEU A CA 1
ATOM 2602 C C . LEU A 1 321 ? -31.080 -2.485 43.947 1.00 81.62 321 LEU A C 1
ATOM 2604 O O . LEU A 1 321 ? -31.194 -3.704 43.821 1.00 81.62 321 LEU A O 1
ATOM 2608 N N . ARG A 1 322 ? -30.162 -1.772 43.291 1.00 85.12 322 ARG A N 1
ATOM 2609 C CA . ARG A 1 322 ? -29.085 -2.353 42.485 1.00 85.12 322 ARG A CA 1
ATOM 2610 C C . ARG A 1 322 ? -27.730 -1.996 43.061 1.00 85.12 322 ARG A C 1
ATOM 2612 O O . ARG A 1 322 ? -27.493 -0.844 43.418 1.00 85.12 322 ARG A O 1
ATOM 2619 N N . TYR A 1 323 ? -26.841 -2.979 43.094 1.00 89.00 323 TYR A N 1
ATOM 2620 C CA . TYR A 1 323 ? -25.447 -2.801 43.477 1.00 89.00 323 TYR A CA 1
ATOM 2621 C C . TYR A 1 323 ? -24.610 -2.739 42.211 1.00 89.00 323 TYR A C 1
ATOM 2623 O O . TYR A 1 323 ? -24.605 -3.683 41.423 1.00 89.00 323 TYR A O 1
ATOM 2631 N N . VAL A 1 324 ? -23.895 -1.638 42.025 1.00 90.75 324 VAL A N 1
ATOM 2632 C CA . VAL A 1 324 ? -23.055 -1.422 40.851 1.00 90.75 324 VAL A CA 1
ATOM 2633 C C . VAL A 1 324 ? -21.641 -1.131 41.309 1.00 90.75 324 VAL A C 1
ATOM 2635 O O . VAL A 1 324 ? -21.409 -0.265 42.153 1.00 90.75 324 VAL A O 1
ATOM 2638 N N . ARG A 1 325 ? -20.692 -1.862 40.736 1.00 92.88 325 ARG A N 1
ATOM 2639 C CA . ARG A 1 325 ? -19.272 -1.647 40.957 1.00 92.88 325 ARG A CA 1
ATOM 2640 C C . ARG A 1 325 ? -18.691 -0.817 39.825 1.00 92.88 325 ARG A C 1
ATOM 2642 O O . ARG A 1 325 ? -18.872 -1.146 38.657 1.00 92.88 325 ARG A O 1
ATOM 2649 N N . TRP A 1 326 ? -17.966 0.228 40.188 1.00 92.56 326 TRP A N 1
ATOM 2650 C CA . TRP A 1 326 ? -17.289 1.130 39.277 1.00 92.56 326 TRP A CA 1
ATOM 2651 C C . TRP A 1 326 ? -15.791 0.878 39.278 1.00 92.56 326 TRP A C 1
ATOM 2653 O O . TRP A 1 326 ? -15.146 0.915 40.326 1.00 92.56 326 TRP A O 1
ATOM 2663 N N . TYR A 1 327 ? -15.239 0.684 38.088 1.00 91.50 327 TYR A N 1
ATOM 2664 C CA . TYR A 1 327 ? -13.805 0.695 37.833 1.00 91.50 327 TYR A CA 1
ATOM 2665 C C . TYR A 1 327 ? -13.476 1.967 37.065 1.00 91.50 327 TYR A C 1
ATOM 2667 O O . TYR A 1 327 ? -14.006 2.165 35.974 1.00 91.50 327 TYR A O 1
ATOM 2675 N N . VAL A 1 328 ? -12.630 2.830 37.623 1.00 91.25 328 VAL A N 1
ATOM 2676 C CA . VAL A 1 328 ? -12.235 4.089 36.982 1.00 91.25 328 VAL A CA 1
ATOM 2677 C C . VAL A 1 328 ? -10.758 4.023 36.643 1.00 91.25 328 VAL A C 1
ATOM 2679 O O . VAL A 1 328 ? -9.927 3.721 37.496 1.00 91.25 328 VAL A O 1
ATOM 2682 N N . THR A 1 329 ? -10.436 4.306 35.389 1.00 89.62 329 THR A N 1
ATOM 2683 C CA . THR A 1 329 ? -9.060 4.405 34.914 1.00 89.62 329 THR A CA 1
ATOM 2684 C C . THR A 1 329 ? -8.884 5.668 34.085 1.00 89.62 329 THR A C 1
ATOM 2686 O O . THR A 1 329 ? -9.830 6.170 33.475 1.00 89.62 329 THR A O 1
ATOM 2689 N N . GLU A 1 330 ? -7.675 6.214 34.091 1.00 88.94 330 GLU A N 1
ATOM 2690 C CA . GLU A 1 330 ? -7.330 7.371 33.274 1.00 88.94 330 GLU A CA 1
ATOM 2691 C C . GLU A 1 330 ? -7.234 6.948 31.802 1.00 88.94 330 GLU A C 1
ATOM 2693 O O . GLU A 1 330 ? -6.563 5.974 31.461 1.00 88.94 330 GLU A O 1
ATOM 2698 N N . ALA A 1 331 ? -7.918 7.685 30.928 1.00 84.81 331 ALA A N 1
ATOM 2699 C CA . ALA A 1 331 ? -7.850 7.526 29.484 1.00 84.81 331 ALA A CA 1
ATOM 2700 C C . ALA A 1 331 ? -6.880 8.586 28.937 1.00 84.81 331 ALA A C 1
ATOM 2702 O O . ALA A 1 331 ? -7.218 9.779 28.972 1.00 84.81 331 ALA A O 1
ATOM 2703 N N . PRO A 1 332 ? -5.689 8.201 28.439 1.00 76.12 332 PRO A N 1
ATOM 2704 C CA . PRO A 1 332 ? -4.743 9.162 27.888 1.00 76.12 332 PRO A CA 1
ATOM 2705 C C . PRO A 1 332 ? -5.416 10.031 26.820 1.00 76.12 332 PRO A C 1
ATOM 2707 O O . PRO A 1 332 ? -6.124 9.522 25.953 1.00 76.12 332 PRO A O 1
ATOM 2710 N N . GLU A 1 333 ? -5.214 11.347 26.907 1.00 76.62 333 GLU A N 1
ATOM 2711 C CA . GLU A 1 333 ? -5.704 12.353 25.950 1.00 76.62 333 GLU A CA 1
ATOM 2712 C C . GLU A 1 333 ? -7.232 12.555 25.888 1.00 76.62 333 GLU A C 1
ATOM 2714 O O . GLU A 1 333 ? -7.702 13.365 25.090 1.00 76.62 333 GLU A O 1
ATOM 2719 N N . THR A 1 334 ? -8.025 11.868 26.721 1.00 80.00 334 THR A N 1
ATOM 2720 C CA . THR A 1 334 ? -9.498 11.999 26.714 1.00 80.00 334 THR A CA 1
ATOM 2721 C C . THR A 1 334 ? -10.108 12.333 28.070 1.00 80.00 334 THR A C 1
ATOM 2723 O O . THR A 1 334 ? -11.073 13.092 28.097 1.00 80.00 334 THR A O 1
ATOM 2726 N N . GLY A 1 335 ? -9.558 11.823 29.176 1.00 89.19 335 GLY A N 1
ATOM 2727 C CA . GLY A 1 335 ? -10.097 12.026 30.524 1.00 89.19 335 GLY A CA 1
ATOM 2728 C C . GLY A 1 335 ? -10.109 10.725 31.318 1.00 89.19 335 GLY A C 1
ATOM 2729 O O . GLY A 1 335 ? -9.049 10.184 31.623 1.00 89.19 335 GLY A O 1
ATOM 2730 N N . TYR A 1 336 ? -11.295 10.195 31.629 1.00 90.56 336 TYR A N 1
ATOM 2731 C CA . TYR A 1 336 ? -11.443 8.937 32.373 1.00 90.56 336 TYR A CA 1
ATOM 2732 C C . TYR A 1 336 ? -12.363 7.945 31.651 1.00 90.56 336 TYR A C 1
ATOM 2734 O O . TYR A 1 336 ? -13.371 8.326 31.053 1.00 90.56 336 TYR A O 1
ATOM 2742 N N . VAL A 1 337 ? -12.031 6.653 31.740 1.00 91.12 337 VAL A N 1
ATOM 2743 C CA . VAL A 1 337 ? -12.948 5.549 31.424 1.00 91.12 337 VAL A CA 1
ATOM 2744 C C . VAL A 1 337 ? -13.483 4.991 32.734 1.00 91.12 337 VAL A C 1
ATOM 2746 O O . VAL A 1 337 ? -12.715 4.534 33.581 1.00 91.12 337 VAL A O 1
ATOM 2749 N N . ALA A 1 338 ? -14.803 4.991 32.882 1.00 91.75 338 ALA A N 1
ATOM 2750 C CA . ALA A 1 338 ? -15.501 4.367 33.990 1.00 91.75 338 ALA A CA 1
ATOM 2751 C C . ALA A 1 338 ? -16.298 3.152 33.491 1.00 91.75 338 ALA A C 1
ATOM 2753 O O . ALA A 1 338 ? -17.091 3.252 32.554 1.00 91.75 338 ALA A O 1
ATOM 2754 N N . ILE A 1 339 ? -16.083 1.996 34.116 1.00 92.75 339 ILE A N 1
ATOM 2755 C CA . ILE A 1 339 ? -16.780 0.742 33.824 1.00 92.75 339 ILE A CA 1
ATOM 2756 C C . ILE A 1 339 ? -17.721 0.442 34.985 1.00 92.75 339 ILE A C 1
ATOM 2758 O O . ILE A 1 339 ? -17.264 0.245 36.107 1.00 92.75 339 ILE A O 1
ATOM 2762 N N . ALA A 1 340 ? -19.017 0.393 34.707 1.00 92.62 340 ALA A N 1
ATOM 2763 C CA . ALA A 1 340 ? -20.073 0.015 35.631 1.00 92.62 340 ALA A CA 1
ATOM 2764 C C . ALA A 1 340 ? -20.454 -1.457 35.429 1.00 92.62 340 ALA A C 1
ATOM 2766 O O . ALA A 1 340 ? -20.966 -1.847 34.375 1.00 92.62 340 ALA A O 1
ATOM 2767 N N . GLU A 1 341 ? -20.247 -2.273 36.452 1.00 92.88 341 GLU A N 1
ATOM 2768 C CA . GLU A 1 341 ? -20.649 -3.675 36.493 1.00 92.88 341 GLU A CA 1
ATOM 2769 C C . GLU A 1 341 ? -21.814 -3.847 37.474 1.00 92.88 341 GLU A C 1
ATOM 2771 O O . GLU A 1 341 ? -21.708 -3.468 38.640 1.00 92.88 341 GLU A O 1
ATOM 2776 N N . ASP A 1 342 ? -22.929 -4.429 37.024 1.00 91.50 342 ASP A N 1
ATOM 2777 C CA . ASP A 1 342 ? -24.026 -4.804 37.923 1.00 91.50 342 ASP A CA 1
ATOM 2778 C C . ASP A 1 342 ? -23.627 -6.058 38.714 1.00 91.50 342 ASP A C 1
ATOM 2780 O O . ASP A 1 342 ? -23.462 -7.144 38.156 1.00 91.50 342 ASP A O 1
ATOM 2784 N N . ILE A 1 343 ? -23.475 -5.903 40.028 1.00 91.06 343 ILE A N 1
ATOM 2785 C CA . ILE A 1 343 ? -23.087 -6.966 40.960 1.00 91.06 343 ILE A CA 1
ATOM 2786 C C . ILE A 1 343 ? -24.236 -7.358 41.897 1.00 91.06 343 ILE A C 1
ATOM 2788 O O . ILE A 1 343 ? -24.009 -8.062 42.881 1.00 91.06 343 ILE A O 1
ATOM 2792 N N . THR A 1 344 ? -25.472 -6.938 41.600 1.00 88.62 344 THR A N 1
ATOM 2793 C CA . THR A 1 344 ? -26.649 -7.162 42.457 1.00 88.62 344 THR A CA 1
ATOM 2794 C C . THR A 1 344 ? -26.836 -8.641 42.772 1.00 88.62 344 THR A C 1
ATOM 2796 O O . THR A 1 344 ? -26.895 -9.024 43.938 1.00 88.62 344 THR A O 1
ATOM 2799 N N . ARG A 1 345 ? -26.841 -9.497 41.742 1.00 87.38 345 ARG A N 1
ATOM 2800 C CA . ARG A 1 345 ? -26.992 -10.950 41.910 1.00 87.38 345 ARG A CA 1
ATOM 2801 C C . ARG A 1 345 ? -25.884 -11.541 42.783 1.00 87.38 345 ARG A C 1
ATOM 2803 O O . ARG A 1 345 ? -26.168 -12.299 43.699 1.00 87.38 345 ARG A O 1
ATOM 2810 N N . ARG A 1 346 ? -24.635 -11.141 42.535 1.00 89.06 346 ARG A N 1
ATOM 2811 C CA . ARG A 1 346 ? -23.468 -11.629 43.278 1.00 89.06 346 ARG A CA 1
ATOM 2812 C C . ARG A 1 346 ? -23.520 -11.226 44.753 1.00 89.06 346 ARG A C 1
ATOM 2814 O O . ARG A 1 346 ? -23.113 -12.002 45.610 1.00 89.06 346 ARG A O 1
ATOM 2821 N N . LYS A 1 347 ? -24.015 -10.021 45.055 1.00 87.88 347 LYS A N 1
ATOM 2822 C CA . LYS A 1 347 ? -24.227 -9.555 46.432 1.00 87.88 347 LYS A CA 1
ATOM 2823 C C . LYS A 1 347 ? -25.337 -10.336 47.129 1.00 87.88 347 LYS A C 1
ATOM 2825 O O . LYS A 1 347 ? -25.122 -10.771 48.253 1.00 87.88 347 LYS A O 1
ATOM 2830 N N . LEU A 1 348 ? -26.463 -10.563 46.455 1.00 86.38 348 LEU A N 1
ATOM 2831 C CA . LEU A 1 348 ? -27.574 -11.343 47.006 1.00 86.38 348 LEU A CA 1
ATOM 2832 C C . LEU A 1 348 ? -27.165 -12.793 47.297 1.00 86.38 348 LEU A C 1
ATOM 2834 O O . LEU A 1 348 ? -27.383 -13.268 48.405 1.00 86.38 348 LEU A O 1
ATOM 2838 N N . GLU A 1 349 ? -26.488 -13.459 46.357 1.00 89.62 349 GLU A N 1
ATOM 2839 C CA . GLU A 1 349 ? -25.974 -14.825 46.549 1.00 89.62 349 GLU A CA 1
ATOM 2840 C C . GLU A 1 349 ? -24.975 -14.895 47.721 1.00 89.62 349 GLU A C 1
ATOM 2842 O O . GLU A 1 349 ? -25.023 -15.817 48.536 1.00 89.62 349 GLU A O 1
ATOM 2847 N N . MET A 1 350 ? -24.097 -13.893 47.855 1.00 88.81 350 MET A N 1
ATOM 2848 C CA . MET A 1 350 ? -23.154 -13.803 48.976 1.00 88.81 350 MET A CA 1
ATOM 2849 C C . MET A 1 350 ? -23.872 -13.614 50.321 1.00 88.81 350 MET A C 1
ATOM 2851 O O . MET A 1 350 ? -23.494 -14.231 51.317 1.00 88.81 350 MET A O 1
ATOM 2855 N N . GLU A 1 351 ? -24.907 -12.775 50.369 1.00 87.81 351 GLU A N 1
ATOM 2856 C CA . GLU A 1 351 ? -25.712 -12.567 51.576 1.00 87.81 351 GLU A CA 1
ATOM 2857 C C . GLU A 1 351 ? -26.511 -13.813 51.967 1.00 87.81 351 GLU A C 1
ATOM 2859 O O . GLU A 1 351 ? -26.581 -14.141 53.153 1.00 87.81 351 GLU A O 1
ATOM 2864 N N . GLU A 1 352 ? -27.088 -14.526 50.999 1.00 88.38 352 GLU A N 1
ATOM 2865 C CA . GLU A 1 352 ? -27.778 -15.796 51.238 1.00 88.38 352 GLU A CA 1
ATOM 2866 C C . GLU A 1 352 ? -26.824 -16.854 51.799 1.00 88.38 352 GLU A C 1
ATOM 2868 O O . GLU A 1 352 ? -27.151 -17.504 52.795 1.00 88.38 352 GLU A O 1
ATOM 2873 N N . MET A 1 353 ? -25.616 -16.967 51.237 1.00 86.81 353 MET A N 1
ATOM 2874 C CA . MET A 1 353 ? -24.587 -17.881 51.738 1.00 86.81 353 MET A CA 1
ATOM 2875 C C . MET A 1 353 ? -24.184 -17.545 53.181 1.00 86.81 353 MET A C 1
ATOM 2877 O O . MET A 1 353 ? -24.169 -18.426 54.042 1.00 86.81 353 MET A O 1
ATOM 2881 N N . LEU A 1 354 ? -23.932 -16.263 53.471 1.00 88.94 354 LEU A N 1
ATOM 2882 C CA . LEU A 1 354 ? -23.618 -15.781 54.821 1.00 88.94 354 LEU A CA 1
ATOM 2883 C C . LEU A 1 354 ? -24.755 -16.057 55.814 1.00 88.94 354 LEU A C 1
ATOM 2885 O O . LEU A 1 354 ? -24.504 -16.397 56.972 1.00 88.94 354 LEU A O 1
ATOM 2889 N N . ARG A 1 355 ? -26.017 -15.919 55.389 1.00 87.00 355 ARG A N 1
ATOM 2890 C CA . ARG A 1 355 ? -27.176 -16.269 56.225 1.00 87.00 355 ARG A CA 1
ATOM 2891 C C . ARG A 1 355 ? -27.226 -17.769 56.498 1.00 87.00 355 ARG A C 1
ATOM 2893 O O . ARG A 1 355 ? -27.407 -18.146 57.653 1.00 87.00 355 ARG A O 1
ATOM 2900 N N . ALA A 1 356 ? -27.029 -18.611 55.486 1.00 87.56 356 ALA A N 1
ATOM 2901 C CA . ALA A 1 356 ? -27.026 -20.065 55.644 1.00 87.56 356 ALA A CA 1
ATOM 2902 C C . ALA A 1 356 ? -25.924 -20.544 56.610 1.00 87.56 356 ALA A C 1
ATOM 2904 O O . ALA A 1 356 ? -26.180 -21.382 57.473 1.00 87.56 356 ALA A O 1
ATOM 2905 N N . GLU A 1 357 ? -24.722 -19.968 56.530 1.00 86.50 357 GLU A N 1
ATOM 2906 C CA . GLU A 1 357 ? -23.611 -20.280 57.440 1.00 86.50 357 GLU A CA 1
ATOM 2907 C C . GLU A 1 357 ? -23.927 -19.905 58.898 1.00 86.50 357 GLU A C 1
ATOM 2909 O O . GLU A 1 357 ? -23.675 -20.682 59.827 1.00 86.50 357 GLU A O 1
ATOM 2914 N N . ARG A 1 358 ? -24.557 -18.742 59.108 1.00 86.88 358 ARG A N 1
ATOM 2915 C CA . ARG A 1 358 ? -25.031 -18.322 60.434 1.00 86.88 358 ARG A CA 1
ATOM 2916 C C . ARG A 1 358 ? -26.091 -19.272 60.987 1.00 86.88 358 ARG A C 1
ATOM 2918 O O . ARG A 1 358 ? -25.984 -19.656 62.148 1.00 86.88 358 ARG A O 1
ATOM 2925 N N . TYR A 1 359 ? -27.066 -19.683 60.173 1.00 85.12 359 TYR A N 1
ATOM 2926 C CA . TYR A 1 359 ? -28.089 -20.649 60.590 1.00 85.12 359 TYR A CA 1
ATOM 2927 C C . TYR A 1 359 ? -27.479 -21.999 60.965 1.00 85.12 359 TYR A C 1
ATOM 2929 O O . TYR A 1 359 ? -27.779 -22.509 62.037 1.00 85.12 359 TYR A O 1
ATOM 2937 N N . LYS A 1 360 ? -26.542 -22.518 60.165 1.00 86.00 360 LYS A N 1
ATOM 2938 C CA . LYS A 1 360 ? -25.822 -23.764 60.469 1.00 86.00 360 LYS A CA 1
ATOM 2939 C C . LYS A 1 360 ? -25.047 -23.691 61.792 1.00 86.00 360 LYS A C 1
ATOM 2941 O O . LYS A 1 360 ? -25.014 -24.651 62.564 1.00 86.00 360 LYS A O 1
ATOM 2946 N N . THR A 1 361 ? -24.421 -22.547 62.070 1.00 87.75 361 THR A N 1
ATOM 2947 C CA . THR A 1 361 ? -23.710 -22.313 63.338 1.00 87.75 361 THR A CA 1
ATOM 2948 C C . THR A 1 361 ? -24.686 -22.306 64.515 1.00 87.75 361 THR A C 1
ATOM 2950 O O . THR A 1 361 ? -24.417 -22.928 65.541 1.00 87.75 361 THR A O 1
ATOM 2953 N N . LEU A 1 362 ? -25.845 -21.661 64.347 1.00 85.06 362 LEU A N 1
ATOM 2954 C CA . LEU A 1 362 ? -26.912 -21.628 65.346 1.00 85.06 362 LEU A CA 1
ATOM 2955 C C . LEU A 1 362 ? -27.497 -23.025 65.602 1.00 85.06 362 LEU A C 1
ATOM 2957 O O . LEU A 1 362 ? -27.659 -23.408 66.754 1.00 85.06 362 LEU A O 1
ATOM 2961 N N . GLU A 1 363 ? -27.760 -23.801 64.548 1.00 79.94 363 GLU A N 1
ATOM 2962 C CA . GLU A 1 363 ? -28.234 -25.190 64.631 1.00 79.94 363 GLU A CA 1
ATOM 2963 C C . GLU A 1 363 ? -27.253 -26.075 65.402 1.00 79.94 363 GLU A C 1
ATOM 2965 O O . GLU A 1 363 ? -27.665 -26.845 66.267 1.00 79.94 363 GLU A O 1
ATOM 2970 N N . THR A 1 364 ? -25.950 -25.927 65.147 1.00 84.00 364 THR A N 1
ATOM 2971 C CA . THR A 1 364 ? -24.904 -26.670 65.869 1.00 84.00 364 THR A CA 1
ATOM 2972 C C . THR A 1 364 ? -24.897 -26.310 67.359 1.00 84.00 364 THR A C 1
ATOM 2974 O O . THR A 1 364 ? -24.810 -27.191 68.213 1.00 84.00 364 THR A O 1
ATOM 2977 N N . LEU A 1 365 ? -25.038 -25.021 67.683 1.00 80.94 365 LEU A N 1
ATOM 2978 C CA . LEU A 1 365 ? -25.097 -24.526 69.062 1.00 80.94 365 LEU A CA 1
ATOM 2979 C C . LEU A 1 365 ? -26.356 -25.007 69.793 1.00 80.94 365 LEU A C 1
ATOM 2981 O O . LEU A 1 365 ? -26.265 -25.477 70.923 1.00 80.94 365 LEU A O 1
ATOM 2985 N N . ILE A 1 366 ? -27.520 -24.935 69.143 1.00 80.69 366 ILE A N 1
ATOM 2986 C CA . ILE A 1 366 ? -28.794 -25.418 69.689 1.00 80.69 366 ILE A CA 1
ATOM 2987 C C . ILE A 1 366 ? -28.747 -26.935 69.883 1.00 80.69 366 ILE A C 1
ATOM 2989 O O . ILE A 1 366 ? -29.216 -27.416 70.907 1.00 80.69 366 ILE A O 1
ATOM 2993 N N . GLY A 1 367 ? -28.144 -27.682 68.954 1.00 80.75 367 GLY A N 1
ATOM 2994 C CA . GLY A 1 367 ? -27.927 -29.122 69.093 1.00 80.75 367 GLY A CA 1
ATOM 2995 C C . GLY A 1 367 ? -27.061 -29.472 70.306 1.00 80.75 367 GLY A C 1
ATOM 2996 O O . GLY A 1 367 ? -27.416 -30.372 71.063 1.00 80.75 367 GLY A O 1
ATOM 2997 N N . GLY A 1 368 ? -25.978 -28.719 70.538 1.00 78.81 368 GLY A N 1
ATOM 2998 C CA . GLY A 1 368 ? -25.137 -28.858 71.733 1.00 78.81 368 GLY A CA 1
ATOM 2999 C C . GLY A 1 368 ? -25.879 -28.521 73.032 1.00 78.81 368 GLY A C 1
ATOM 3000 O O . GLY A 1 368 ? -25.867 -29.311 73.969 1.00 78.81 368 GLY A O 1
ATOM 3001 N N . ILE A 1 369 ? -26.611 -27.401 73.064 1.00 77.75 369 ILE A N 1
ATOM 3002 C CA . ILE A 1 369 ? -27.412 -26.986 74.230 1.00 77.75 369 ILE A CA 1
ATOM 3003 C C . ILE A 1 369 ? -28.531 -27.995 74.518 1.00 77.75 369 ILE A C 1
ATOM 3005 O O . ILE A 1 369 ? -28.761 -28.348 75.671 1.00 77.75 369 ILE A O 1
ATOM 3009 N N . ALA A 1 370 ? -29.227 -28.482 73.490 1.00 72.31 370 ALA A N 1
ATOM 3010 C CA . ALA A 1 370 ? -30.285 -29.476 73.640 1.00 72.31 370 ALA A CA 1
ATOM 3011 C C . ALA A 1 370 ? -29.733 -30.806 74.167 1.00 72.31 370 ALA A C 1
ATOM 3013 O O . ALA A 1 370 ? -30.350 -31.417 75.036 1.00 72.31 370 ALA A O 1
ATOM 3014 N N . HIS A 1 371 ? -28.561 -31.228 73.684 1.00 77.19 371 HIS A N 1
ATOM 3015 C CA . HIS A 1 371 ? -27.859 -32.399 74.200 1.00 77.19 371 HIS A CA 1
ATOM 3016 C C . HIS A 1 371 ? -27.497 -32.237 75.687 1.00 77.19 371 HIS A C 1
ATOM 3018 O O . HIS A 1 371 ? -27.789 -33.126 76.486 1.00 77.19 371 HIS A O 1
ATOM 3024 N N . ASP A 1 372 ? -26.947 -31.090 76.086 1.00 75.56 372 ASP A N 1
ATOM 3025 C CA . ASP A 1 372 ? -26.562 -30.825 77.479 1.00 75.56 372 ASP A CA 1
ATOM 3026 C C . ASP A 1 372 ? -27.773 -30.705 78.419 1.00 75.56 372 ASP A C 1
ATOM 3028 O O . ASP A 1 372 ? -27.762 -31.270 79.516 1.00 75.56 372 ASP A O 1
ATOM 3032 N N . ILE A 1 373 ? -28.858 -30.058 77.976 1.00 70.94 373 ILE A N 1
ATOM 3033 C CA . ILE A 1 373 ? -30.135 -30.022 78.709 1.00 70.94 373 ILE A CA 1
ATOM 3034 C C . ILE A 1 373 ? -30.677 -31.439 78.894 1.00 70.94 373 ILE A C 1
ATOM 3036 O O . ILE A 1 373 ? -31.117 -31.791 79.990 1.00 70.94 373 ILE A O 1
ATOM 3040 N N . ASN A 1 374 ? -30.636 -32.267 77.848 1.00 72.75 374 ASN A N 1
ATOM 3041 C CA . ASN A 1 374 ? -31.132 -33.634 77.927 1.00 72.75 374 ASN A CA 1
ATOM 3042 C C . ASN A 1 374 ? -30.297 -34.474 78.906 1.00 72.75 374 ASN A C 1
ATOM 3044 O O . ASN A 1 374 ? -30.857 -35.218 79.707 1.00 72.75 374 ASN A O 1
ATOM 3048 N N . ASN A 1 375 ? -28.975 -34.290 78.933 1.00 77.44 375 ASN A N 1
ATOM 3049 C CA . ASN A 1 375 ? -28.098 -34.950 79.903 1.00 77.44 375 ASN A CA 1
ATOM 3050 C C . ASN A 1 375 ? -28.411 -34.542 81.351 1.00 77.44 375 ASN A C 1
ATOM 3052 O O . ASN A 1 375 ? -28.473 -35.402 82.232 1.00 77.44 375 ASN A O 1
ATOM 3056 N N . MET A 1 376 ? -28.661 -33.253 81.605 1.00 75.31 376 MET A N 1
ATOM 3057 C CA . MET A 1 376 ? -29.078 -32.777 82.930 1.00 75.31 376 MET A CA 1
ATOM 3058 C C . MET A 1 376 ? -30.447 -33.332 83.340 1.00 75.31 376 MET A C 1
ATOM 3060 O O . MET A 1 376 ? -30.624 -33.753 84.482 1.00 75.31 376 MET A O 1
ATOM 3064 N N . MET A 1 377 ? -31.408 -33.368 82.414 1.00 65.94 377 MET A N 1
ATOM 3065 C CA . MET A 1 377 ? -32.750 -33.907 82.656 1.00 65.94 377 MET A CA 1
ATOM 3066 C C . MET A 1 377 ? -32.719 -35.406 82.961 1.00 65.94 377 MET A C 1
ATOM 3068 O O . MET A 1 377 ? -33.346 -35.848 83.923 1.00 65.94 377 MET A O 1
ATOM 3072 N N . VAL A 1 378 ? -31.950 -36.187 82.198 1.00 73.44 378 VAL A N 1
ATOM 3073 C CA . VAL A 1 378 ? -31.751 -37.620 82.456 1.00 73.44 378 VAL A CA 1
ATOM 3074 C C . VAL A 1 378 ? -31.106 -37.832 83.829 1.00 73.44 378 VAL A C 1
ATOM 3076 O O . VAL A 1 378 ? -31.590 -38.658 84.599 1.00 73.44 378 VAL A O 1
ATOM 3079 N N . GLY A 1 379 ? -30.096 -37.033 84.192 1.00 69.81 379 GLY A N 1
ATOM 3080 C CA . GLY A 1 379 ? -29.489 -37.069 85.527 1.00 69.81 379 GLY A CA 1
ATOM 3081 C C . GLY A 1 379 ? -30.472 -36.748 86.663 1.00 69.81 379 GLY A C 1
ATOM 3082 O O . GLY A 1 379 ? -30.490 -37.446 87.674 1.00 69.81 379 GLY A O 1
ATOM 3083 N N . LEU A 1 380 ? -31.340 -35.745 86.482 1.00 65.00 380 LEU A N 1
ATOM 3084 C CA . LEU A 1 380 ? -32.375 -35.382 87.458 1.00 65.00 380 LEU A CA 1
ATOM 3085 C C . LEU A 1 380 ? -33.450 -36.469 87.590 1.00 65.00 380 LEU A C 1
ATOM 3087 O O . LEU A 1 380 ? -33.792 -36.861 88.702 1.00 65.00 380 LEU A O 1
ATOM 3091 N N . THR A 1 381 ? -33.950 -37.010 86.479 1.00 63.56 381 THR A N 1
ATOM 3092 C CA . THR A 1 381 ? -34.951 -38.094 86.508 1.00 63.56 381 THR A CA 1
ATOM 3093 C C . THR A 1 381 ? -34.394 -39.416 87.041 1.00 63.56 381 THR A C 1
ATOM 3095 O O . THR A 1 381 ? -35.126 -40.159 87.688 1.00 63.56 381 THR A O 1
ATOM 3098 N N . GLY A 1 382 ? -33.095 -39.680 86.865 1.00 62.72 382 GLY A N 1
ATOM 3099 C CA . GLY A 1 382 ? -32.410 -40.831 87.460 1.00 62.72 382 GLY A CA 1
ATOM 3100 C C . GLY A 1 382 ? -32.231 -40.742 88.980 1.00 62.72 382 GLY A C 1
ATOM 3101 O O . GLY A 1 382 ? -32.013 -41.766 89.615 1.00 62.72 382 GLY A O 1
ATOM 3102 N N . SER A 1 383 ? -32.355 -39.546 89.568 1.00 56.78 383 SER A N 1
ATOM 3103 C CA . SER A 1 383 ? -32.249 -39.318 91.020 1.00 56.78 383 SER A CA 1
ATOM 3104 C C . SER A 1 383 ? -33.579 -39.419 91.786 1.00 56.78 383 SER A C 1
ATOM 3106 O O . SER A 1 383 ? -33.600 -39.214 92.996 1.00 56.78 383 SER A O 1
ATOM 3108 N N . ILE A 1 384 ? -34.687 -39.723 91.094 1.00 55.25 384 ILE A N 1
ATOM 3109 C CA . ILE A 1 384 ? -36.048 -39.810 91.667 1.00 55.25 384 ILE A CA 1
ATOM 3110 C C . ILE A 1 384 ? -36.493 -41.276 91.907 1.00 55.25 384 ILE A C 1
ATOM 3112 O O . ILE A 1 384 ? -37.620 -41.512 92.332 1.00 55.25 384 ILE A O 1
ATOM 3116 N N . ASN A 1 385 ? -35.607 -42.263 91.722 1.00 43.12 385 ASN A N 1
ATOM 3117 C CA . ASN A 1 385 ? -35.848 -43.662 92.112 1.00 43.12 385 ASN A CA 1
ATOM 3118 C C . ASN A 1 385 ? -34.993 -44.091 93.301 1.00 43.12 385 ASN A C 1
ATOM 3120 O O . ASN A 1 385 ? -33.760 -43.881 93.235 1.00 43.12 385 ASN A O 1
#

pLDDT: mean 86.97, std 9.0, range [43.12, 98.19]

Radius of gyration: 37.68 Å; chains: 1; bounding box: 72×66×132 Å

Sequence (385 aa):
MTTAEFVLDILAQFGGGRAEALNNAPRFLLAGFFWAVLGSIAYYYWKRQGLKRDLIVFWVSLFGLSRELIMFFSQVIGGQVLHIEAQLHPFYPPFEHMIDLSSGFLIAYAFMRPYGNLRKPNLYAVLTVGVTVLIYLVTALLWPRFLAEHPDAKFGQFWGDMLFRIWGCCGFTLAIAYFIHLRNRGEDVSLAVLVGLVFFLLDHYLMVFNLLQGEAHKEVFAPIRHNLHIWAIPVFVYFYWRQTQRLLHKEKALSEVVFKTSPVGLVLTDYEGKVLTASPSIEKVLGIKDTLQGKKLSELGVVLGKDVQPQENQYKHKEALRYVRWYVTEAPETGYVAIAEDITRRKLEMEEMLRAERYKTLETLIGGIAHDINNMMVGLTGSIN